Protein AF-A0A7Y5TB87-F1 (afdb_monomer)

Secondary structure (DSSP, 8-state):
-PPSEEEEEE-SSSTHHHHHTT-EEEEEE--GGGTTBSSTTS-B-SEEEEEEEEEE-HHHHHHHHTTPPP-TTTS-----EEEETTB-GGGTTT-BS-HHHHHHHHHHT--EEE----BTTB-SPPTT-SS----EEEEEEE-SSSPEEEEESSS-EEEEEETTEEPPSSS-EE-SSS-EES--EESEEEE-TT-EEEEEE--PPPTTS-HHHHHT--S-EEEEEEE-SGGGGSBTTB-SS-SSEEEEEEEPSSSPP------BSSHHHHHT---EESS---TTPPPPSEEEEEEEEEEEEE-TTS-EEEEEEEE-TTT-S-BSPPPEEEETT--EEEEEE-SSS-B--EEET----HHHH--TTTS-EESS-EEEEE-PPPP-TT-SS----EEEEEE--SSHHHHHHTT-EEEEEEEPPPPTTS---TTEEESSTTSPEEEGGG-EEEEEEEE-TTGGGS-TTTTTTS---STT-----EEEEEEEESSSPPP-SSB---S-EEE--TTTSSPEEEEEEE-SSS-EEEEEEETTS-B---EEEEEETTEE-B----TTS---BGGGGT--EEESEEEE-TT-EEEEEE--SSSEEEEEEEEEE-TTT--EEEEEEEEEEE-

Foldseek 3Di:
DDDAAKDKDADPPQPLLRLLVPRIDIDGDADPVQRQASDVPGAGAPEEAEWEKHFHAVVSVVCVVVVHRDDCVVPPGLTQAIDTVHFWACQLALQAPPNVSSVVNCVHRAAEDAAFDDAPLHQDDDPPPPTDDGFYKYKYFYSYLFWWWKAWAQAFKWWADKPNHGQALAQWAQDPVFATRHTATARIDIDHNGMITIITDHLHGQQWADPVRLVPFAAKFKIKMATLFQLQCAHRQFLGNTGGIYIYIHGGPDDGDDDDDNHDNDSLRLLPPFAEDEEDADPPDDDFPEEEEWEWDWDFFQDPVRDTFIAIETAGPVQGQAPLYDEAEEEAFTWYKYKYADVDAWWFKAWRLHHYTQCLRGARSSHHTYDGMYIRITGFWADDFLGQVTGQQAKTKMFTNSRRLLNLLSNHMHIYGYFHDADPVQHADPQWGASYHNHFIAGLQQAWEKEKHFHDRLSSVDDPCPRSSPDNSNSSDRDTPGIAIAIARPNDDRDPHRTGGAQAGEFEEPVRDGGYKYKYWYSDNAKKKKFKFAPVRHQDQFWFWADKSSGGSWNSNDSPDRTHGNVVSVNTNGGRMHMDHHGIMIITTGHDPDFHKMKIKMFTADRRPRHGPDIDIHIYGYD

Mean predicted aligned error: 5.09 Å

Nearest PDB structures (foldseek):
  1hkf-assembly1_A-2  TM=3.839E-01  e=1.285E-01  Homo sapiens
  7n6g-assembly1_3J  TM=2.660E-01  e=2.358E-02  Chlamydomonas reinhardtii
  5dza-assembly1_A  TM=3.826E-01  e=2.221E-01  Streptococcus agalactiae NEM316
  8k2n-assembly1_B  TM=3.355E-01  e=1.285E-01  Lacticaseibacillus yichunensis
  7e1y-assembly1_H  TM=3.418E-01  e=1.775E+00  Staphylothermus marinus F1

pLDDT: mean 92.1, std 8.04, range [45.28, 98.81]

Radius of gyration: 23.22 Å; Cα contacts (8 Å, |Δi|>4): 1719; chains: 1; bounding box: 65×62×65 Å

Solvent-accessible surface area (backbone atoms only — not comparable to full-atom values): 31611 Å² total; per-residue (Å²): 131,82,69,69,38,69,42,81,46,60,56,86,86,67,56,74,55,44,32,42,74,62,43,53,48,80,46,77,39,71,48,85,95,42,70,48,34,74,42,92,96,46,55,30,31,74,48,77,41,63,42,36,40,38,39,38,34,68,67,60,53,53,38,50,74,68,74,44,89,82,51,59,87,87,52,60,87,68,43,37,40,18,21,43,72,84,27,37,13,45,51,29,59,35,26,35,72,48,61,69,63,17,53,53,25,52,74,50,63,37,55,67,45,62,66,27,72,73,45,88,44,51,34,58,68,59,97,76,76,85,63,54,57,31,23,37,32,40,38,36,32,24,54,23,60,57,40,39,14,42,31,46,48,38,47,60,30,37,42,45,30,48,72,74,42,73,40,38,37,50,75,42,44,63,52,99,82,15,46,77,44,43,37,43,61,33,28,48,47,75,35,47,54,71,33,31,39,36,32,30,42,56,50,43,71,33,62,13,38,48,66,71,55,60,74,65,48,76,55,66,44,54,26,56,26,37,36,43,18,48,38,31,33,16,26,58,13,10,17,42,71,24,2,30,34,37,37,36,38,43,44,35,74,74,81,88,71,86,76,86,74,80,60,30,95,44,56,44,59,46,35,63,61,52,46,76,39,52,61,60,80,53,75,81,70,68,84,59,75,41,77,48,61,36,32,52,48,76,48,74,40,59,42,98,89,69,51,72,46,53,28,35,27,32,24,36,95,88,67,40,81,33,37,64,12,62,74,46,77,51,46,28,61,36,35,35,33,44,30,42,33,27,86,61,65,63,36,34,58,20,46,52,74,58,22,27,47,42,79,40,36,18,39,22,88,65,44,40,26,29,47,44,32,39,49,37,58,38,25,42,27,58,50,46,73,37,44,88,78,47,34,40,20,26,53,41,32,34,30,33,41,76,51,41,78,58,39,40,71,28,34,22,36,21,47,28,39,30,37,36,49,86,38,89,95,40,72,70,59,90,70,42,42,44,53,24,37,71,45,63,65,22,22,46,84,34,24,26,38,43,30,42,37,61,40,35,70,76,64,54,72,56,59,97,66,67,17,32,77,48,46,66,70,44,60,29,59,85,69,60,80,43,78,48,57,28,43,33,62,72,65,55,80,82,76,90,54,45,47,41,53,48,83,55,44,63,32,29,12,83,88,66,53,49,33,15,35,41,36,37,37,25,73,33,42,38,37,30,33,41,36,29,20,40,79,87,65,49,77,35,70,25,39,30,55,50,28,35,40,22,34,67,49,38,26,39,71,48,65,97,51,73,21,49,49,34,68,78,71,82,38,56,40,58,28,35,50,37,43,45,36,16,71,32,26,42,36,25,40,38,49,48,94,50,68,46,54,30,32,43,32,42,35,37,26,39,49,66,79,60,47,73,76,47,77,48,74,33,42,32,42,25,75

Sequence (623 aa):
APAQGTHLNQDPGGGGVERMLGLHGVLVVVAPGDRWRLGPGLVEFERQWVWLCQDVDPVWSSRARAGQVIDPERTPPVPRYFMLNDRSGFRSLALSRDEADSHARHEDTLPSGSAREIDVRDFSLPERGDSVGTGQLIRMVNVGATVHQMHFHGNHVWTVRRNGVDFPRSQGLVDAEGHVVLQQWEDVVELNPLDRKDIVLPMRRPPETLDDVWDARDEDWEYPMHCHAEPSQTAAGGLYPGGLVAGWTLAAPGPRRRAAHPTYPSQAAFAVSQPHEGSPETEFRTRSDKSFVRKFYSRRLRFPDGAEHEMWSFEDERSGRRFPAPLVRVTEGDVVHLRIEPSKRVHTIHLHGMEPDPRNDGVGHTSFEVSGSYTYQWKPDLGRPGDPNQGAGGSYFYHCHVNTVLHVQMGMAGPMIIDPAVHPDFPVPAGARRSFVDGPLYDVATEALLVAYAVDPRWHELSHAAGLSGEDVGLNRFDPRHFYVLGGGLDGPAPTRDVIAPTQLRVNTPATGHPTLLRMANFNYFPSRALFTDAAGNRVRMAELIAHDGRPFRDTSRRDAPSPPIRDTGHRLLTDHIAFGAAERYDALLHPPSAGTFVVTIEFEHWATRRVLARRSVPLIAR

Structure (mmCIF, N/CA/C/O backbone):
data_AF-A0A7Y5TB87-F1
#
_entry.id   AF-A0A7Y5TB87-F1
#
loop_
_atom_site.group_PDB
_atom_site.id
_atom_site.type_symbol
_atom_site.label_atom_id
_atom_site.label_alt_id
_atom_site.label_comp_id
_atom_site.label_asym_id
_atom_site.label_entity_id
_atom_site.label_seq_id
_atom_site.pdbx_PDB_ins_code
_atom_site.Cartn_x
_atom_site.Cartn_y
_atom_site.Cartn_z
_atom_site.occupancy
_atom_site.B_iso_or_equiv
_atom_site.auth_seq_id
_atom_site.auth_comp_id
_atom_site.auth_asym_id
_atom_site.auth_atom_id
_atom_site.pdbx_PDB_model_num
ATOM 1 N N . ALA A 1 1 ? 2.266 -37.254 -10.484 1.00 65.81 1 ALA A N 1
ATOM 2 C CA . ALA A 1 1 ? 2.622 -35.899 -10.951 1.00 65.81 1 ALA A CA 1
ATOM 3 C C . ALA A 1 1 ? 2.046 -34.887 -9.964 1.00 65.81 1 ALA A C 1
ATOM 5 O O . ALA A 1 1 ? 0.998 -35.201 -9.402 1.00 65.81 1 ALA A O 1
ATOM 6 N N . PRO A 1 2 ? 2.712 -33.748 -9.704 1.00 79.88 2 PRO A N 1
ATOM 7 C CA . PRO A 1 2 ? 2.136 -32.694 -8.872 1.00 79.88 2 PRO A CA 1
ATOM 8 C C . PRO A 1 2 ? 0.833 -32.164 -9.488 1.00 79.88 2 PRO A C 1
ATOM 10 O O . PRO A 1 2 ? 0.641 -32.249 -10.702 1.00 79.88 2 PRO A O 1
ATOM 13 N N . ALA A 1 3 ? -0.065 -31.643 -8.650 1.00 84.88 3 ALA A N 1
ATOM 14 C CA . ALA A 1 3 ? -1.286 -30.983 -9.111 1.00 84.88 3 ALA A CA 1
ATOM 15 C C . ALA A 1 3 ? -0.963 -29.703 -9.905 1.00 84.88 3 ALA A C 1
ATOM 17 O O . ALA A 1 3 ? 0.142 -29.166 -9.800 1.00 84.88 3 ALA A O 1
ATOM 18 N N . GLN A 1 4 ? -1.927 -29.201 -10.682 1.00 86.56 4 GLN A N 1
ATOM 19 C CA . GLN A 1 4 ? -1.807 -27.915 -11.378 1.00 86.56 4 GLN A CA 1
ATOM 20 C C . GLN A 1 4 ? -1.457 -26.787 -10.396 1.00 86.56 4 GLN A C 1
ATOM 22 O O . GLN A 1 4 ? -2.029 -26.711 -9.311 1.00 86.56 4 GLN A O 1
ATOM 27 N N . GLY A 1 5 ? -0.536 -25.903 -10.782 1.00 88.81 5 GLY A N 1
ATOM 28 C CA . GLY A 1 5 ? -0.150 -24.740 -9.983 1.00 88.81 5 GLY A CA 1
ATOM 29 C C . GLY A 1 5 ? 1.353 -24.484 -9.919 1.00 88.81 5 GLY A C 1
ATOM 30 O O . GLY A 1 5 ? 2.138 -25.060 -10.676 1.00 88.81 5 GLY A O 1
ATOM 31 N N . THR A 1 6 ? 1.722 -23.588 -9.002 1.00 92.62 6 THR A N 1
ATOM 32 C CA . THR A 1 6 ? 3.087 -23.102 -8.774 1.00 92.62 6 THR A CA 1
ATOM 33 C C . THR A 1 6 ? 3.747 -23.869 -7.622 1.00 92.62 6 THR A C 1
ATOM 35 O O . THR A 1 6 ? 3.319 -23.786 -6.463 1.00 92.62 6 THR A O 1
ATOM 38 N N . HIS A 1 7 ? 4.816 -24.602 -7.928 1.00 91.44 7 HIS A N 1
ATOM 39 C CA . HIS A 1 7 ? 5.580 -25.403 -6.971 1.00 91.44 7 HIS A CA 1
ATOM 40 C C . HIS A 1 7 ? 7.009 -24.887 -6.849 1.00 91.44 7 HIS A C 1
ATOM 42 O O . HIS A 1 7 ? 7.592 -24.412 -7.823 1.00 91.44 7 HIS A O 1
ATOM 48 N N . LEU A 1 8 ? 7.572 -25.021 -5.652 1.00 89.69 8 LEU A N 1
ATOM 49 C CA . LEU A 1 8 ? 8.970 -24.719 -5.379 1.00 89.69 8 LEU A CA 1
ATOM 50 C C . LEU A 1 8 ? 9.763 -26.025 -5.284 1.00 89.69 8 LEU A C 1
ATOM 52 O O . LEU A 1 8 ? 9.416 -26.903 -4.495 1.00 89.69 8 LEU A O 1
ATOM 56 N N . ASN A 1 9 ? 10.845 -26.122 -6.049 1.00 86.12 9 ASN A N 1
ATOM 57 C CA . ASN A 1 9 ? 11.856 -27.163 -5.917 1.00 86.12 9 ASN A CA 1
ATOM 58 C C . ASN A 1 9 ? 13.063 -26.561 -5.191 1.00 86.12 9 ASN A C 1
ATOM 60 O O . ASN A 1 9 ? 13.514 -25.481 -5.561 1.00 86.12 9 ASN A O 1
ATOM 64 N N . GLN A 1 10 ? 13.588 -27.239 -4.174 1.00 81.69 10 GLN A N 1
ATOM 65 C CA . GLN A 1 10 ? 14.770 -26.805 -3.420 1.00 81.69 10 GLN A CA 1
ATOM 66 C C . GLN A 1 10 ? 15.545 -28.023 -2.912 1.00 81.69 10 GLN A C 1
ATOM 68 O O . GLN A 1 10 ? 14.961 -29.101 -2.765 1.00 81.69 10 GLN A O 1
ATOM 73 N N . ASP A 1 11 ? 16.840 -27.856 -2.645 1.00 77.25 11 ASP A N 1
ATOM 74 C CA . ASP A 1 11 ? 17.655 -28.901 -2.017 1.00 77.25 11 ASP A CA 1
ATOM 75 C C . ASP A 1 11 ? 17.161 -29.177 -0.576 1.00 77.25 11 ASP A C 1
ATOM 77 O O . ASP A 1 11 ? 17.032 -28.238 0.214 1.00 77.25 11 ASP A O 1
ATOM 81 N N . PRO A 1 12 ? 16.842 -30.434 -0.206 1.00 66.19 12 PRO A N 1
ATOM 82 C CA . PRO A 1 12 ? 16.370 -30.768 1.138 1.00 66.19 12 PRO A CA 1
ATOM 83 C C . PRO A 1 12 ? 17.477 -30.793 2.216 1.00 66.19 12 PRO A C 1
ATOM 85 O O . PRO A 1 12 ? 17.152 -30.964 3.391 1.00 66.19 12 PRO A O 1
ATOM 88 N N . GLY A 1 13 ? 18.760 -30.688 1.845 1.00 56.88 13 GLY A N 1
ATOM 89 C CA . GLY A 1 13 ? 19.907 -31.103 2.662 1.00 56.88 13 GLY A CA 1
ATOM 90 C C . GLY A 1 13 ? 20.383 -30.186 3.801 1.00 56.88 13 GLY A C 1
ATOM 91 O O . GLY A 1 13 ? 20.966 -30.716 4.747 1.00 56.88 13 GLY A O 1
ATOM 92 N N . GLY A 1 14 ? 20.139 -28.867 3.780 1.00 55.34 14 GLY A N 1
ATOM 93 C CA . GLY A 1 14 ? 20.682 -27.949 4.810 1.00 55.34 14 GLY A CA 1
ATOM 94 C C . GLY A 1 14 ? 19.794 -26.761 5.203 1.00 55.34 14 GLY A C 1
ATOM 95 O O . GLY A 1 14 ? 20.251 -25.753 5.750 1.00 55.34 14 GLY A O 1
ATOM 96 N N . GLY A 1 15 ? 18.481 -26.910 5.017 1.00 64.38 15 GLY A N 1
ATOM 97 C CA . GLY A 1 15 ? 17.493 -25.929 5.458 1.00 64.38 15 GLY A CA 1
ATOM 98 C C . GLY A 1 15 ? 17.383 -24.725 4.519 1.00 64.38 15 GLY A C 1
ATOM 99 O O . GLY A 1 15 ? 17.472 -24.847 3.304 1.00 64.38 15 GLY A O 1
ATOM 100 N N . GLY A 1 16 ? 17.116 -23.537 5.071 1.00 76.94 16 GLY A N 1
ATOM 101 C CA . GLY A 1 16 ? 16.947 -22.318 4.267 1.00 76.94 16 GLY A CA 1
ATOM 102 C C . GLY A 1 16 ? 18.231 -21.808 3.595 1.00 76.94 16 GLY A C 1
ATOM 103 O O . GLY A 1 16 ? 18.148 -20.896 2.779 1.00 76.94 16 GLY A O 1
ATOM 104 N N . VAL A 1 17 ? 19.402 -22.367 3.924 1.00 86.44 17 VAL A N 1
ATOM 105 C CA . VAL A 1 17 ? 20.712 -21.885 3.457 1.00 86.44 17 VAL A CA 1
ATOM 106 C C . VAL A 1 17 ? 20.934 -22.196 1.981 1.00 86.44 17 VAL A C 1
ATOM 108 O O . VAL A 1 17 ? 21.213 -21.287 1.208 1.00 86.44 17 VAL A O 1
ATOM 111 N N . GLU A 1 18 ? 20.788 -23.450 1.559 1.00 88.00 18 GLU A N 1
ATOM 112 C CA . GLU A 1 18 ? 20.992 -23.877 0.169 1.00 88.00 18 GLU A CA 1
ATOM 113 C C . GLU A 1 18 ? 20.058 -23.126 -0.777 1.00 88.00 18 GLU A C 1
ATOM 115 O O . GLU A 1 18 ? 20.476 -22.688 -1.851 1.00 88.00 18 GLU A O 1
ATOM 120 N N . ARG A 1 19 ? 18.814 -22.905 -0.336 1.00 89.00 19 ARG A N 1
ATOM 121 C CA . ARG A 1 19 ? 17.834 -22.090 -1.055 1.00 89.00 19 ARG A CA 1
ATOM 122 C C . ARG A 1 19 ? 18.373 -20.678 -1.304 1.00 89.00 19 ARG A C 1
ATOM 124 O O . ARG A 1 19 ? 18.396 -20.249 -2.454 1.00 89.00 19 ARG A O 1
ATOM 131 N N . MET A 1 20 ? 18.863 -20.001 -0.266 1.00 87.56 20 MET A N 1
ATOM 132 C CA . MET A 1 20 ? 19.467 -18.660 -0.357 1.00 87.56 20 MET A CA 1
ATOM 133 C C . MET A 1 20 ? 20.740 -18.620 -1.215 1.00 87.56 20 MET A C 1
ATOM 135 O O . MET A 1 20 ? 21.070 -17.591 -1.795 1.00 87.56 20 MET A O 1
ATOM 139 N N . LEU A 1 21 ? 21.470 -19.735 -1.303 1.00 89.75 21 LEU A N 1
ATOM 140 C CA . LEU A 1 21 ? 22.670 -19.867 -2.137 1.00 89.75 21 LEU A CA 1
ATOM 141 C C . LEU A 1 21 ? 22.358 -20.199 -3.608 1.00 89.75 21 LEU A C 1
ATOM 143 O O . LEU A 1 21 ? 23.286 -20.348 -4.402 1.00 89.75 21 LEU A O 1
ATOM 147 N N . GLY A 1 22 ? 21.078 -20.304 -3.977 1.00 88.38 22 GLY A N 1
ATOM 148 C CA . GLY A 1 22 ? 20.631 -20.508 -5.358 1.00 88.38 22 GLY A CA 1
ATOM 149 C C . GLY A 1 22 ? 20.229 -21.941 -5.712 1.00 88.38 22 GLY A C 1
ATOM 150 O O . GLY A 1 22 ? 19.914 -22.207 -6.869 1.00 88.38 22 GLY A O 1
ATOM 151 N N . LEU A 1 23 ? 20.203 -22.879 -4.756 1.00 90.38 23 LEU A N 1
ATOM 152 C CA . LEU A 1 23 ? 19.751 -24.258 -4.995 1.00 90.38 23 LEU A CA 1
ATOM 153 C C . LEU A 1 23 ? 18.224 -24.365 -4.885 1.00 90.38 23 LEU A C 1
ATOM 155 O O . LEU A 1 23 ? 17.674 -25.049 -4.016 1.00 90.38 23 LEU A O 1
ATOM 159 N N . HIS A 1 24 ? 17.538 -23.653 -5.776 1.00 90.94 24 HIS A N 1
ATOM 160 C CA . HIS A 1 24 ? 16.085 -23.613 -5.870 1.00 90.94 24 HIS A CA 1
ATOM 161 C C . HIS A 1 24 ? 15.614 -23.490 -7.328 1.00 90.94 24 HIS A C 1
ATOM 163 O O . HIS A 1 24 ? 16.391 -23.217 -8.239 1.00 90.94 24 HIS A O 1
ATOM 169 N N . GLY A 1 25 ? 14.317 -23.668 -7.560 1.00 90.31 25 GLY A N 1
ATOM 170 C CA . GLY A 1 25 ? 13.688 -23.432 -8.854 1.00 90.31 25 GLY A CA 1
ATOM 171 C C . GLY A 1 25 ? 12.170 -23.518 -8.775 1.00 90.31 25 GLY A C 1
ATOM 172 O O . GLY A 1 25 ? 11.615 -24.071 -7.827 1.00 90.31 25 GLY A O 1
ATOM 173 N N . VAL A 1 26 ? 11.484 -22.990 -9.786 1.00 92.31 26 VAL A N 1
ATOM 174 C CA . VAL A 1 26 ? 10.018 -23.015 -9.861 1.00 92.31 26 VAL A CA 1
ATOM 175 C C . VAL A 1 26 ? 9.571 -24.073 -10.861 1.00 92.31 26 VAL A C 1
ATOM 177 O O . VAL A 1 26 ? 10.069 -24.134 -11.982 1.00 92.31 26 VAL A O 1
ATOM 180 N N . LEU A 1 27 ? 8.604 -24.897 -10.465 1.00 92.56 27 LEU A N 1
ATOM 181 C CA . LEU A 1 27 ? 7.888 -25.804 -11.355 1.00 92.56 27 LEU A CA 1
ATOM 182 C C . LEU A 1 27 ? 6.449 -25.319 -11.499 1.00 92.56 27 LEU A C 1
ATOM 184 O O . LEU A 1 27 ? 5.680 -25.330 -10.539 1.00 92.56 27 LEU A O 1
ATOM 188 N N . VAL A 1 28 ? 6.073 -24.942 -12.719 1.00 92.12 28 VAL A N 1
ATOM 189 C CA . VAL A 1 28 ? 4.686 -24.624 -13.062 1.00 92.12 28 VAL A CA 1
ATOM 190 C C . VAL A 1 28 ? 4.069 -25.834 -13.751 1.00 92.12 28 VAL A C 1
ATOM 192 O O . VAL A 1 28 ? 4.515 -26.253 -14.818 1.00 92.12 28 VAL A O 1
ATOM 195 N N . VAL A 1 29 ? 3.033 -26.400 -13.138 1.00 91.00 29 VAL A N 1
ATOM 196 C CA . VAL A 1 29 ? 2.239 -27.477 -13.734 1.00 91.00 29 VAL A CA 1
ATOM 197 C C . VAL A 1 29 ? 0.978 -26.862 -14.322 1.00 91.00 29 VAL A C 1
ATOM 199 O O . VAL A 1 29 ? 0.192 -26.263 -13.591 1.00 91.00 29 VAL A O 1
ATOM 202 N N . VAL A 1 30 ? 0.771 -27.027 -15.628 1.00 88.19 30 VAL A N 1
ATOM 203 C CA . VAL A 1 30 ? -0.423 -26.553 -16.344 1.00 88.19 30 VAL A CA 1
ATOM 204 C C . VAL A 1 30 ? -1.231 -27.728 -16.883 1.00 88.19 30 VAL A C 1
ATOM 206 O O . VAL A 1 30 ? -0.668 -28.750 -17.276 1.00 88.19 30 VAL A O 1
ATOM 209 N N . ALA A 1 31 ? -2.554 -27.581 -16.928 1.00 84.44 31 ALA A N 1
ATOM 210 C CA . ALA A 1 31 ? -3.413 -28.527 -17.624 1.00 84.44 31 ALA A CA 1
ATOM 211 C C . ALA A 1 31 ? -3.290 -28.300 -19.147 1.00 84.44 31 ALA A C 1
ATOM 213 O O . ALA A 1 31 ? -3.579 -27.196 -19.606 1.00 84.44 31 ALA A O 1
ATOM 214 N N . PRO A 1 32 ? -2.895 -29.298 -19.965 1.00 82.38 32 PRO A N 1
ATOM 215 C CA . PRO A 1 32 ? -2.679 -29.086 -21.402 1.00 82.38 32 PRO A CA 1
ATOM 216 C C . PRO A 1 32 ? -3.920 -28.590 -22.157 1.00 82.38 32 PRO A C 1
ATOM 218 O O . PRO A 1 32 ? -3.797 -27.768 -23.062 1.00 82.38 32 PRO A O 1
ATOM 221 N N . GLY A 1 33 ? -5.108 -29.067 -21.767 1.00 82.38 33 GLY A N 1
ATOM 222 C CA . GLY A 1 33 ? -6.387 -28.642 -22.345 1.00 82.38 33 GLY A CA 1
ATOM 223 C C . GLY A 1 33 ? -6.882 -27.280 -21.853 1.00 82.38 33 GLY A C 1
ATOM 224 O O . GLY A 1 33 ? -7.866 -26.785 -22.385 1.00 82.38 33 GLY A O 1
ATOM 225 N N . ASP A 1 34 ? -6.209 -26.685 -20.864 1.00 81.62 34 ASP A N 1
ATOM 226 C CA . ASP A 1 34 ? -6.634 -25.449 -20.207 1.00 81.62 34 ASP A CA 1
ATOM 227 C C . ASP A 1 34 ? -5.434 -24.555 -19.841 1.00 81.62 34 ASP A C 1
ATOM 229 O O . ASP A 1 34 ? -5.289 -24.035 -18.735 1.00 81.62 34 ASP A O 1
ATOM 233 N N . ARG A 1 35 ? -4.491 -24.435 -20.786 1.00 83.94 35 ARG A N 1
ATOM 234 C CA . ARG A 1 35 ? -3.167 -23.814 -20.578 1.00 83.94 35 ARG A CA 1
ATOM 235 C C . ARG A 1 35 ? -3.199 -22.322 -20.217 1.00 83.94 35 ARG A C 1
ATOM 237 O O . ARG A 1 35 ? -2.179 -21.792 -19.779 1.00 83.94 35 ARG A O 1
ATOM 244 N N . TRP A 1 36 ? -4.343 -21.673 -20.424 1.00 88.31 36 TRP A N 1
ATOM 245 C CA . TRP A 1 36 ? -4.585 -20.251 -20.165 1.00 88.31 36 TRP A CA 1
ATOM 246 C C . TRP A 1 36 ? -5.548 -20.024 -18.995 1.00 88.31 36 TRP A C 1
ATOM 248 O O . TRP A 1 36 ? -6.056 -18.922 -18.822 1.00 88.31 36 TRP A O 1
ATOM 258 N N . ARG A 1 37 ? -5.793 -21.055 -18.176 1.00 88.94 37 ARG A N 1
ATOM 259 C CA . ARG A 1 37 ? -6.533 -20.940 -16.916 1.00 88.94 37 ARG A CA 1
ATOM 260 C C . ARG A 1 37 ? -5.750 -21.518 -15.750 1.00 88.94 37 ARG A C 1
ATOM 262 O O . ARG A 1 37 ? -4.892 -22.393 -15.897 1.00 88.94 37 ARG A O 1
ATOM 269 N N . LEU A 1 38 ? -6.059 -21.033 -14.550 1.00 87.38 38 LEU A N 1
ATOM 270 C CA . LEU A 1 38 ? -5.510 -21.578 -13.302 1.00 87.38 38 LEU A CA 1
ATOM 271 C C . LEU A 1 38 ? -5.996 -22.999 -12.993 1.00 87.38 38 LEU A C 1
ATOM 273 O O . LEU A 1 38 ? -5.364 -23.709 -12.207 1.00 87.38 38 LEU A O 1
ATOM 277 N N . GLY A 1 39 ? -7.098 -23.390 -13.624 1.00 84.44 39 GLY A N 1
ATOM 278 C CA . GLY A 1 39 ? -7.730 -24.696 -13.580 1.00 84.44 39 GLY A CA 1
ATOM 279 C C . GLY A 1 39 ? -9.144 -24.616 -14.156 1.00 84.44 39 GLY A C 1
ATOM 280 O O . GLY A 1 39 ? -9.627 -23.510 -14.421 1.00 84.44 39 GLY A O 1
ATOM 281 N N . PRO A 1 40 ? -9.822 -25.761 -14.330 1.00 79.88 40 PRO A N 1
ATOM 282 C CA . PRO A 1 40 ? -11.171 -25.793 -14.882 1.00 79.88 40 PRO A CA 1
ATOM 283 C C . PRO A 1 40 ? -12.132 -24.896 -14.092 1.00 79.88 40 PRO A C 1
ATOM 285 O O . PRO A 1 40 ? -12.281 -25.058 -12.882 1.00 79.88 40 PRO A O 1
ATOM 288 N N . GLY A 1 41 ? -12.778 -23.945 -14.773 1.00 78.81 41 GLY A N 1
ATOM 289 C CA . GLY A 1 41 ? -13.716 -22.994 -14.155 1.00 78.81 41 GLY A CA 1
ATOM 290 C C . GLY A 1 41 ? -13.069 -21.920 -13.270 1.00 78.81 41 GLY A C 1
ATOM 291 O O . GLY A 1 41 ? -13.783 -21.150 -12.633 1.00 78.81 41 GLY A O 1
ATOM 292 N N . LEU A 1 42 ? -11.737 -21.857 -13.223 1.00 86.19 42 LEU A N 1
ATOM 293 C CA . LEU A 1 42 ? -10.993 -20.808 -12.534 1.00 86.19 42 LEU A CA 1
ATOM 294 C C . LEU A 1 42 ? -10.598 -19.692 -13.508 1.00 86.19 42 LEU A C 1
ATOM 296 O O . LEU A 1 42 ? -10.894 -19.731 -14.705 1.00 86.19 42 LEU A O 1
ATOM 300 N N . VAL A 1 43 ? -9.910 -18.695 -12.953 1.00 87.56 43 VAL A N 1
ATOM 301 C CA . VAL A 1 43 ? -9.402 -17.514 -13.651 1.00 87.56 43 VAL A CA 1
ATOM 302 C C . VAL A 1 43 ? -8.686 -17.888 -14.943 1.00 87.56 43 VAL A C 1
ATOM 304 O O . VAL A 1 43 ? -7.758 -18.701 -14.939 1.00 87.56 43 VAL A O 1
ATOM 307 N N . GLU A 1 44 ? -9.121 -17.248 -16.023 1.00 89.06 44 GLU A N 1
ATOM 308 C CA . GLU A 1 44 ? -8.458 -17.229 -17.320 1.00 89.06 44 GLU A CA 1
ATOM 309 C C . GLU A 1 44 ? -7.518 -16.015 -17.397 1.00 89.06 44 GLU A C 1
ATOM 311 O O . GLU A 1 44 ? -7.747 -14.997 -16.742 1.00 89.06 44 GLU A O 1
ATOM 316 N N . PHE A 1 45 ? -6.418 -16.142 -18.136 1.00 90.25 45 PHE A N 1
ATOM 317 C CA . PHE A 1 45 ? -5.370 -15.126 -18.255 1.00 90.25 45 PHE A CA 1
ATOM 318 C C . PHE A 1 45 ? -4.767 -15.106 -19.661 1.00 90.25 45 PHE A C 1
ATOM 320 O O . PHE A 1 45 ? -4.687 -16.129 -20.339 1.00 90.25 45 PHE A O 1
ATOM 327 N N . GLU A 1 46 ? -4.284 -13.937 -20.082 1.00 89.25 46 GLU A N 1
ATOM 328 C CA . GLU A 1 46 ? -3.751 -13.741 -21.437 1.00 89.25 46 GLU A CA 1
ATOM 329 C C . GLU A 1 46 ? -2.352 -14.349 -21.539 1.00 89.25 46 GLU A C 1
ATOM 331 O O . GLU A 1 46 ? -1.980 -15.006 -22.511 1.00 89.25 46 GLU A O 1
ATOM 336 N N . ARG A 1 47 ? -1.569 -14.123 -20.487 1.00 90.50 47 ARG A N 1
ATOM 337 C CA . ARG A 1 47 ? -0.208 -14.604 -20.323 1.00 90.50 47 ARG A CA 1
ATOM 338 C C . ARG A 1 47 ? 0.056 -14.812 -18.840 1.00 90.50 47 ARG A C 1
ATOM 340 O O . ARG A 1 47 ? -0.597 -14.209 -17.988 1.00 90.50 47 ARG A O 1
ATOM 347 N N . GLN A 1 48 ? 0.999 -15.702 -18.552 1.00 92.25 48 GLN A N 1
ATOM 348 C CA . GLN A 1 48 ? 1.486 -15.935 -17.202 1.00 92.25 48 GLN A CA 1
ATOM 349 C C . GLN A 1 48 ? 2.965 -15.580 -17.090 1.00 92.25 48 GLN A C 1
ATOM 351 O O . GLN A 1 48 ? 3.745 -15.875 -17.995 1.00 92.25 48 GLN A O 1
ATOM 356 N N . TRP A 1 49 ? 3.320 -14.990 -15.958 1.00 95.25 49 TRP A N 1
ATOM 357 C CA . TRP A 1 49 ? 4.658 -14.549 -15.590 1.00 95.25 49 TRP A CA 1
ATOM 358 C C . TRP A 1 49 ? 5.092 -15.294 -14.335 1.00 95.25 49 TRP A C 1
ATOM 360 O O . TRP A 1 49 ? 4.263 -15.597 -13.476 1.00 95.25 49 TRP A O 1
ATOM 370 N N . VAL A 1 50 ? 6.384 -15.588 -14.218 1.00 95.44 50 VAL A N 1
ATOM 371 C CA . VAL A 1 50 ? 6.964 -16.121 -12.983 1.00 95.44 50 VAL A CA 1
ATOM 372 C C . VAL A 1 50 ? 7.894 -15.061 -12.428 1.00 95.44 50 VAL A C 1
ATOM 374 O O . VAL A 1 50 ? 8.828 -14.633 -13.100 1.00 95.44 50 VAL A O 1
ATOM 377 N N . TRP A 1 51 ? 7.594 -14.629 -11.212 1.00 96.38 51 TRP A N 1
ATOM 378 C CA . TRP A 1 51 ? 8.329 -13.615 -10.477 1.00 96.38 51 TRP A CA 1
ATOM 379 C C . TRP A 1 51 ? 8.973 -14.278 -9.271 1.00 96.38 51 TRP A C 1
ATOM 381 O O . TRP A 1 51 ? 8.327 -14.547 -8.260 1.00 96.38 51 TRP A O 1
ATOM 391 N N . LEU A 1 52 ? 10.251 -14.601 -9.407 1.00 95.12 52 LEU A N 1
ATOM 392 C CA . LEU A 1 52 ? 11.024 -15.253 -8.365 1.00 95.12 52 LEU A CA 1
ATOM 393 C C . LEU A 1 52 ? 11.755 -14.191 -7.541 1.00 95.12 52 LEU A C 1
ATOM 395 O O . LEU A 1 52 ? 12.725 -13.604 -8.014 1.00 95.12 52 LEU A O 1
ATOM 399 N N . CYS A 1 53 ? 11.274 -13.939 -6.327 1.00 94.56 53 CYS A N 1
ATOM 400 C CA . CYS A 1 53 ? 11.869 -12.991 -5.392 1.00 94.56 53 CYS A CA 1
ATOM 401 C C . CYS A 1 53 ? 13.030 -13.669 -4.662 1.00 94.56 53 CYS A C 1
ATOM 403 O O . CYS A 1 53 ? 12.821 -14.619 -3.899 1.00 94.56 53 CYS A O 1
ATOM 405 N N . GLN A 1 54 ? 14.244 -13.189 -4.922 1.00 91.75 54 GLN A N 1
ATOM 406 C CA . GLN A 1 54 ? 15.481 -13.710 -4.349 1.00 91.75 54 GLN A CA 1
ATOM 407 C C . GLN A 1 54 ? 16.231 -12.612 -3.609 1.00 91.75 54 GLN A C 1
ATOM 409 O O . GLN A 1 54 ? 16.189 -11.442 -3.987 1.00 91.75 54 GLN A O 1
ATOM 414 N N . ASP A 1 55 ? 16.997 -13.000 -2.606 1.00 90.44 55 ASP A N 1
ATOM 415 C CA . ASP A 1 55 ? 17.896 -12.137 -1.865 1.00 90.44 55 ASP A CA 1
ATOM 416 C C . ASP A 1 55 ? 19.278 -12.801 -1.750 1.00 90.44 55 ASP A C 1
ATOM 418 O O . ASP A 1 55 ? 19.427 -14.015 -1.629 1.00 90.44 55 ASP A O 1
ATOM 422 N N . VAL A 1 56 ? 20.332 -11.993 -1.851 1.00 90.56 56 VAL A N 1
ATOM 423 C CA . VAL A 1 56 ? 21.720 -12.464 -1.836 1.00 90.56 56 VAL A CA 1
ATOM 424 C C . VAL A 1 56 ? 22.411 -11.932 -0.598 1.00 90.56 56 VAL A C 1
ATOM 426 O O . VAL A 1 56 ? 22.564 -10.718 -0.431 1.00 90.56 56 VAL A O 1
ATOM 429 N N . ASP A 1 57 ? 22.894 -12.853 0.233 1.00 91.75 57 ASP A N 1
ATOM 430 C CA . ASP A 1 57 ? 23.778 -12.576 1.361 1.00 91.75 57 ASP A CA 1
ATOM 431 C C . ASP A 1 57 ? 25.232 -12.963 0.999 1.00 91.75 57 ASP A C 1
ATOM 433 O O . ASP A 1 57 ? 25.587 -14.152 0.940 1.00 91.75 57 ASP A O 1
ATOM 437 N N . PRO A 1 58 ? 26.118 -11.975 0.759 1.00 90.50 58 PRO A N 1
ATOM 438 C CA . PRO A 1 58 ? 27.519 -12.245 0.442 1.00 90.50 58 PRO A CA 1
ATOM 439 C C . PRO A 1 58 ? 28.311 -12.882 1.593 1.00 90.50 58 PRO A C 1
ATOM 441 O O . PRO A 1 58 ? 29.300 -13.575 1.341 1.00 90.50 58 PRO A O 1
ATOM 444 N N . VAL A 1 59 ? 27.904 -12.672 2.851 1.00 90.81 59 VAL A N 1
ATOM 445 C CA . VAL A 1 59 ? 28.548 -13.279 4.025 1.00 90.81 59 VAL A CA 1
ATOM 446 C C . VAL A 1 59 ? 28.276 -14.774 4.034 1.00 90.81 59 VAL A C 1
ATOM 448 O O . VAL A 1 59 ? 29.221 -15.560 4.134 1.00 90.81 59 VAL A O 1
ATOM 451 N N . TRP A 1 60 ? 27.015 -15.176 3.873 1.00 91.94 60 TRP A N 1
ATOM 452 C CA . TRP A 1 60 ? 26.651 -16.589 3.741 1.00 91.94 60 TRP A CA 1
ATOM 453 C C . TRP A 1 60 ? 27.354 -17.221 2.541 1.00 91.94 60 TRP A C 1
ATOM 455 O O . TRP A 1 60 ? 28.028 -18.239 2.692 1.00 91.94 60 TRP A O 1
ATOM 465 N N . SER A 1 61 ? 27.331 -16.554 1.385 1.00 91.12 61 SER A N 1
ATOM 466 C CA . SER A 1 61 ? 28.022 -17.020 0.175 1.00 91.12 61 SER A CA 1
ATOM 467 C C . SER A 1 61 ? 29.519 -17.272 0.413 1.00 91.12 61 SER A C 1
ATOM 469 O O . SER A 1 61 ? 30.063 -18.303 0.014 1.00 91.12 61 SER A O 1
ATOM 471 N N . SER A 1 62 ? 30.207 -16.364 1.116 1.00 92.62 62 SER A N 1
ATOM 472 C CA . SER A 1 62 ? 31.633 -16.522 1.423 1.00 92.62 62 SER A CA 1
ATOM 473 C C . SER A 1 62 ? 31.911 -17.661 2.408 1.00 92.62 62 SER A C 1
ATOM 475 O O . SER A 1 62 ? 32.932 -18.337 2.270 1.00 92.62 62 SER A O 1
ATOM 477 N N . ARG A 1 63 ? 31.043 -17.870 3.406 1.00 93.06 63 ARG A N 1
ATOM 478 C CA . ARG A 1 63 ? 31.190 -18.960 4.385 1.00 93.06 63 ARG A CA 1
ATOM 479 C C . ARG A 1 63 ? 30.960 -20.323 3.745 1.00 93.06 63 ARG A C 1
ATOM 481 O O . ARG A 1 63 ? 31.791 -21.213 3.920 1.00 93.06 63 ARG A O 1
ATOM 488 N N . ALA A 1 64 ? 29.906 -20.446 2.940 1.00 91.19 64 ALA A N 1
ATOM 489 C CA . ALA A 1 64 ? 29.616 -21.657 2.181 1.00 91.19 64 ALA A CA 1
ATOM 490 C C . ALA A 1 64 ? 30.781 -22.020 1.249 1.00 91.19 64 ALA A C 1
ATOM 492 O O . ALA A 1 64 ? 31.262 -23.151 1.269 1.00 91.19 64 ALA A O 1
ATOM 493 N N . ARG A 1 65 ? 31.333 -21.038 0.516 1.00 92.12 65 ARG A N 1
ATOM 494 C CA . ARG A 1 65 ? 32.527 -21.233 -0.328 1.00 92.12 65 ARG A CA 1
ATOM 495 C C . ARG A 1 65 ? 33.743 -21.737 0.458 1.00 92.12 65 ARG A C 1
ATOM 497 O O . ARG A 1 65 ? 34.560 -22.468 -0.090 1.00 92.12 65 ARG A O 1
ATOM 504 N N . ALA A 1 66 ? 33.880 -21.345 1.722 1.00 94.94 66 ALA A N 1
ATOM 505 C CA . ALA A 1 66 ? 34.956 -21.797 2.602 1.00 94.94 66 ALA A CA 1
ATOM 506 C C . ALA A 1 66 ? 34.690 -23.175 3.248 1.00 94.94 66 ALA A C 1
ATOM 508 O O . ALA A 1 66 ? 35.459 -23.589 4.114 1.00 94.94 66 ALA A O 1
ATOM 509 N N . GLY A 1 67 ? 33.611 -23.871 2.868 1.00 90.75 67 GLY A N 1
ATOM 510 C CA . GLY A 1 67 ? 33.216 -25.158 3.448 1.00 90.75 67 GLY A CA 1
ATOM 511 C C . GLY A 1 67 ? 32.708 -25.053 4.888 1.00 90.75 67 GLY A C 1
ATOM 512 O O . GLY A 1 67 ? 32.705 -26.047 5.612 1.00 90.75 67 GLY A O 1
ATOM 513 N N . GLN A 1 68 ? 32.323 -23.854 5.336 1.00 91.12 68 GLN A N 1
ATOM 514 C CA . GLN A 1 68 ? 31.805 -23.644 6.685 1.00 91.12 68 GLN A CA 1
ATOM 515 C C . GLN A 1 68 ? 30.315 -23.968 6.743 1.00 91.12 68 GLN A C 1
ATOM 517 O O . GLN A 1 68 ? 29.549 -23.571 5.866 1.00 91.12 68 GLN A O 1
ATOM 522 N N . VAL A 1 69 ? 29.898 -24.621 7.827 1.00 88.00 69 VAL A N 1
ATOM 523 C CA . VAL A 1 69 ? 28.479 -24.808 8.140 1.00 88.00 69 VAL A CA 1
ATOM 524 C C . VAL A 1 69 ? 27.878 -23.460 8.531 1.00 88.00 69 VAL A C 1
ATOM 526 O O . VAL A 1 69 ? 28.401 -22.765 9.407 1.00 88.00 69 VAL A O 1
ATOM 529 N N . ILE A 1 70 ? 26.781 -23.092 7.876 1.00 88.94 70 ILE A N 1
ATOM 530 C CA . ILE A 1 70 ? 26.019 -21.887 8.191 1.00 88.94 70 ILE A CA 1
ATOM 531 C C . ILE A 1 70 ? 24.870 -22.295 9.099 1.00 88.94 70 ILE A C 1
ATOM 533 O O . ILE A 1 70 ? 24.046 -23.126 8.739 1.00 88.94 70 ILE A O 1
ATOM 537 N N . ASP A 1 71 ? 24.833 -21.690 10.278 1.00 85.88 71 ASP A N 1
ATOM 538 C CA . ASP A 1 71 ? 23.716 -21.774 11.208 1.00 85.88 71 ASP A CA 1
ATOM 539 C C . ASP A 1 71 ? 22.934 -20.450 11.107 1.00 85.88 71 ASP A C 1
ATOM 541 O O . ASP A 1 71 ? 23.445 -19.418 11.568 1.00 85.88 71 ASP A O 1
ATOM 545 N N . PRO A 1 72 ? 21.738 -20.444 10.484 1.00 81.44 72 PRO A N 1
ATOM 546 C CA . PRO A 1 72 ? 20.930 -19.238 10.312 1.00 81.44 72 PRO A CA 1
ATOM 547 C C . PRO A 1 72 ? 20.500 -18.564 11.616 1.00 81.44 72 PRO A C 1
ATOM 549 O O . PRO A 1 72 ? 20.217 -17.370 11.612 1.00 81.44 72 PRO A O 1
ATOM 552 N N . GLU A 1 73 ? 20.453 -19.286 12.737 1.00 79.94 73 GLU A N 1
ATOM 553 C CA . GLU A 1 73 ? 20.098 -18.696 14.029 1.00 79.94 73 GLU A CA 1
ATOM 554 C C . GLU A 1 73 ? 21.293 -17.956 14.636 1.00 79.94 73 GLU A C 1
ATOM 556 O O . GLU A 1 73 ? 21.156 -16.851 15.166 1.00 79.94 73 GLU A O 1
ATOM 561 N N . ARG A 1 74 ? 22.495 -18.537 14.522 1.00 83.75 74 ARG A N 1
ATOM 562 C CA . ARG A 1 74 ? 23.741 -17.911 15.002 1.00 83.75 74 ARG A CA 1
ATOM 563 C C . ARG A 1 74 ? 24.271 -16.836 14.068 1.00 83.75 74 ARG A C 1
ATOM 565 O O . ARG A 1 74 ? 25.057 -15.986 14.481 1.00 83.75 74 ARG A O 1
ATOM 572 N N . THR A 1 75 ? 23.933 -16.899 12.788 1.00 84.44 75 THR A N 1
ATOM 573 C CA . THR A 1 75 ? 24.288 -15.887 11.792 1.00 84.44 75 THR A CA 1
ATOM 574 C C . THR A 1 75 ? 23.072 -15.614 10.917 1.00 84.44 75 THR A C 1
ATOM 576 O O . THR A 1 75 ? 23.007 -16.135 9.805 1.00 84.44 75 THR A O 1
ATOM 579 N N . PRO A 1 76 ? 22.120 -14.799 11.405 1.00 83.88 76 PRO A N 1
ATOM 580 C CA . PRO A 1 76 ? 20.960 -14.389 10.625 1.00 83.88 76 PRO A CA 1
ATOM 581 C C . PRO A 1 76 ? 21.370 -13.756 9.293 1.00 83.88 76 PRO A C 1
ATOM 583 O O . PRO A 1 76 ? 22.422 -13.105 9.238 1.00 83.88 76 PRO A O 1
ATOM 586 N N . PRO A 1 77 ? 20.563 -13.931 8.235 1.00 85.12 77 PRO A N 1
ATOM 587 C CA . PRO A 1 77 ? 20.874 -13.353 6.941 1.00 85.12 77 PRO A CA 1
ATOM 588 C C . PRO A 1 77 ? 20.783 -11.826 7.011 1.00 85.12 77 PRO A C 1
ATOM 590 O O . PRO A 1 77 ? 19.869 -11.268 7.621 1.00 85.12 77 PRO A O 1
ATOM 593 N N . VAL A 1 78 ? 21.722 -11.153 6.351 1.00 87.00 78 VAL A N 1
ATOM 594 C CA . VAL A 1 78 ? 21.709 -9.705 6.104 1.00 87.00 78 VAL A CA 1
ATOM 595 C C . VAL A 1 78 ? 21.900 -9.499 4.602 1.00 87.00 78 VAL A C 1
ATOM 597 O O . VAL A 1 78 ? 23.010 -9.186 4.150 1.00 87.00 78 VAL A O 1
ATOM 600 N N . PRO A 1 79 ? 20.849 -9.731 3.796 1.00 90.12 79 PRO A N 1
ATOM 601 C CA . PRO A 1 79 ? 20.984 -9.665 2.359 1.00 90.12 79 PRO A CA 1
ATOM 602 C C . PRO A 1 79 ? 21.362 -8.255 1.902 1.00 90.12 79 PRO A C 1
ATOM 604 O O . PRO A 1 79 ? 21.000 -7.237 2.501 1.00 90.12 79 PRO A O 1
ATOM 607 N N . ARG A 1 80 ? 22.148 -8.208 0.830 1.00 90.38 80 ARG A N 1
ATOM 608 C CA . ARG A 1 80 ? 22.649 -6.967 0.228 1.00 90.38 80 ARG A CA 1
ATOM 609 C C . ARG A 1 80 ? 22.074 -6.712 -1.154 1.00 90.38 80 ARG A C 1
ATOM 611 O O . ARG A 1 80 ? 22.100 -5.571 -1.592 1.00 90.38 80 ARG A O 1
ATOM 618 N N . TYR A 1 81 ? 21.591 -7.734 -1.846 1.00 90.25 81 TYR A N 1
ATOM 619 C CA . TYR A 1 81 ? 21.009 -7.589 -3.177 1.00 90.25 81 TYR A CA 1
ATOM 620 C C . TYR A 1 81 ? 19.698 -8.344 -3.233 1.00 90.25 81 TYR A C 1
ATOM 622 O O . TYR A 1 81 ? 19.578 -9.394 -2.608 1.00 90.25 81 TYR A O 1
ATOM 630 N N . PHE A 1 82 ? 18.750 -7.807 -3.987 1.00 92.38 82 PHE A N 1
ATOM 631 C CA . PHE A 1 82 ? 17.400 -8.333 -4.088 1.00 92.38 82 PHE A CA 1
ATOM 632 C C . PHE A 1 82 ? 17.021 -8.392 -5.549 1.00 92.38 82 PHE A C 1
ATOM 634 O O . PHE A 1 82 ? 17.120 -7.394 -6.253 1.00 92.38 82 PHE A O 1
ATOM 641 N N . MET A 1 83 ? 16.646 -9.572 -6.010 1.00 91.75 83 MET A N 1
ATOM 642 C CA . MET A 1 83 ? 16.512 -9.858 -7.423 1.00 91.75 83 MET A CA 1
ATOM 643 C C . MET A 1 83 ? 15.121 -10.367 -7.731 1.00 91.75 83 MET A C 1
ATOM 645 O O . MET A 1 83 ? 14.541 -11.141 -6.969 1.00 91.75 83 MET A O 1
ATOM 649 N N . LEU A 1 84 ? 14.637 -9.966 -8.899 1.00 93.06 84 LEU A N 1
ATOM 650 C CA . LEU A 1 84 ? 13.511 -10.600 -9.547 1.00 93.06 84 LEU A CA 1
ATOM 651 C C . LEU A 1 84 ? 14.051 -11.496 -10.664 1.00 93.06 84 LEU A C 1
ATOM 653 O O . LEU A 1 84 ? 14.744 -11.024 -11.574 1.00 93.06 84 LEU A O 1
ATOM 657 N N . ASN A 1 85 ? 13.761 -12.793 -10.557 1.00 91.94 85 ASN A N 1
ATOM 658 C CA . ASN A 1 85 ? 14.295 -13.877 -11.384 1.00 91.94 85 ASN A CA 1
ATOM 659 C C . ASN A 1 85 ? 15.815 -14.059 -11.248 1.00 91.94 85 ASN A C 1
ATOM 661 O O . ASN A 1 85 ? 16.256 -15.059 -10.700 1.00 91.94 85 ASN A O 1
ATOM 665 N N . ASP A 1 86 ? 16.613 -13.101 -11.703 1.00 89.31 86 ASP A N 1
ATOM 666 C CA . ASP A 1 86 ? 18.087 -13.109 -11.631 1.00 89.31 86 ASP A CA 1
ATOM 667 C C . ASP A 1 86 ? 18.695 -11.712 -11.880 1.00 89.31 86 ASP A C 1
ATOM 669 O O . ASP A 1 86 ? 19.897 -11.569 -12.112 1.00 89.31 86 ASP A O 1
ATOM 673 N N . ARG A 1 87 ? 17.872 -10.654 -11.862 1.00 92.25 87 ARG A N 1
ATOM 674 C CA . ARG A 1 87 ? 18.307 -9.263 -12.069 1.00 92.25 87 ARG A CA 1
ATOM 675 C C . ARG A 1 87 ? 17.762 -8.351 -10.978 1.00 92.25 87 ARG A C 1
ATOM 677 O O . ARG A 1 87 ? 16.756 -8.651 -10.349 1.00 92.25 87 ARG A O 1
ATOM 684 N N . SER A 1 88 ? 18.447 -7.231 -10.780 1.00 90.31 88 SER A N 1
ATOM 685 C CA . SER A 1 88 ? 18.197 -6.228 -9.738 1.00 90.31 88 SER A CA 1
ATOM 686 C C . SER A 1 88 ? 18.174 -4.843 -10.381 1.00 90.31 88 SER A C 1
ATOM 688 O O . SER A 1 88 ? 18.918 -4.607 -11.344 1.00 90.31 88 SER A O 1
ATOM 690 N N . GLY A 1 89 ? 17.382 -3.923 -9.832 1.00 91.31 89 GLY A N 1
ATOM 691 C CA . GLY A 1 89 ? 17.399 -2.510 -10.214 1.00 91.31 89 GLY A CA 1
ATOM 692 C C . GLY A 1 89 ? 17.181 -2.248 -11.710 1.00 91.31 89 GLY A C 1
ATOM 693 O O . GLY A 1 89 ? 16.313 -2.831 -12.351 1.00 91.31 89 GLY A O 1
ATOM 694 N N . PHE A 1 90 ? 18.015 -1.402 -12.312 1.00 92.44 90 PHE A N 1
ATOM 695 C CA . PHE A 1 90 ? 17.894 -1.016 -13.725 1.00 92.44 90 PHE A CA 1
ATOM 696 C C . PHE A 1 90 ? 17.916 -2.210 -14.696 1.00 92.44 90 PHE A C 1
ATOM 698 O O . PHE A 1 90 ? 17.343 -2.139 -15.781 1.00 92.44 90 PHE A O 1
ATOM 705 N N . ARG A 1 91 ? 18.562 -3.323 -14.312 1.00 93.94 91 ARG A N 1
ATOM 706 C CA . ARG A 1 91 ? 18.564 -4.546 -15.123 1.00 93.94 91 ARG A CA 1
ATOM 707 C C . ARG A 1 91 ? 17.253 -5.306 -15.028 1.00 93.94 91 ARG A C 1
ATOM 709 O O . ARG A 1 91 ? 16.861 -5.889 -16.026 1.00 93.94 91 ARG A O 1
ATOM 716 N N . SER A 1 92 ? 16.571 -5.333 -13.881 1.00 93.94 92 SER A N 1
ATOM 717 C CA . SER A 1 92 ? 15.243 -5.964 -13.815 1.00 93.94 92 SER A CA 1
ATOM 718 C C . SER A 1 92 ? 14.189 -5.142 -14.560 1.00 93.94 92 SER A C 1
ATOM 720 O O . SER A 1 92 ? 13.221 -5.713 -15.044 1.00 93.94 92 SER A O 1
ATOM 722 N N . LEU A 1 93 ? 14.436 -3.842 -14.738 1.00 93.62 93 LEU A N 1
ATOM 723 C CA . LEU A 1 93 ? 13.619 -2.911 -15.523 1.00 93.62 93 LEU A CA 1
ATOM 724 C C . LEU A 1 93 ? 13.914 -2.900 -17.034 1.00 93.62 93 LEU A C 1
ATOM 726 O O . LEU A 1 93 ? 13.333 -2.091 -17.744 1.00 93.62 93 LEU A O 1
ATOM 730 N N . ALA A 1 94 ? 14.805 -3.763 -17.539 1.00 94.00 94 ALA A N 1
ATOM 731 C CA . ALA A 1 94 ? 15.217 -3.766 -18.951 1.00 94.00 94 ALA A CA 1
ATOM 732 C C . ALA A 1 94 ? 15.832 -2.434 -19.444 1.00 94.00 94 ALA A C 1
ATOM 734 O O . ALA A 1 94 ? 15.744 -2.091 -20.620 1.00 94.00 94 ALA A O 1
ATOM 735 N N . LEU A 1 95 ? 16.502 -1.687 -18.560 1.00 93.69 95 LEU A N 1
ATOM 736 C CA . LEU A 1 95 ? 17.123 -0.394 -18.879 1.00 93.69 95 LEU A CA 1
ATOM 737 C C . LEU A 1 95 ? 18.643 -0.506 -19.074 1.00 93.69 95 LEU A C 1
ATOM 739 O O . LEU A 1 95 ? 19.387 0.454 -18.865 1.00 93.69 95 LEU A O 1
ATOM 743 N N . SER A 1 96 ? 19.144 -1.688 -19.433 1.00 94.06 96 SER A N 1
ATOM 744 C CA . SER A 1 96 ? 20.574 -1.936 -19.625 1.00 94.06 96 SER A CA 1
ATOM 745 C C . SER A 1 96 ? 21.033 -1.538 -21.025 1.00 94.06 96 SER A C 1
ATOM 747 O O . SER A 1 96 ? 20.294 -1.654 -21.996 1.00 94.06 96 SER A O 1
ATOM 749 N N . ARG A 1 97 ? 22.298 -1.121 -21.163 1.00 95.25 97 ARG A N 1
ATOM 750 C CA . ARG A 1 97 ? 22.932 -0.955 -22.488 1.00 95.25 97 ARG A CA 1
ATOM 751 C C . ARG A 1 97 ? 23.150 -2.278 -23.228 1.00 95.25 97 ARG A C 1
ATOM 753 O O . ARG A 1 97 ? 23.481 -2.263 -24.408 1.00 95.25 97 ARG A O 1
ATOM 760 N N . ASP A 1 98 ? 23.015 -3.404 -22.533 1.00 95.00 98 ASP A N 1
ATOM 761 C CA . ASP A 1 98 ? 22.951 -4.718 -23.160 1.00 95.00 98 ASP A CA 1
ATOM 762 C C . ASP A 1 98 ? 21.523 -4.951 -23.681 1.00 95.00 98 ASP A C 1
ATOM 764 O O . ASP A 1 98 ? 20.577 -5.147 -22.912 1.00 95.00 98 ASP A O 1
ATOM 768 N N . GLU A 1 99 ? 21.358 -4.868 -25.001 1.00 92.50 99 GLU A N 1
ATOM 769 C CA . GLU A 1 99 ? 20.057 -5.016 -25.657 1.00 92.50 99 GLU A CA 1
ATOM 770 C C . GLU A 1 99 ? 19.507 -6.441 -25.552 1.00 92.50 99 GLU A C 1
ATOM 772 O O . GLU A 1 99 ? 18.294 -6.612 -25.445 1.00 92.50 99 GLU A O 1
ATOM 777 N N . ALA A 1 100 ? 20.372 -7.462 -25.560 1.00 93.88 100 ALA A N 1
ATOM 778 C CA . ALA A 1 100 ? 19.942 -8.853 -25.437 1.00 93.88 100 ALA A CA 1
ATOM 779 C C . ALA A 1 100 ? 19.435 -9.134 -24.017 1.00 93.88 100 ALA A C 1
ATOM 781 O O . ALA A 1 100 ? 18.396 -9.771 -23.842 1.00 93.88 100 ALA A O 1
ATOM 782 N N . ASP A 1 101 ? 20.136 -8.596 -23.016 1.00 92.81 101 ASP A N 1
ATOM 783 C CA . ASP A 1 101 ? 19.724 -8.623 -21.612 1.00 92.81 101 ASP A CA 1
ATOM 784 C C . ASP A 1 101 ? 18.355 -7.963 -21.404 1.00 92.81 101 ASP A C 1
ATOM 786 O O . ASP A 1 101 ? 17.452 -8.551 -20.806 1.00 92.81 101 ASP A O 1
ATOM 790 N N . SER A 1 102 ? 18.189 -6.756 -21.948 1.00 93.00 102 SER A N 1
ATOM 791 C CA . SER A 1 102 ? 16.952 -5.980 -21.830 1.00 93.00 102 SER A CA 1
ATOM 792 C C . SER A 1 102 ? 15.795 -6.635 -22.590 1.00 93.00 102 SER A C 1
ATOM 794 O O . SER A 1 102 ? 14.676 -6.704 -22.085 1.00 93.00 102 SER A O 1
ATOM 796 N N . HIS A 1 103 ? 16.054 -7.193 -23.775 1.00 92.44 103 HIS A N 1
ATOM 797 C CA . HIS A 1 103 ? 15.042 -7.922 -24.536 1.00 92.44 103 HIS A CA 1
ATOM 798 C C . HIS A 1 103 ? 14.526 -9.148 -23.777 1.00 92.44 103 HIS A C 1
ATOM 800 O O . HIS A 1 103 ? 13.315 -9.292 -23.629 1.00 92.44 103 HIS A O 1
ATOM 806 N N . ALA A 1 104 ? 15.424 -9.969 -23.219 1.00 93.12 104 ALA A N 1
ATOM 807 C CA . ALA A 1 104 ? 15.035 -11.115 -22.397 1.00 93.12 104 ALA A CA 1
ATOM 808 C C . ALA A 1 104 ? 14.155 -10.692 -21.206 1.00 93.12 104 ALA A C 1
ATOM 810 O O . ALA A 1 104 ? 13.195 -11.380 -20.863 1.00 93.12 104 ALA A O 1
ATOM 811 N N . ARG A 1 105 ? 14.426 -9.519 -20.618 1.00 92.56 105 ARG A N 1
ATOM 812 C CA . ARG A 1 105 ? 13.629 -8.972 -19.513 1.00 92.56 105 ARG A CA 1
ATOM 813 C C . ARG A 1 105 ? 12.221 -8.544 -19.870 1.00 92.56 105 ARG A C 1
ATOM 815 O O . ARG A 1 105 ? 11.296 -8.806 -19.097 1.00 92.56 105 ARG A O 1
ATOM 822 N N . HIS A 1 106 ? 12.041 -7.948 -21.042 1.00 91.62 106 HIS A N 1
ATOM 823 C CA . HIS A 1 106 ? 10.703 -7.687 -21.562 1.00 91.62 106 HIS A CA 1
ATOM 824 C C . HIS A 1 106 ? 9.904 -8.980 -21.780 1.00 91.62 106 HIS A C 1
ATOM 826 O O . HIS A 1 106 ? 8.683 -8.975 -21.641 1.00 91.62 106 HIS A O 1
ATOM 832 N N . GLU A 1 107 ? 10.565 -10.096 -22.099 1.00 90.94 107 GLU A N 1
ATOM 833 C CA . GLU A 1 107 ? 9.882 -11.367 -22.342 1.00 90.94 107 GLU A CA 1
ATOM 834 C C . GLU A 1 107 ? 9.493 -12.118 -21.063 1.00 90.94 107 GLU A C 1
ATOM 836 O O . GLU A 1 107 ? 8.459 -12.793 -21.057 1.00 90.94 107 GLU A O 1
ATOM 841 N N . ASP A 1 108 ? 10.280 -12.025 -19.989 1.00 90.81 108 ASP A N 1
ATOM 842 C CA . ASP A 1 108 ? 10.107 -12.883 -18.808 1.00 90.81 108 ASP A CA 1
ATOM 843 C C . ASP A 1 108 ? 9.624 -12.179 -17.529 1.00 90.81 108 ASP A C 1
ATOM 845 O O . ASP A 1 108 ? 9.086 -12.859 -16.651 1.00 90.81 108 ASP A O 1
ATOM 849 N N . THR A 1 109 ? 9.770 -10.852 -17.414 1.00 92.31 109 THR A N 1
ATOM 850 C CA . THR A 1 109 ? 9.574 -10.150 -16.132 1.00 92.31 109 THR A CA 1
ATOM 851 C C . THR A 1 109 ? 8.655 -8.930 -16.208 1.00 92.31 109 THR A C 1
ATOM 853 O O . THR A 1 109 ? 8.049 -8.609 -15.191 1.00 92.31 109 THR A O 1
ATOM 856 N N . LEU A 1 110 ? 8.512 -8.277 -17.367 1.00 94.50 110 LEU A N 1
ATOM 857 C CA . LEU A 1 110 ? 7.793 -7.001 -17.534 1.00 94.50 110 LEU A CA 1
ATOM 858 C C . LEU A 1 110 ? 6.447 -7.181 -18.268 1.00 94.50 110 LEU A C 1
ATOM 860 O O . LEU A 1 110 ? 6.424 -7.237 -19.504 1.00 94.50 110 LEU A O 1
ATOM 864 N N . PRO A 1 111 ? 5.307 -7.247 -17.548 1.00 95.31 111 PRO A N 1
ATOM 865 C CA . PRO A 1 111 ? 3.992 -7.290 -18.170 1.00 95.31 111 PRO A CA 1
ATOM 866 C C . PRO A 1 111 ? 3.726 -6.056 -19.032 1.00 95.31 111 PRO A C 1
ATOM 868 O O . PRO A 1 111 ? 4.013 -4.929 -18.642 1.00 95.31 111 PRO A O 1
ATOM 871 N N . SER A 1 112 ? 3.133 -6.258 -20.205 1.00 92.25 112 SER A N 1
ATOM 872 C CA . SER A 1 112 ? 2.721 -5.166 -21.086 1.00 92.25 112 SER A CA 1
ATOM 873 C C . SER A 1 112 ? 1.486 -5.546 -21.894 1.00 92.25 112 SER A C 1
ATOM 875 O O . SER A 1 112 ? 1.245 -6.723 -22.172 1.00 92.25 112 SER A O 1
ATOM 877 N N . GLY A 1 113 ? 0.675 -4.556 -22.257 1.00 90.00 113 GLY A N 1
ATOM 878 C CA . GLY A 1 113 ? -0.604 -4.811 -22.911 1.00 90.00 113 GLY A CA 1
ATOM 879 C C . GLY A 1 113 ? -1.481 -3.574 -23.023 1.00 90.00 113 GLY A C 1
ATOM 880 O O . GLY A 1 113 ? -1.207 -2.539 -22.424 1.00 90.00 113 GLY A O 1
ATOM 881 N N . SER A 1 114 ? -2.535 -3.682 -23.824 1.00 89.12 114 SER A N 1
ATOM 882 C CA . SER A 1 114 ? -3.528 -2.619 -23.979 1.00 89.12 114 SER A CA 1
ATOM 883 C C . SER A 1 114 ? -4.491 -2.590 -22.795 1.00 89.12 114 SER A C 1
ATOM 885 O O . SER A 1 114 ? -4.714 -3.611 -22.141 1.00 89.12 114 SER A O 1
ATOM 887 N N . ALA A 1 115 ? -5.077 -1.417 -22.559 1.00 90.44 115 ALA A N 1
ATOM 888 C CA . ALA A 1 115 ? -6.110 -1.246 -21.551 1.00 90.44 115 ALA A CA 1
ATOM 889 C C . ALA A 1 115 ? -7.331 -2.123 -21.834 1.00 90.44 115 ALA A C 1
ATOM 891 O O . ALA A 1 115 ? -7.717 -2.310 -22.992 1.00 90.44 115 ALA A O 1
ATOM 892 N N . ARG A 1 116 ? -7.937 -2.636 -20.766 1.00 85.75 116 ARG A N 1
ATOM 893 C CA . ARG A 1 116 ? -9.097 -3.525 -20.826 1.00 85.75 116 ARG A CA 1
ATOM 894 C C . ARG A 1 116 ? -10.091 -3.257 -19.712 1.00 85.75 116 ARG A C 1
ATOM 896 O O . ARG A 1 116 ? -9.721 -2.831 -18.621 1.00 85.75 116 ARG A O 1
ATOM 903 N N . GLU A 1 117 ? -11.341 -3.580 -20.002 1.00 82.88 117 GLU A N 1
ATOM 904 C CA . GLU A 1 117 ? -12.404 -3.648 -19.008 1.00 82.88 117 GLU A CA 1
ATOM 905 C C . GLU A 1 117 ? -12.415 -5.060 -18.420 1.00 82.88 117 GLU A C 1
ATOM 907 O O . GLU A 1 117 ? -12.549 -6.040 -19.153 1.00 82.88 117 GLU A O 1
ATOM 912 N N . ILE A 1 118 ? -12.253 -5.168 -17.102 1.00 83.75 118 ILE A N 1
ATOM 913 C CA . ILE A 1 118 ? -12.243 -6.443 -16.379 1.00 83.75 118 ILE A CA 1
ATOM 914 C C . ILE A 1 118 ? -13.352 -6.452 -15.342 1.00 83.75 118 ILE A C 1
ATOM 916 O O . ILE A 1 118 ? -13.574 -5.463 -14.647 1.00 83.75 118 ILE A O 1
ATOM 920 N N . ASP A 1 119 ? -13.971 -7.619 -15.190 1.00 88.06 119 ASP A N 1
ATOM 921 C CA . ASP A 1 119 ? -14.825 -7.933 -14.058 1.00 88.06 119 ASP A CA 1
ATOM 922 C C . ASP A 1 119 ? -14.187 -9.033 -13.203 1.00 88.06 119 ASP A C 1
ATOM 924 O O . ASP A 1 119 ? -14.062 -10.178 -13.630 1.00 88.06 119 ASP A O 1
ATOM 928 N N . VAL A 1 120 ? -13.809 -8.732 -11.962 1.00 90.31 120 VAL A N 1
ATOM 929 C CA . VAL A 1 120 ? -13.194 -9.732 -11.070 1.00 90.31 120 VAL A CA 1
ATOM 930 C C . VAL A 1 120 ? -14.132 -10.891 -10.721 1.00 90.31 120 VAL A C 1
ATOM 932 O O . VAL A 1 120 ? -13.671 -11.966 -10.317 1.00 90.31 120 VAL A O 1
ATOM 935 N N . ARG A 1 121 ? -15.451 -10.730 -10.913 1.00 90.12 121 ARG A N 1
ATOM 936 C CA . ARG A 1 121 ? -16.436 -11.818 -10.783 1.00 90.12 121 ARG A CA 1
ATOM 937 C C . ARG A 1 121 ? -16.264 -12.883 -11.864 1.00 90.12 121 ARG A C 1
ATOM 939 O O . ARG A 1 121 ? -16.609 -14.035 -11.617 1.00 90.12 121 ARG A O 1
ATOM 946 N N . ASP A 1 122 ? -15.691 -12.524 -13.007 1.00 84.44 122 ASP A N 1
ATOM 947 C CA . ASP A 1 122 ? -15.358 -13.448 -14.081 1.00 84.44 122 ASP A CA 1
ATOM 948 C C . ASP A 1 122 ? -14.222 -12.908 -14.958 1.00 84.44 122 ASP A C 1
ATOM 950 O O . ASP A 1 122 ? -14.415 -12.038 -15.801 1.00 84.44 122 ASP A O 1
ATOM 954 N N . PHE A 1 123 ? -13.038 -13.498 -14.809 1.00 79.50 123 PHE A N 1
ATOM 955 C CA . PHE A 1 123 ? -11.878 -13.167 -15.636 1.00 79.50 123 PHE A CA 1
ATOM 956 C C . PHE A 1 123 ? -11.920 -13.790 -17.041 1.00 79.50 123 PHE A C 1
ATOM 958 O O . PHE A 1 123 ? -10.903 -13.749 -17.726 1.00 79.50 123 PHE A O 1
ATOM 965 N N . SER A 1 124 ? -13.023 -14.414 -17.468 1.00 72.94 124 SER A N 1
ATOM 966 C CA . SER A 1 124 ? -13.100 -15.085 -18.768 1.00 72.94 124 SER A CA 1
ATOM 967 C C . SER A 1 124 ? -13.273 -14.138 -19.957 1.00 72.94 124 SER A C 1
ATOM 969 O O . SER A 1 124 ? -13.797 -13.029 -19.839 1.00 72.94 124 SER A O 1
ATOM 971 N N . LEU A 1 125 ? -12.838 -14.593 -21.135 1.00 64.69 125 LEU A N 1
ATOM 972 C CA . LEU A 1 125 ? -13.137 -13.908 -22.393 1.00 64.69 125 LEU A CA 1
ATOM 973 C C . LEU A 1 125 ? -14.658 -13.908 -22.654 1.00 64.69 125 LEU A C 1
ATOM 975 O O . LEU A 1 125 ? -15.273 -14.978 -22.640 1.00 64.69 125 LEU A O 1
ATOM 979 N N . PRO A 1 126 ? -15.286 -12.755 -22.962 1.00 59.06 126 PRO A N 1
ATOM 980 C CA . PRO A 1 126 ? -16.685 -12.736 -23.368 1.00 59.06 126 PRO A CA 1
ATOM 981 C C . PRO A 1 126 ? -16.876 -13.500 -24.686 1.00 59.06 126 PRO A C 1
ATOM 983 O O . PRO A 1 126 ? -16.126 -13.298 -25.641 1.00 59.06 126 PRO A O 1
ATOM 986 N N . GLU A 1 127 ? -17.944 -14.299 -24.797 1.00 57.22 127 GLU A N 1
ATOM 987 C CA . GLU A 1 127 ? -18.271 -15.077 -26.010 1.00 57.22 127 GLU A CA 1
ATOM 988 C C . GLU A 1 127 ? -18.449 -14.222 -27.285 1.00 57.22 127 GLU A C 1
ATOM 990 O O . GLU A 1 127 ? -18.444 -14.759 -28.391 1.00 57.22 127 GLU A O 1
ATOM 995 N N . ARG A 1 128 ? -18.626 -12.897 -27.152 1.00 52.22 128 ARG A N 1
ATOM 996 C CA . ARG A 1 128 ? -18.960 -11.979 -28.256 1.00 52.22 128 ARG A CA 1
ATOM 997 C C . ARG A 1 128 ? -17.810 -11.134 -28.809 1.00 52.22 128 ARG A C 1
ATOM 999 O O . ARG A 1 128 ? -18.045 -10.427 -29.771 1.00 52.22 128 ARG A O 1
ATOM 1006 N N . GLY A 1 129 ? -16.584 -11.224 -28.290 1.00 50.28 129 GLY A N 1
ATOM 1007 C CA . GLY A 1 129 ? -15.411 -10.598 -28.936 1.00 50.28 129 GLY A CA 1
ATOM 1008 C C . GLY A 1 129 ? -15.377 -9.058 -28.988 1.00 50.28 129 GLY A C 1
ATOM 1009 O O . GLY A 1 129 ? -14.469 -8.508 -29.605 1.00 50.28 129 GLY A O 1
ATOM 1010 N N . ASP A 1 130 ? -16.314 -8.370 -28.324 1.00 45.31 130 ASP A N 1
ATOM 1011 C CA . ASP A 1 130 ? -16.493 -6.910 -28.413 1.00 45.31 130 ASP A CA 1
ATOM 1012 C C . ASP A 1 130 ? -15.816 -6.119 -27.265 1.00 45.31 130 ASP A C 1
ATOM 1014 O O . ASP A 1 130 ? -15.833 -4.889 -27.264 1.00 45.31 130 ASP A O 1
ATOM 1018 N N . SER A 1 131 ? -15.185 -6.797 -26.295 1.00 45.28 131 SER A N 1
ATOM 1019 C CA . SER A 1 131 ? -14.265 -6.192 -25.318 1.00 45.28 131 SER A CA 1
ATOM 1020 C C . SER A 1 131 ? -13.114 -7.148 -24.958 1.00 45.28 131 SER A C 1
ATOM 1022 O O . SER A 1 131 ? -13.291 -8.362 -24.855 1.00 45.28 131 SER A O 1
ATOM 1024 N N . VAL A 1 132 ? -11.909 -6.581 -24.823 1.00 48.34 132 VAL A N 1
ATOM 1025 C CA . VAL A 1 132 ? -10.631 -7.249 -24.495 1.00 48.34 132 VAL A CA 1
ATOM 1026 C C . VAL A 1 132 ? -10.703 -7.668 -23.019 1.00 48.34 132 VAL A C 1
ATOM 1028 O O . VAL A 1 132 ? -10.980 -6.822 -22.186 1.00 48.34 132 VAL A O 1
ATOM 1031 N N . GLY A 1 133 ? -10.617 -8.940 -22.637 1.00 63.66 133 GLY A N 1
ATOM 1032 C CA . GLY A 1 133 ? -9.356 -9.652 -22.452 1.00 63.66 133 GLY A CA 1
ATOM 1033 C C . GLY A 1 133 ? -9.180 -10.015 -20.974 1.00 63.66 133 GLY A C 1
ATOM 1034 O O . GLY A 1 133 ? -9.322 -9.180 -20.092 1.00 63.66 133 GLY A O 1
ATOM 1035 N N . THR A 1 134 ? -8.837 -11.261 -20.698 1.00 78.19 134 THR A N 1
ATOM 1036 C CA . THR A 1 134 ? -8.397 -11.746 -19.383 1.00 78.19 134 THR A CA 1
ATOM 1037 C C . THR A 1 134 ? -7.194 -10.948 -18.860 1.00 78.19 134 THR A C 1
ATOM 1039 O O . THR A 1 134 ? -6.419 -10.454 -19.675 1.00 78.19 134 THR A O 1
ATOM 1042 N N . GLY A 1 135 ? -6.964 -10.853 -17.549 1.00 89.38 135 GLY A N 1
ATOM 1043 C CA . GLY A 1 135 ? -5.773 -10.168 -17.014 1.00 89.38 135 GLY A CA 1
ATOM 1044 C C . GLY A 1 135 ? -4.448 -10.908 -17.275 1.00 89.38 135 GLY A C 1
ATOM 1045 O O . GLY A 1 135 ? -4.400 -11.949 -17.936 1.00 89.38 135 GLY A O 1
ATOM 1046 N N . GLN A 1 136 ? -3.353 -10.375 -16.736 1.00 93.50 136 GLN A N 1
ATOM 1047 C CA . GLN A 1 136 ? -2.032 -11.013 -16.737 1.00 93.50 136 GLN A CA 1
ATOM 1048 C C . GLN A 1 136 ? -1.842 -11.775 -15.424 1.00 93.50 136 GLN A C 1
ATOM 1050 O O . GLN A 1 136 ? -1.911 -11.177 -14.352 1.00 93.50 136 GLN A O 1
ATOM 1055 N N . LEU A 1 137 ? -1.586 -13.082 -15.481 1.00 95.31 137 LEU A N 1
ATOM 1056 C CA . LEU A 1 137 ? -1.320 -13.868 -14.277 1.00 95.31 137 LEU A CA 1
ATOM 1057 C C . LEU A 1 137 ? 0.144 -13.704 -13.861 1.00 95.31 137 LEU A C 1
ATOM 1059 O O . LEU A 1 137 ? 1.039 -14.056 -14.623 1.00 95.31 137 LEU A O 1
ATOM 1063 N N . ILE A 1 138 ? 0.408 -13.253 -12.642 1.00 97.12 138 ILE A N 1
ATOM 1064 C CA . ILE A 1 138 ? 1.762 -13.189 -12.085 1.00 97.12 138 ILE A CA 1
ATOM 1065 C C . ILE A 1 138 ? 1.866 -14.219 -10.960 1.00 97.12 138 ILE A C 1
ATOM 1067 O O . ILE A 1 138 ? 1.120 -14.179 -9.984 1.00 97.12 138 ILE A O 1
ATOM 1071 N N . ARG A 1 139 ? 2.788 -15.170 -11.115 1.00 96.81 139 ARG A N 1
ATOM 1072 C CA . ARG A 1 139 ? 3.101 -16.216 -10.136 1.00 96.81 139 ARG A CA 1
ATOM 1073 C C . ARG A 1 139 ? 4.317 -15.778 -9.335 1.00 96.81 139 ARG A C 1
ATOM 1075 O O . ARG A 1 139 ? 5.450 -15.952 -9.788 1.00 96.81 139 ARG A O 1
ATOM 1082 N N . MET A 1 140 ? 4.088 -15.190 -8.170 1.00 97.31 140 MET A N 1
ATOM 1083 C CA . MET A 1 140 ? 5.161 -14.738 -7.291 1.00 97.31 140 MET A CA 1
ATOM 1084 C C . MET A 1 140 ? 5.624 -15.877 -6.392 1.00 97.31 140 MET A C 1
ATOM 1086 O O . MET A 1 140 ? 4.806 -16.581 -5.800 1.00 97.31 140 MET A O 1
ATOM 1090 N N . VAL A 1 141 ? 6.936 -16.057 -6.282 1.00 96.50 141 VAL A N 1
ATOM 1091 C CA . VAL A 1 141 ? 7.558 -17.094 -5.456 1.00 96.50 141 VAL A CA 1
ATOM 1092 C C . VAL A 1 141 ? 8.678 -16.470 -4.641 1.00 96.50 141 VAL A C 1
ATOM 1094 O O . VAL A 1 141 ? 9.629 -15.942 -5.210 1.00 96.50 141 VAL A O 1
ATOM 1097 N N . ASN A 1 142 ? 8.593 -16.559 -3.316 1.00 94.94 142 ASN A N 1
ATOM 1098 C CA . ASN A 1 142 ? 9.656 -16.094 -2.432 1.00 94.94 142 ASN A CA 1
ATOM 1099 C C . ASN A 1 142 ? 10.585 -17.244 -2.064 1.00 94.94 142 ASN A C 1
ATOM 1101 O O . ASN A 1 142 ? 10.240 -18.122 -1.270 1.00 94.94 142 ASN A O 1
ATOM 1105 N N . VAL A 1 143 ? 11.783 -17.221 -2.632 1.00 92.94 143 VAL A N 1
ATOM 1106 C CA . VAL A 1 143 ? 12.866 -18.148 -2.277 1.00 92.94 143 VAL A CA 1
ATOM 1107 C C . VAL A 1 143 ? 13.877 -17.520 -1.336 1.00 92.94 143 VAL A C 1
ATOM 1109 O O . VAL A 1 143 ? 14.818 -18.189 -0.913 1.00 92.94 143 VAL A O 1
ATOM 1112 N N . GLY A 1 144 ? 13.670 -16.265 -0.971 1.00 90.56 144 GLY A N 1
ATOM 1113 C CA . GLY A 1 144 ? 14.545 -15.557 -0.075 1.00 90.56 144 GLY A CA 1
ATOM 1114 C C . GLY A 1 144 ? 14.297 -15.808 1.406 1.00 90.56 144 GLY A C 1
ATOM 1115 O O . GLY A 1 144 ? 13.556 -16.715 1.815 1.00 90.56 144 GLY A O 1
ATOM 1116 N N . ALA A 1 145 ? 14.961 -15.005 2.231 1.00 87.31 145 ALA A N 1
ATOM 1117 C CA . ALA A 1 145 ? 14.775 -14.947 3.676 1.00 87.31 145 ALA A CA 1
ATOM 1118 C C . ALA A 1 145 ? 13.910 -13.753 4.099 1.00 87.31 145 ALA A C 1
ATOM 1120 O O . ALA A 1 145 ? 13.377 -13.749 5.211 1.00 87.31 145 ALA A O 1
ATOM 1121 N N . THR A 1 146 ? 13.768 -12.740 3.241 1.00 88.56 146 THR A N 1
ATOM 1122 C CA . THR A 1 146 ? 12.954 -11.554 3.519 1.00 88.56 146 THR A CA 1
ATOM 1123 C C . THR A 1 146 ? 11.465 -11.788 3.288 1.00 88.56 146 THR A C 1
ATOM 1125 O O . THR A 1 146 ? 11.074 -12.336 2.266 1.00 88.56 146 THR A O 1
ATOM 1128 N N . VAL A 1 147 ? 10.612 -11.342 4.217 1.00 90.38 147 VAL A N 1
ATOM 1129 C CA . VAL A 1 147 ? 9.175 -11.164 3.941 1.00 90.38 147 VAL A CA 1
ATOM 1130 C C . VAL A 1 147 ? 9.017 -9.941 3.048 1.00 90.38 147 VAL A C 1
ATOM 1132 O O . VAL A 1 147 ? 9.421 -8.849 3.444 1.00 90.38 147 VAL A O 1
ATOM 1135 N N . HIS A 1 148 ? 8.442 -10.122 1.864 1.00 93.12 148 HIS A N 1
ATOM 1136 C CA . HIS A 1 148 ? 8.244 -9.047 0.897 1.00 93.12 148 HIS A CA 1
ATOM 1137 C C . HIS A 1 148 ? 6.830 -8.464 0.974 1.00 93.12 148 HIS A C 1
ATOM 1139 O O . HIS A 1 148 ? 5.879 -9.157 1.329 1.00 93.12 148 HIS A O 1
ATOM 1145 N N . GLN A 1 149 ? 6.712 -7.188 0.616 1.00 93.50 149 GLN A N 1
ATOM 1146 C CA . GLN A 1 149 ? 5.466 -6.439 0.473 1.00 93.50 149 GLN A CA 1
ATOM 1147 C C . GLN A 1 149 ? 5.467 -5.788 -0.907 1.00 93.50 149 GLN A C 1
ATOM 1149 O O . GLN A 1 149 ? 5.965 -4.679 -1.069 1.00 93.50 149 GLN A O 1
ATOM 1154 N N . MET A 1 150 ? 5.022 -6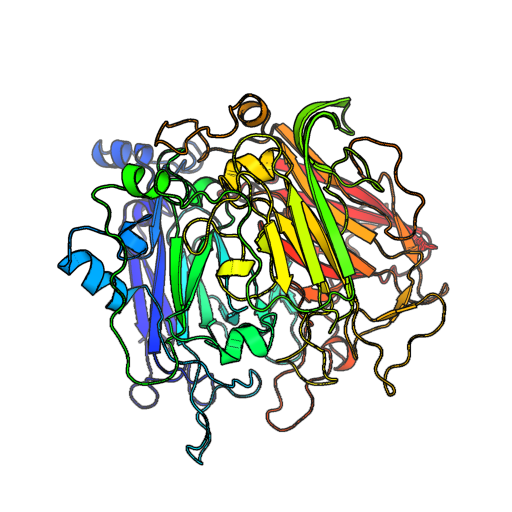.527 -1.918 1.00 94.69 150 MET A N 1
ATOM 1155 C CA . MET A 1 150 ? 5.130 -6.123 -3.320 1.00 94.69 150 MET A CA 1
ATOM 1156 C C . MET A 1 150 ? 4.041 -5.103 -3.642 1.00 94.69 150 MET A C 1
ATOM 1158 O O . MET A 1 150 ? 2.870 -5.467 -3.686 1.00 94.69 150 MET A O 1
ATOM 1162 N N . HIS A 1 151 ? 4.422 -3.846 -3.835 1.00 95.31 151 HIS A N 1
ATOM 1163 C CA . HIS A 1 151 ? 3.510 -2.754 -4.151 1.00 95.31 151 HIS A CA 1
ATOM 1164 C C . HIS A 1 151 ? 3.448 -2.524 -5.659 1.00 95.31 151 HIS A C 1
ATOM 1166 O O . HIS A 1 151 ? 4.487 -2.474 -6.327 1.00 95.31 151 HIS A O 1
ATOM 1172 N N . PHE A 1 152 ? 2.231 -2.397 -6.178 1.00 95.94 152 PHE A N 1
ATOM 1173 C CA . PHE A 1 152 ? 1.947 -2.175 -7.589 1.00 95.94 152 PHE A CA 1
ATOM 1174 C C . PHE A 1 152 ? 1.392 -0.771 -7.781 1.00 95.94 152 PHE A C 1
ATOM 1176 O O . PHE A 1 152 ? 0.447 -0.394 -7.106 1.00 95.94 152 PHE A O 1
ATOM 1183 N N . HIS A 1 153 ? 1.956 -0.033 -8.733 1.00 97.25 153 HIS A N 1
ATOM 1184 C CA . HIS A 1 153 ? 1.396 1.237 -9.175 1.00 97.25 153 HIS A CA 1
ATOM 1185 C C . HIS A 1 153 ? 0.500 1.035 -10.400 1.00 97.25 153 HIS A C 1
ATOM 1187 O O . HIS A 1 153 ? 0.617 0.047 -11.134 1.00 97.25 153 HIS A O 1
ATOM 1193 N N . GLY A 1 154 ? -0.366 2.004 -10.658 1.00 96.00 154 GLY A N 1
ATOM 1194 C CA . GLY A 1 154 ? -1.269 2.089 -11.798 1.00 96.00 154 GLY A CA 1
ATOM 1195 C C . GLY A 1 154 ? -2.510 1.209 -11.684 1.00 96.00 154 GLY A C 1
ATOM 1196 O O . GLY A 1 154 ? -3.539 1.567 -12.250 1.00 96.00 154 GLY A O 1
ATOM 1197 N N . ASN A 1 155 ? -2.451 0.070 -10.987 1.00 95.69 155 ASN A N 1
ATOM 1198 C CA . ASN A 1 155 ? -3.575 -0.822 -10.702 1.00 95.69 155 ASN A CA 1
ATOM 1199 C C . ASN A 1 155 ? -3.315 -1.615 -9.404 1.00 95.69 155 ASN A C 1
ATOM 1201 O O . ASN A 1 155 ? -2.316 -2.334 -9.327 1.00 95.69 155 ASN A O 1
ATOM 1205 N N . HIS A 1 156 ? -4.318 -1.695 -8.520 1.00 96.75 156 HIS A N 1
ATOM 1206 C CA . HIS A 1 156 ? -4.448 -2.829 -7.597 1.00 96.75 156 HIS A CA 1
ATOM 1207 C C . HIS A 1 156 ? -4.439 -4.159 -8.363 1.00 96.75 156 HIS A C 1
ATOM 1209 O O . HIS A 1 156 ? -4.943 -4.269 -9.488 1.00 96.75 156 HIS A O 1
ATOM 1215 N N . VAL A 1 157 ? -3.938 -5.207 -7.718 1.00 97.25 157 VAL A N 1
ATOM 1216 C CA . VAL A 1 157 ? -3.914 -6.572 -8.259 1.00 97.25 157 VAL A CA 1
ATOM 1217 C C . VAL A 1 157 ? -4.931 -7.456 -7.550 1.00 97.25 157 VAL A C 1
ATOM 1219 O O . VAL A 1 157 ? -5.308 -7.205 -6.410 1.00 97.25 157 VAL A O 1
ATOM 1222 N N . TRP A 1 158 ? -5.406 -8.500 -8.226 1.00 96.69 158 TRP A N 1
ATOM 1223 C CA . TRP A 1 158 ? -6.393 -9.418 -7.661 1.00 96.69 158 TRP A CA 1
ATOM 1224 C C . TRP A 1 158 ? -5.741 -10.730 -7.231 1.00 96.69 158 TRP A C 1
ATOM 1226 O O . TRP A 1 158 ? -5.283 -11.510 -8.071 1.00 96.69 158 TRP A O 1
ATOM 1236 N N . THR A 1 159 ? -5.712 -11.001 -5.928 1.00 95.94 159 THR A N 1
ATOM 1237 C CA . THR A 1 159 ? -5.117 -12.229 -5.388 1.00 95.94 159 THR A CA 1
ATOM 1238 C C . THR A 1 159 ? -6.065 -13.414 -5.541 1.00 95.94 159 THR A C 1
ATOM 1240 O O . THR A 1 159 ? -7.230 -13.353 -5.152 1.00 95.94 159 THR A O 1
ATOM 1243 N N . VAL A 1 160 ? -5.556 -14.527 -6.081 1.00 95.56 160 VAL A N 1
ATOM 1244 C CA . VAL A 1 160 ? -6.384 -15.699 -6.429 1.00 95.56 160 VAL A CA 1
ATOM 1245 C C . VAL A 1 160 ? -5.996 -16.977 -5.695 1.00 95.56 160 VAL A C 1
ATOM 1247 O O . VAL A 1 160 ? -6.863 -17.808 -5.421 1.00 95.56 160 VAL A O 1
ATOM 1250 N N . ARG A 1 161 ? -4.714 -17.158 -5.362 1.00 94.19 161 ARG A N 1
ATOM 1251 C CA . ARG A 1 161 ? -4.203 -18.400 -4.764 1.00 94.19 161 ARG A CA 1
ATOM 1252 C C . ARG A 1 161 ? -2.954 -18.132 -3.932 1.00 94.19 161 ARG A C 1
ATOM 1254 O O . ARG A 1 161 ? -2.093 -17.360 -4.347 1.00 94.19 161 ARG A O 1
ATOM 1261 N N . ARG A 1 162 ? -2.807 -18.844 -2.810 1.00 95.00 162 ARG A N 1
ATOM 1262 C CA . ARG A 1 162 ? -1.577 -18.883 -1.999 1.00 95.00 162 ARG A CA 1
ATOM 1263 C C . ARG A 1 162 ? -1.197 -20.328 -1.702 1.00 95.00 162 ARG A C 1
ATOM 1265 O O . ARG A 1 162 ? -2.033 -21.133 -1.311 1.00 95.00 162 ARG A O 1
ATOM 1272 N N . ASN A 1 163 ? 0.071 -20.673 -1.884 1.00 93.81 163 ASN A N 1
ATOM 1273 C CA . ASN A 1 163 ? 0.659 -21.969 -1.543 1.00 93.81 163 ASN A CA 1
ATOM 1274 C C . ASN A 1 163 ? -0.060 -23.192 -2.136 1.00 93.81 163 ASN A C 1
ATOM 1276 O O . ASN A 1 163 ? -0.007 -24.284 -1.572 1.00 93.81 163 ASN A O 1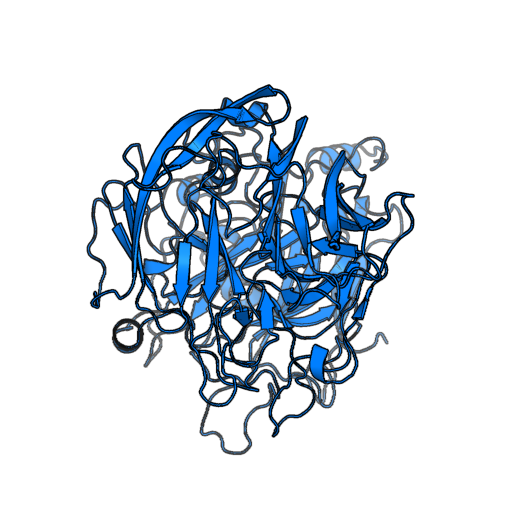
ATOM 1280 N N . GLY A 1 164 ? -0.671 -23.025 -3.314 1.00 89.62 164 GLY A N 1
ATOM 1281 C CA . GLY A 1 164 ? -1.441 -24.071 -3.996 1.00 89.62 164 GLY A CA 1
ATOM 1282 C C . GLY A 1 164 ? -2.904 -24.171 -3.556 1.00 89.62 164 GLY A C 1
ATOM 1283 O O . GLY A 1 164 ? -3.617 -25.029 -4.065 1.00 89.62 164 GLY A O 1
ATOM 1284 N N . VAL A 1 165 ? -3.355 -23.303 -2.647 1.00 92.00 165 VAL A N 1
ATOM 1285 C CA . VAL A 1 165 ? -4.738 -23.229 -2.168 1.00 92.00 165 VAL A CA 1
ATOM 1286 C C . VAL A 1 165 ? -5.433 -22.032 -2.804 1.00 92.00 165 VAL A C 1
ATOM 1288 O O . VAL A 1 165 ? -4.985 -20.892 -2.654 1.00 92.00 165 VAL A O 1
ATOM 1291 N N . ASP A 1 166 ? -6.518 -22.299 -3.528 1.00 93.12 166 ASP A N 1
ATOM 1292 C CA . ASP A 1 166 ? -7.379 -21.255 -4.081 1.00 93.12 166 ASP A CA 1
ATOM 1293 C C . ASP A 1 166 ? -8.042 -20.465 -2.964 1.00 93.12 166 ASP A C 1
ATOM 1295 O O . ASP A 1 166 ? -8.624 -21.033 -2.037 1.00 93.12 166 ASP A O 1
ATOM 1299 N N . PHE A 1 167 ? -7.968 -19.143 -3.064 1.00 95.38 167 PHE A N 1
ATOM 1300 C CA . PHE A 1 167 ? -8.696 -18.284 -2.150 1.00 95.38 167 PHE A CA 1
ATOM 1301 C C . PHE A 1 167 ? -10.183 -18.319 -2.504 1.00 95.38 167 PHE A C 1
ATOM 1303 O O . PHE A 1 167 ? -10.539 -18.313 -3.691 1.00 95.38 167 PHE A O 1
ATOM 1310 N N . PRO A 1 168 ? -11.072 -18.374 -1.500 1.00 95.38 168 PRO A N 1
ATOM 1311 C CA . PRO A 1 168 ? -12.498 -18.403 -1.751 1.00 95.38 168 PRO A CA 1
ATOM 1312 C C . PRO A 1 168 ? -12.981 -17.031 -2.240 1.00 95.38 168 PRO A C 1
ATOM 1314 O O . PRO A 1 168 ? -12.404 -15.994 -1.917 1.00 95.38 168 PRO A O 1
ATOM 1317 N N . ARG A 1 169 ? -14.070 -17.027 -3.013 1.00 94.75 169 ARG A N 1
ATOM 1318 C CA . ARG A 1 169 ? -14.756 -15.805 -3.483 1.00 94.75 169 ARG A CA 1
ATOM 1319 C C . ARG A 1 169 ? -15.898 -15.354 -2.569 1.00 94.75 169 ARG A C 1
ATOM 1321 O O . ARG A 1 169 ? -16.422 -14.260 -2.729 1.00 94.75 169 ARG A O 1
ATOM 1328 N N . SER A 1 170 ? -16.282 -16.210 -1.631 1.00 94.38 170 SER A N 1
ATOM 1329 C CA . SER A 1 170 ? -17.354 -16.027 -0.651 1.00 94.38 170 SER A CA 1
ATOM 1330 C C . SER A 1 170 ? -16.905 -16.633 0.673 1.00 94.38 170 SER A C 1
ATOM 1332 O O . SER A 1 170 ? -16.130 -17.584 0.657 1.00 94.38 170 SER A O 1
ATOM 1334 N N . GLN A 1 171 ? -17.440 -16.172 1.805 1.00 91.00 171 GLN A N 1
ATOM 1335 C CA . GLN A 1 171 ? -17.153 -16.77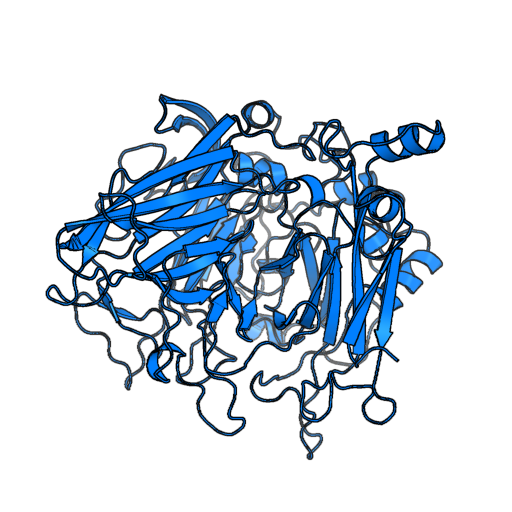4 3.119 1.00 91.00 171 GLN A CA 1
ATOM 1336 C C . GLN A 1 171 ? -15.645 -16.862 3.439 1.00 91.00 171 GLN A C 1
ATOM 1338 O O . GLN A 1 171 ? -15.149 -17.910 3.852 1.00 91.00 171 GLN A O 1
ATOM 1343 N N . GLY A 1 172 ? -14.908 -15.768 3.226 1.00 93.25 172 GLY A N 1
ATOM 1344 C CA . GLY A 1 172 ? -13.493 -15.701 3.594 1.00 93.25 172 GLY A CA 1
ATOM 1345 C C . GLY A 1 172 ? -13.259 -15.916 5.092 1.00 93.25 172 GLY A C 1
ATOM 1346 O O . GLY A 1 172 ? -14.193 -15.928 5.901 1.00 93.25 172 GLY A O 1
ATOM 1347 N N . LEU A 1 173 ? -11.993 -16.053 5.475 1.00 95.12 173 LEU A N 1
ATOM 1348 C CA . LEU A 1 173 ? -11.590 -16.193 6.875 1.00 95.12 173 LEU A CA 1
ATOM 1349 C C . LEU A 1 173 ? -10.308 -15.418 7.170 1.00 95.12 173 LEU A C 1
ATOM 1351 O O . LEU A 1 173 ? -9.608 -14.993 6.257 1.00 95.12 173 LEU A O 1
ATOM 1355 N N . VAL A 1 174 ? -10.009 -15.257 8.455 1.00 96.81 174 VAL A N 1
ATOM 1356 C CA . VAL A 1 174 ? -8.677 -14.873 8.933 1.00 96.81 174 VAL A CA 1
ATOM 1357 C C . VAL A 1 174 ? -8.017 -16.144 9.457 1.00 96.81 174 VAL A C 1
ATOM 1359 O O . VAL A 1 174 ? -8.631 -16.844 10.268 1.00 96.81 174 VAL A O 1
ATOM 1362 N N . ASP A 1 175 ? -6.834 -16.484 8.945 1.00 95.75 175 ASP A N 1
ATOM 1363 C CA . ASP A 1 175 ? -6.119 -17.703 9.337 1.00 95.75 175 ASP A CA 1
ATOM 1364 C C . ASP A 1 175 ? -5.487 -17.589 10.741 1.00 95.75 175 ASP A C 1
ATOM 1366 O O . ASP A 1 175 ? -5.700 -16.614 11.464 1.00 95.75 175 ASP A O 1
ATOM 1370 N N . ALA A 1 176 ? -4.774 -18.629 11.185 1.00 95.12 176 ALA A N 1
ATOM 1371 C CA . ALA A 1 176 ? -4.206 -18.680 12.537 1.00 95.12 176 ALA A CA 1
ATOM 1372 C C . ALA A 1 176 ? -3.033 -17.698 12.733 1.00 95.12 176 ALA A C 1
ATOM 1374 O O . ALA A 1 176 ? -2.697 -17.310 13.862 1.00 95.12 176 ALA A O 1
ATOM 1375 N N . GLU A 1 177 ? -2.403 -17.306 11.632 1.00 93.12 177 GLU A N 1
ATOM 1376 C CA . GLU A 1 177 ? -1.300 -16.363 11.564 1.00 93.12 177 GLU A CA 1
ATOM 1377 C C . GLU A 1 177 ? -1.817 -14.916 11.517 1.00 93.12 177 GLU A C 1
ATOM 1379 O O . GLU A 1 177 ? -1.163 -14.013 12.044 1.00 93.12 177 GLU A O 1
ATOM 1384 N N . GLY A 1 178 ? -3.035 -14.710 11.016 1.00 95.56 178 GLY A N 1
ATOM 1385 C CA . GLY A 1 178 ? -3.731 -13.428 10.977 1.00 95.56 178 GLY A CA 1
ATOM 1386 C C . GLY A 1 178 ? -3.934 -12.868 9.579 1.00 95.56 178 GLY A C 1
ATOM 1387 O O . GLY A 1 178 ? -4.325 -11.707 9.465 1.00 95.56 178 GLY A O 1
ATOM 1388 N N . HIS A 1 179 ? -3.659 -13.643 8.534 1.00 95.06 179 HIS A N 1
ATOM 1389 C CA . HIS A 1 179 ? -3.833 -13.215 7.153 1.00 95.06 179 HIS A CA 1
ATOM 1390 C C . HIS A 1 179 ? -5.272 -13.441 6.695 1.00 95.06 179 HIS A C 1
ATOM 1392 O O . HIS A 1 179 ? -5.919 -14.428 7.056 1.00 95.06 179 HIS A O 1
ATOM 1398 N N . VAL A 1 180 ? -5.776 -12.529 5.865 1.00 95.69 180 VAL A N 1
ATOM 1399 C CA . VAL A 1 180 ? -7.082 -12.692 5.225 1.00 95.69 180 VAL A CA 1
ATOM 1400 C C . VAL A 1 180 ? -6.971 -13.696 4.078 1.00 95.69 180 VAL A C 1
ATOM 1402 O O . VAL A 1 180 ? -6.117 -13.581 3.203 1.00 95.69 180 VAL A O 1
ATOM 1405 N N . VAL A 1 181 ? -7.862 -14.684 4.085 1.00 96.44 181 VAL A N 1
ATOM 1406 C CA . VAL A 1 181 ? -8.004 -15.711 3.051 1.00 96.44 181 VAL A CA 1
ATOM 1407 C C . VAL A 1 181 ? -9.326 -15.471 2.328 1.00 96.44 181 VAL A C 1
ATOM 1409 O O . VAL A 1 181 ? -10.374 -16.012 2.690 1.00 96.44 181 VAL A O 1
ATOM 1412 N N . LEU A 1 182 ? -9.269 -14.600 1.324 1.00 96.88 182 LEU A N 1
ATOM 1413 C CA . LEU A 1 182 ? -10.369 -14.228 0.438 1.00 96.88 182 LEU A CA 1
ATOM 1414 C C . LEU A 1 182 ? -9.772 -13.648 -0.851 1.00 96.88 182 LEU A C 1
ATOM 1416 O O . LEU A 1 182 ? -8.759 -12.956 -0.798 1.00 96.88 182 LEU A O 1
ATOM 1420 N N . GLN A 1 183 ? -10.382 -13.916 -2.006 1.00 96.38 183 GLN A N 1
ATOM 1421 C CA . GLN A 1 183 ? -10.013 -13.192 -3.224 1.00 96.38 183 GLN A CA 1
ATOM 1422 C C . GLN A 1 183 ? -10.413 -11.723 -3.099 1.00 96.38 183 GLN A C 1
ATOM 1424 O O . GLN A 1 183 ? -11.579 -11.416 -2.842 1.00 96.38 183 GLN A O 1
ATOM 1429 N N . GLN A 1 184 ? -9.447 -10.830 -3.281 1.00 95.38 184 GLN A N 1
ATOM 1430 C CA . GLN A 1 184 ? -9.612 -9.400 -3.052 1.00 95.38 184 GLN A CA 1
ATOM 1431 C C . GLN A 1 184 ? -8.608 -8.590 -3.869 1.00 95.38 184 GLN A C 1
ATOM 1433 O O . GLN A 1 184 ? -7.603 -9.124 -4.351 1.00 95.38 184 GLN A O 1
ATOM 1438 N N . TRP A 1 185 ? -8.898 -7.297 -3.994 1.00 96.44 185 TRP A N 1
ATOM 1439 C CA . TRP A 1 185 ? -7.935 -6.314 -4.464 1.00 96.44 185 TRP A CA 1
ATOM 1440 C C . TRP A 1 185 ? -6.864 -6.103 -3.402 1.00 96.44 185 TRP A C 1
ATOM 1442 O O . TRP A 1 185 ? -7.190 -5.932 -2.230 1.00 96.44 185 TRP A O 1
ATOM 1452 N N . GLU A 1 186 ? -5.612 -6.084 -3.831 1.00 96.44 186 GLU A N 1
ATOM 1453 C CA . GLU A 1 186 ? -4.455 -5.783 -3.000 1.00 96.44 186 GLU A CA 1
ATOM 1454 C C . GLU A 1 186 ? -3.632 -4.699 -3.697 1.00 96.44 186 GLU A C 1
ATOM 1456 O O . GLU A 1 186 ? -3.399 -4.757 -4.906 1.00 96.44 186 GLU A O 1
ATOM 1461 N N . ASP A 1 187 ? -3.222 -3.698 -2.931 1.00 96.00 187 ASP A N 1
ATOM 1462 C CA . ASP A 1 187 ? -2.250 -2.687 -3.356 1.00 96.00 187 ASP A CA 1
ATOM 1463 C C . ASP A 1 187 ? -0.833 -3.168 -3.031 1.00 96.00 187 ASP A C 1
ATOM 1465 O O . ASP A 1 187 ? 0.126 -2.963 -3.779 1.00 96.00 187 ASP A O 1
ATOM 1469 N N . VAL A 1 188 ? -0.724 -3.871 -1.901 1.00 95.31 188 VAL A N 1
ATOM 1470 C CA . VAL A 1 188 ? 0.492 -4.496 -1.415 1.00 95.31 188 VAL A CA 1
ATOM 1471 C C . VAL A 1 188 ? 0.264 -5.992 -1.262 1.00 95.31 188 VAL A C 1
ATOM 1473 O O . VAL A 1 188 ? -0.580 -6.448 -0.496 1.00 95.31 188 VAL A O 1
ATOM 1476 N N . VAL A 1 189 ? 1.080 -6.779 -1.956 1.00 95.81 189 VAL A N 1
ATOM 1477 C CA . VAL A 1 189 ? 1.029 -8.235 -1.878 1.00 95.81 189 VAL A CA 1
ATOM 1478 C C . VAL A 1 189 ? 2.104 -8.753 -0.929 1.00 95.81 189 VAL A C 1
ATOM 1480 O O . VAL A 1 189 ? 3.296 -8.748 -1.252 1.00 95.81 189 VAL A O 1
ATOM 1483 N N . GLU A 1 190 ? 1.687 -9.232 0.244 1.00 94.00 190 GLU A N 1
ATOM 1484 C CA . GLU A 1 190 ? 2.592 -9.905 1.180 1.00 94.00 190 GLU A CA 1
ATOM 1485 C C . GLU A 1 190 ? 3.056 -11.267 0.637 1.00 94.00 190 GLU A C 1
ATOM 1487 O O . GLU A 1 190 ? 2.261 -12.068 0.127 1.00 94.00 190 GLU A O 1
ATOM 1492 N N . LEU A 1 191 ? 4.353 -11.543 0.791 1.00 93.56 191 LEU A N 1
ATOM 1493 C CA . LEU A 1 191 ? 4.982 -12.797 0.406 1.00 93.56 191 LEU A CA 1
ATOM 1494 C C . LEU A 1 191 ? 6.018 -13.219 1.462 1.00 93.56 191 LEU A C 1
ATOM 1496 O O . LEU A 1 191 ? 7.162 -12.752 1.455 1.00 93.56 191 LEU A O 1
ATOM 1500 N N . ASN A 1 192 ? 5.638 -14.117 2.377 1.00 92.25 192 ASN A N 1
ATOM 1501 C CA . ASN A 1 192 ? 6.564 -14.691 3.360 1.00 92.25 192 ASN A CA 1
ATOM 1502 C C . ASN A 1 192 ? 7.590 -15.617 2.681 1.00 92.25 192 ASN A C 1
ATOM 1504 O O . ASN A 1 192 ? 7.342 -16.093 1.571 1.00 92.25 192 ASN A O 1
ATOM 1508 N N . PRO A 1 193 ? 8.737 -15.917 3.320 1.00 89.75 193 PRO A N 1
ATOM 1509 C CA . PRO A 1 193 ? 9.651 -16.940 2.823 1.00 89.75 193 PRO A CA 1
ATOM 1510 C C . PRO A 1 193 ? 8.908 -18.239 2.494 1.00 89.75 193 PRO A C 1
ATOM 1512 O O . PRO A 1 193 ? 8.126 -18.721 3.312 1.00 89.75 193 PRO A O 1
ATOM 1515 N N . LEU A 1 194 ? 9.185 -18.814 1.319 1.00 91.62 194 LEU A N 1
ATOM 1516 C CA . LEU A 1 194 ? 8.533 -20.004 0.747 1.00 91.62 194 LEU A CA 1
ATOM 1517 C C . LEU A 1 194 ? 7.094 -19.816 0.248 1.00 91.62 194 LEU A C 1
ATOM 1519 O O . LEU A 1 194 ? 6.520 -20.773 -0.291 1.00 91.62 194 LEU A O 1
ATOM 1523 N N . ASP A 1 195 ? 6.513 -18.621 0.370 1.00 94.25 195 ASP A N 1
ATOM 1524 C CA . ASP A 1 195 ? 5.201 -18.372 -0.210 1.00 94.25 195 ASP A CA 1
ATOM 1525 C C . ASP A 1 195 ? 5.246 -18.441 -1.738 1.00 94.25 195 ASP A C 1
ATOM 1527 O O . ASP A 1 195 ? 6.181 -17.978 -2.398 1.00 94.25 195 ASP A O 1
ATOM 1531 N N . ARG A 1 196 ? 4.170 -18.998 -2.295 1.00 95.56 196 ARG A N 1
ATOM 1532 C CA . ARG A 1 196 ? 3.809 -18.880 -3.707 1.00 95.56 196 ARG A CA 1
ATOM 1533 C C . ARG A 1 196 ? 2.452 -18.206 -3.778 1.00 95.56 196 ARG A C 1
ATOM 1535 O O . ARG A 1 196 ? 1.480 -18.798 -3.310 1.00 95.56 196 ARG A O 1
ATOM 1542 N N . LYS A 1 197 ? 2.373 -17.002 -4.331 1.00 96.38 197 LYS A N 1
ATOM 1543 C CA . LYS A 1 197 ? 1.118 -16.257 -4.458 1.00 96.38 197 LYS A CA 1
ATOM 1544 C C . LYS A 1 197 ? 0.868 -15.969 -5.932 1.00 96.38 197 LYS A C 1
ATOM 1546 O O . LYS A 1 197 ? 1.714 -15.387 -6.605 1.00 96.38 197 LYS A O 1
ATOM 1551 N N . ASP A 1 198 ? -0.269 -16.436 -6.432 1.00 96.38 198 ASP A N 1
ATOM 1552 C CA . ASP A 1 198 ? -0.705 -16.146 -7.793 1.00 96.38 198 ASP A CA 1
ATOM 1553 C C . ASP A 1 198 ? -1.670 -14.949 -7.725 1.00 96.38 198 ASP A C 1
ATOM 1555 O O . ASP A 1 198 ? -2.618 -14.953 -6.928 1.00 96.38 198 ASP A O 1
ATOM 1559 N N . ILE A 1 199 ? -1.422 -13.938 -8.557 1.00 96.88 199 ILE A N 1
ATOM 1560 C CA . ILE A 1 199 ? -2.223 -12.710 -8.662 1.00 96.88 199 ILE A CA 1
ATOM 1561 C C . ILE A 1 199 ? -2.584 -12.424 -10.119 1.00 96.88 199 ILE A C 1
ATOM 1563 O O . ILE A 1 199 ? -1.896 -12.873 -11.037 1.00 96.88 199 ILE A O 1
ATOM 1567 N N . VAL A 1 200 ? -3.628 -11.634 -10.338 1.00 96.56 200 VAL A N 1
ATOM 1568 C CA . VAL A 1 200 ? -3.983 -11.103 -11.655 1.00 96.56 200 VAL A CA 1
ATOM 1569 C C . VAL A 1 200 ? -3.731 -9.601 -11.673 1.00 96.56 200 VAL A C 1
ATOM 1571 O O . VAL A 1 200 ? -4.370 -8.861 -10.927 1.00 96.56 200 VAL A O 1
ATOM 1574 N N . LEU A 1 201 ? -2.839 -9.150 -12.556 1.00 96.50 201 LEU A N 1
ATOM 1575 C CA . LEU A 1 201 ? -2.735 -7.743 -12.933 1.00 96.50 201 LEU A CA 1
ATOM 1576 C C . LEU A 1 201 ? -3.802 -7.458 -14.005 1.00 96.50 201 LEU A C 1
ATOM 1578 O O . LEU A 1 201 ? -3.745 -8.058 -15.087 1.00 96.50 201 LEU A O 1
ATOM 1582 N N . PRO A 1 202 ? -4.781 -6.575 -13.743 1.00 93.06 202 PRO A N 1
ATOM 1583 C CA . PRO A 1 202 ? -5.881 -6.364 -14.671 1.00 93.06 202 PRO A CA 1
ATOM 1584 C C . PRO A 1 202 ? -5.453 -5.632 -15.953 1.00 93.06 202 PRO A C 1
ATOM 1586 O O . PRO A 1 202 ? -5.942 -5.948 -17.033 1.00 93.06 202 PRO A O 1
ATOM 1589 N N . MET A 1 203 ? -4.502 -4.699 -15.885 1.00 92.31 203 MET A N 1
ATOM 1590 C CA . MET A 1 203 ? -4.209 -3.770 -16.989 1.00 92.31 203 MET A CA 1
ATOM 1591 C C . MET A 1 203 ? -5.432 -2.928 -17.383 1.00 92.31 203 MET A C 1
ATOM 1593 O O . MET A 1 203 ? -5.705 -2.702 -18.563 1.00 92.31 203 MET A O 1
ATOM 1597 N N . ARG A 1 204 ? -6.210 -2.498 -16.389 1.00 92.06 204 ARG A N 1
ATOM 1598 C CA . ARG A 1 204 ? -7.332 -1.578 -16.602 1.00 92.06 204 ARG A CA 1
ATOM 1599 C C . ARG A 1 204 ? -6.813 -0.154 -16.753 1.00 92.06 204 ARG A C 1
ATOM 1601 O O . ARG A 1 204 ? -5.701 0.152 -16.315 1.00 92.06 204 ARG A O 1
ATOM 1608 N N . ARG A 1 205 ? -7.653 0.730 -17.297 1.00 94.44 205 ARG A N 1
ATOM 1609 C CA . ARG A 1 205 ? -7.464 2.175 -17.119 1.00 94.44 205 ARG A CA 1
ATOM 1610 C C . ARG A 1 205 ? -7.227 2.455 -15.619 1.00 94.44 205 ARG A C 1
ATOM 1612 O O . ARG A 1 205 ? -8.061 2.010 -14.819 1.00 94.44 205 ARG A O 1
ATOM 1619 N N . PRO A 1 206 ? -6.143 3.159 -15.244 1.00 96.25 206 PRO A N 1
ATOM 1620 C CA . PRO A 1 206 ? -5.880 3.535 -13.860 1.00 96.25 206 PRO A CA 1
ATOM 1621 C C . PRO A 1 206 ? -7.083 4.312 -13.291 1.00 96.25 206 PRO A C 1
ATOM 1623 O O . PRO A 1 206 ? -7.459 5.341 -13.869 1.00 96.25 206 PRO A O 1
ATOM 1626 N N . PRO A 1 207 ? -7.760 3.784 -12.250 1.00 95.44 207 PRO A N 1
ATOM 1627 C CA . PRO A 1 207 ? -9.068 4.279 -11.821 1.00 95.44 207 PRO A CA 1
ATOM 1628 C C . PRO A 1 207 ? -9.126 5.769 -11.472 1.00 95.44 207 PRO A C 1
ATOM 1630 O O . PRO A 1 207 ? -10.161 6.395 -11.689 1.00 95.44 207 PRO A O 1
ATOM 1633 N N . GLU A 1 208 ? -8.038 6.343 -10.956 1.00 97.31 208 GLU A N 1
ATOM 1634 C CA . GLU A 1 208 ? -8.021 7.717 -10.449 1.00 97.31 208 GLU A CA 1
ATOM 1635 C C . GLU A 1 208 ? -7.550 8.766 -11.475 1.00 97.31 208 GLU A C 1
ATOM 1637 O O . GLU A 1 208 ? -7.450 9.960 -11.167 1.00 97.31 208 GLU A O 1
ATOM 1642 N N . THR A 1 209 ? -7.305 8.337 -12.715 1.00 97.38 209 THR A N 1
ATOM 1643 C CA . THR A 1 209 ? -6.975 9.204 -13.856 1.00 97.38 209 THR A CA 1
ATOM 1644 C C . THR A 1 209 ? -8.200 9.998 -14.318 1.00 97.38 209 THR A C 1
ATOM 1646 O O . THR A 1 209 ? -9.272 9.425 -14.503 1.00 97.38 209 THR A O 1
ATOM 1649 N N . LEU A 1 210 ? -8.061 11.298 -14.598 1.00 97.69 210 LEU A N 1
ATOM 1650 C CA . LEU A 1 210 ? -9.150 12.102 -15.179 1.00 97.69 210 LEU A CA 1
ATOM 1651 C C . LEU A 1 210 ? -9.412 11.745 -16.651 1.00 97.69 210 LEU A C 1
ATOM 1653 O O . LEU A 1 210 ? -8.487 11.398 -17.377 1.00 97.69 210 LEU A O 1
ATOM 1657 N N . ASP A 1 211 ? -10.662 11.890 -17.100 1.00 96.25 211 ASP A N 1
ATOM 1658 C CA . ASP A 1 211 ? -11.070 11.541 -18.472 1.00 96.25 211 ASP A CA 1
ATOM 1659 C C . ASP A 1 211 ? -10.262 12.312 -19.531 1.00 96.25 211 ASP A C 1
ATOM 1661 O O . ASP A 1 211 ? -9.673 11.687 -20.403 1.00 96.25 211 ASP A O 1
ATOM 1665 N N . ASP A 1 212 ? -10.107 13.634 -19.388 1.00 96.38 212 ASP A N 1
ATOM 1666 C CA . ASP A 1 212 ? -9.332 14.449 -20.342 1.00 96.38 212 ASP A CA 1
ATOM 1667 C C . ASP A 1 212 ? -7.855 14.019 -20.442 1.00 96.38 212 ASP A C 1
ATOM 1669 O O . ASP A 1 212 ? -7.265 14.082 -21.518 1.00 96.38 212 ASP A O 1
ATOM 1673 N N . VAL A 1 213 ? -7.252 13.566 -19.333 1.00 96.75 213 VAL A N 1
ATOM 1674 C CA . VAL A 1 213 ? -5.866 13.056 -19.312 1.00 96.75 213 VAL A CA 1
ATOM 1675 C C . VAL A 1 213 ? -5.791 11.705 -20.020 1.00 96.75 213 VAL A C 1
ATOM 1677 O O . VAL A 1 213 ? -4.885 11.459 -20.813 1.00 96.75 213 VAL A O 1
ATOM 1680 N N . TRP A 1 214 ? -6.756 10.827 -19.743 1.00 96.38 214 TRP A N 1
ATOM 1681 C CA . TRP A 1 214 ? -6.853 9.512 -20.367 1.00 96.38 214 TRP A CA 1
ATOM 1682 C C . TRP A 1 214 ? -7.056 9.606 -21.882 1.00 96.38 214 TRP A C 1
ATOM 1684 O O . TRP A 1 214 ? -6.363 8.929 -22.642 1.00 96.38 214 TRP A O 1
ATOM 1694 N N . ASP A 1 215 ? -7.977 10.464 -22.316 1.00 95.44 215 ASP A N 1
ATOM 1695 C CA . ASP A 1 215 ? -8.349 10.637 -23.719 1.00 95.44 215 ASP A CA 1
ATOM 1696 C C . ASP A 1 215 ? -7.234 11.302 -24.539 1.00 95.44 215 ASP A C 1
ATOM 1698 O O . ASP A 1 215 ? -7.125 11.068 -25.744 1.00 95.44 215 ASP A O 1
ATOM 1702 N N . ALA A 1 216 ? -6.384 12.106 -23.894 1.00 94.19 216 ALA A N 1
ATOM 1703 C CA . ALA A 1 216 ? -5.247 12.759 -24.533 1.00 94.19 216 ALA A CA 1
ATOM 1704 C C . ALA A 1 216 ? -3.988 11.881 -24.639 1.00 94.19 216 ALA A C 1
ATOM 1706 O O . ALA A 1 216 ? -3.013 12.297 -25.263 1.00 94.19 216 ALA A O 1
ATOM 1707 N N . ARG A 1 217 ? -3.990 10.679 -24.050 1.00 92.69 217 ARG A N 1
ATOM 1708 C CA . ARG A 1 217 ? -2.831 9.781 -24.033 1.00 92.69 217 ARG A CA 1
ATOM 1709 C C . ARG A 1 217 ? -2.437 9.313 -25.434 1.00 92.69 217 ARG A C 1
ATOM 1711 O O . ARG A 1 217 ? -3.198 8.612 -26.102 1.00 92.69 217 ARG A O 1
ATOM 1718 N N . ASP A 1 218 ? -1.198 9.589 -25.824 1.00 90.62 218 ASP A N 1
ATOM 1719 C CA . ASP A 1 218 ? -0.600 9.161 -27.095 1.00 90.62 218 ASP A CA 1
ATOM 1720 C C . ASP A 1 218 ? 0.690 8.334 -26.933 1.00 90.62 218 ASP A C 1
ATOM 1722 O O . ASP A 1 218 ? 1.269 7.882 -27.927 1.00 90.62 218 ASP A O 1
ATOM 1726 N N . GLU A 1 219 ? 1.090 8.068 -25.688 1.00 90.56 219 GLU A N 1
ATOM 1727 C CA . GLU A 1 219 ? 2.253 7.262 -25.327 1.00 90.56 219 GLU A CA 1
ATOM 1728 C C . GLU A 1 219 ? 1.924 6.103 -24.373 1.00 90.56 219 GLU A C 1
ATOM 1730 O O . GLU A 1 219 ? 0.841 6.000 -23.775 1.00 90.56 219 GLU A O 1
ATOM 1735 N N . ASP A 1 220 ? 2.869 5.168 -24.303 1.00 93.25 220 ASP A N 1
ATOM 1736 C CA . ASP A 1 220 ? 2.826 4.066 -23.356 1.00 93.25 220 ASP A CA 1
ATOM 1737 C C . ASP A 1 220 ? 2.974 4.634 -21.941 1.00 93.25 220 ASP A C 1
ATOM 1739 O O . ASP A 1 220 ? 3.830 5.477 -21.685 1.00 93.25 220 ASP A O 1
ATOM 1743 N N . TRP A 1 221 ? 2.140 4.170 -21.014 1.00 94.88 221 TRP A N 1
ATOM 1744 C CA . TRP A 1 221 ? 2.266 4.532 -19.605 1.00 94.88 221 TRP A CA 1
ATOM 1745 C C . TRP A 1 221 ? 3.022 3.447 -18.859 1.00 94.88 221 TRP A C 1
ATOM 1747 O O . TRP A 1 221 ? 2.678 2.266 -18.951 1.00 94.88 221 TRP A O 1
ATOM 1757 N N . GLU A 1 222 ? 4.045 3.857 -18.119 1.00 93.88 222 GLU A N 1
ATOM 1758 C CA . GLU A 1 222 ? 4.884 2.970 -17.324 1.00 93.88 222 GLU A CA 1
ATOM 1759 C C . GLU A 1 222 ? 4.557 3.110 -15.847 1.00 93.88 222 GLU A C 1
ATOM 1761 O O . GLU A 1 222 ? 4.528 4.214 -15.303 1.00 93.88 222 GLU A O 1
ATOM 1766 N N . TYR A 1 223 ? 4.367 1.968 -15.198 1.00 96.25 223 TYR A N 1
ATOM 1767 C CA . TYR A 1 223 ? 4.093 1.899 -13.776 1.00 96.25 223 TYR A CA 1
ATOM 1768 C C . TYR A 1 223 ? 5.103 0.984 -13.094 1.00 96.25 223 TYR A C 1
ATOM 1770 O O . TYR A 1 223 ? 5.305 -0.155 -13.536 1.00 96.25 223 TYR A O 1
ATOM 1778 N N . PRO A 1 224 ? 5.759 1.449 -12.023 1.00 94.44 224 PRO A N 1
ATOM 1779 C CA . PRO A 1 224 ? 6.687 0.619 -11.287 1.00 94.44 224 PRO A CA 1
ATOM 1780 C C . PRO A 1 224 ? 5.944 -0.414 -10.434 1.00 94.44 224 PRO A C 1
ATOM 1782 O O . PRO A 1 224 ? 4.793 -0.255 -10.030 1.00 94.44 224 PRO A O 1
ATOM 1785 N N . MET A 1 225 ? 6.656 -1.485 -10.125 1.00 94.62 225 MET A N 1
ATOM 1786 C CA . MET A 1 225 ? 6.347 -2.389 -9.032 1.00 94.62 225 MET A CA 1
ATOM 1787 C C . MET A 1 225 ? 7.595 -2.472 -8.168 1.00 94.62 225 MET A C 1
ATOM 1789 O O . MET A 1 225 ? 8.689 -2.719 -8.682 1.00 94.62 225 MET A O 1
ATOM 1793 N N . HIS A 1 226 ? 7.464 -2.273 -6.863 1.00 93.75 226 HIS A N 1
ATOM 1794 C CA . HIS A 1 226 ? 8.600 -2.411 -5.962 1.00 93.75 226 HIS A CA 1
ATOM 1795 C C . HIS A 1 226 ? 8.190 -2.925 -4.591 1.00 93.75 226 HIS A C 1
ATOM 1797 O O . HIS A 1 226 ? 7.048 -2.809 -4.157 1.00 93.75 226 HIS A O 1
ATOM 1803 N N . CYS A 1 227 ? 9.147 -3.504 -3.878 1.00 92.19 227 CYS A N 1
ATOM 1804 C CA . CYS A 1 227 ? 8.889 -3.982 -2.531 1.00 92.19 227 CYS A CA 1
ATOM 1805 C C . CYS A 1 227 ? 8.862 -2.824 -1.517 1.00 92.19 227 CYS A C 1
ATOM 1807 O O . CYS A 1 227 ? 9.631 -1.872 -1.630 1.00 92.19 227 CYS A O 1
ATOM 1809 N N . HIS A 1 228 ? 8.021 -2.924 -0.490 1.00 91.06 228 HIS A N 1
ATOM 1810 C CA . HIS A 1 228 ? 7.991 -2.033 0.673 1.00 91.06 228 HIS A CA 1
ATOM 1811 C C . HIS A 1 228 ? 8.712 -2.610 1.902 1.00 91.06 228 HIS A C 1
ATOM 1813 O O . HIS A 1 228 ? 8.782 -1.950 2.935 1.00 91.06 228 HIS A O 1
ATOM 1819 N N . ALA A 1 229 ? 9.322 -3.794 1.791 1.00 86.62 229 ALA A N 1
ATOM 1820 C CA . ALA A 1 229 ? 10.172 -4.349 2.844 1.00 86.62 229 ALA A CA 1
ATOM 1821 C C . ALA A 1 229 ? 11.552 -3.675 2.865 1.00 86.62 229 ALA A C 1
ATOM 1823 O O . ALA A 1 229 ? 12.189 -3.501 1.821 1.00 86.62 229 ALA A O 1
ATOM 1824 N N . GLU A 1 230 ? 12.036 -3.388 4.070 1.00 68.38 230 GLU A N 1
ATOM 1825 C CA . GLU A 1 230 ? 13.257 -2.639 4.387 1.00 68.38 230 GLU A CA 1
ATOM 1826 C C . GLU A 1 230 ? 14.447 -2.919 3.459 1.00 68.38 230 GLU A C 1
ATOM 1828 O O . GLU A 1 230 ? 14.839 -2.018 2.710 1.00 68.38 230 GLU A O 1
ATOM 1833 N N . PRO A 1 231 ? 15.064 -4.123 3.487 1.00 66.00 231 PRO A N 1
ATOM 1834 C CA . PRO A 1 231 ? 16.347 -4.277 2.830 1.00 66.00 231 PRO A CA 1
ATOM 1835 C C . PRO A 1 231 ? 16.181 -4.320 1.311 1.00 66.00 231 PRO A C 1
ATOM 1837 O O . PRO A 1 231 ? 17.105 -4.007 0.568 1.00 66.00 231 PRO A O 1
ATOM 1840 N N . SER A 1 232 ? 14.973 -4.642 0.854 1.00 82.81 232 SER A N 1
ATOM 1841 C CA . SER A 1 232 ? 14.693 -4.970 -0.532 1.00 82.81 232 SER A CA 1
ATOM 1842 C C . SER A 1 232 ? 14.485 -3.783 -1.454 1.00 82.81 232 SER A C 1
ATOM 1844 O O . SER A 1 232 ? 14.370 -3.988 -2.652 1.00 82.81 232 SER A O 1
ATOM 1846 N N . GLN A 1 233 ? 14.463 -2.552 -0.950 1.00 86.62 233 GLN A N 1
ATOM 1847 C CA . GLN A 1 233 ? 14.343 -1.366 -1.805 1.00 86.62 233 GLN A CA 1
ATOM 1848 C C . GLN A 1 233 ? 15.693 -0.880 -2.344 1.00 86.62 233 GLN A C 1
ATOM 1850 O O . GLN A 1 233 ? 15.785 -0.310 -3.434 1.00 86.62 233 GLN A O 1
ATOM 1855 N N . THR A 1 234 ? 16.754 -1.097 -1.571 1.00 88.25 234 THR A N 1
ATOM 1856 C CA . THR A 1 234 ? 18.110 -0.638 -1.879 1.00 88.25 234 THR A CA 1
ATOM 1857 C C . THR A 1 234 ? 18.980 -1.810 -2.319 1.00 88.25 234 THR A C 1
ATOM 1859 O O . THR A 1 234 ? 18.723 -2.964 -1.983 1.00 88.25 234 THR A O 1
ATOM 1862 N N . ALA A 1 235 ? 20.032 -1.521 -3.080 1.00 88.69 235 ALA A N 1
ATOM 1863 C CA . ALA A 1 235 ? 21.100 -2.474 -3.343 1.00 88.69 235 ALA A CA 1
ATOM 1864 C C . ALA A 1 235 ? 22.356 -2.055 -2.577 1.00 88.69 235 ALA A C 1
ATOM 1866 O O . ALA A 1 235 ? 22.763 -0.897 -2.586 1.00 88.69 235 ALA A O 1
ATOM 1867 N N . ALA A 1 236 ? 23.004 -3.017 -1.929 1.00 87.44 236 ALA A N 1
ATOM 1868 C CA . ALA A 1 236 ? 24.249 -2.839 -1.193 1.00 87.44 236 ALA A CA 1
ATOM 1869 C C . ALA A 1 236 ? 24.205 -1.735 -0.114 1.00 87.44 236 ALA A C 1
ATOM 1871 O O . ALA A 1 236 ? 25.246 -1.157 0.177 1.00 87.44 236 ALA A O 1
ATOM 1872 N N . GLY A 1 237 ? 23.031 -1.451 0.464 1.00 87.12 237 GLY A N 1
ATOM 1873 C CA . GLY A 1 237 ? 22.851 -0.410 1.485 1.00 87.12 237 GLY A CA 1
ATOM 1874 C C . GLY A 1 237 ? 22.650 1.011 0.952 1.00 87.12 237 GLY A C 1
ATOM 1875 O O . GLY A 1 237 ? 22.564 1.941 1.755 1.00 87.12 237 GLY A O 1
ATOM 1876 N N . GLY A 1 238 ? 22.540 1.168 -0.371 1.00 87.25 238 GLY A N 1
ATOM 1877 C CA . GLY A 1 238 ? 22.240 2.412 -1.084 1.00 87.25 238 GLY A CA 1
ATOM 1878 C C . GLY A 1 238 ? 21.614 2.125 -2.458 1.00 87.25 238 GLY A C 1
ATOM 1879 O O . GLY A 1 238 ? 20.861 1.170 -2.622 1.00 87.25 238 GLY A O 1
ATOM 1880 N N . LEU A 1 239 ? 21.909 2.931 -3.476 1.00 88.00 239 LEU A N 1
ATOM 1881 C CA . LEU A 1 239 ? 21.475 2.708 -4.861 1.00 88.00 239 LEU A CA 1
ATOM 1882 C C . LEU A 1 239 ? 19.956 2.538 -5.040 1.00 88.00 239 LEU A C 1
ATOM 1884 O O . LEU A 1 239 ? 19.543 1.728 -5.862 1.00 88.00 239 LEU A O 1
ATOM 1888 N N . TYR A 1 240 ? 19.114 3.249 -4.288 1.00 88.31 240 TYR A N 1
ATOM 1889 C CA . TYR A 1 240 ? 17.668 3.242 -4.543 1.00 88.31 240 TYR A CA 1
ATOM 1890 C C . TYR A 1 240 ? 17.364 3.747 -5.971 1.00 88.31 240 TYR A C 1
ATOM 1892 O O . TYR A 1 240 ? 17.990 4.727 -6.377 1.00 88.31 240 TYR A O 1
ATOM 1900 N N . PRO A 1 241 ? 16.431 3.134 -6.729 1.00 86.44 241 PRO A N 1
ATOM 1901 C CA . PRO A 1 241 ? 15.671 1.907 -6.469 1.00 86.44 241 PRO A CA 1
ATOM 1902 C C . PRO A 1 241 ? 16.377 0.692 -7.094 1.00 86.44 241 PRO A C 1
ATOM 1904 O O . PRO A 1 241 ? 16.096 0.266 -8.212 1.00 86.44 241 PRO A O 1
ATOM 1907 N N . GLY A 1 242 ? 17.372 0.158 -6.391 1.00 87.69 242 GLY A N 1
ATOM 1908 C CA . GLY A 1 242 ? 18.271 -0.875 -6.909 1.00 87.69 242 GLY A CA 1
ATOM 1909 C C . GLY A 1 242 ? 17.968 -2.278 -6.433 1.00 87.69 242 GLY A C 1
ATOM 1910 O O . GLY A 1 242 ? 18.605 -3.203 -6.927 1.00 87.69 242 GLY A O 1
ATOM 1911 N N . GLY A 1 243 ? 17.047 -2.438 -5.484 1.00 90.25 243 GLY A N 1
ATOM 1912 C CA . GLY A 1 243 ? 16.654 -3.740 -4.961 1.00 90.25 243 GLY A CA 1
ATOM 1913 C C . GLY A 1 243 ? 15.609 -4.453 -5.829 1.00 90.25 243 GLY A C 1
ATOM 1914 O O . GLY A 1 243 ? 15.726 -4.503 -7.055 1.00 90.25 243 GLY A O 1
ATOM 1915 N N . LEU A 1 244 ? 14.593 -5.017 -5.172 1.00 92.62 244 LEU A N 1
ATOM 1916 C CA . LEU A 1 244 ? 13.491 -5.767 -5.763 1.00 92.62 244 LEU A CA 1
ATOM 1917 C C . LEU A 1 244 ? 12.498 -4.812 -6.430 1.00 92.62 244 LEU A C 1
ATOM 1919 O O . LEU A 1 244 ? 11.595 -4.272 -5.787 1.00 92.62 244 LEU A O 1
ATOM 1923 N N . VAL A 1 245 ? 12.699 -4.609 -7.728 1.00 93.44 245 VAL A N 1
ATOM 1924 C CA . VAL A 1 245 ? 11.904 -3.710 -8.563 1.00 93.44 245 VAL A CA 1
ATOM 1925 C C . VAL A 1 245 ? 11.594 -4.361 -9.909 1.00 93.44 245 VAL A C 1
ATOM 1927 O O . VAL A 1 245 ? 12.396 -5.127 -10.448 1.00 93.44 245 VAL A O 1
ATOM 1930 N N . ALA A 1 246 ? 10.432 -4.038 -10.453 1.00 93.56 246 ALA A N 1
ATOM 1931 C CA . ALA A 1 246 ? 10.008 -4.310 -11.818 1.00 93.56 246 ALA A CA 1
ATOM 1932 C C . ALA A 1 246 ? 9.086 -3.171 -12.269 1.00 93.56 246 ALA A C 1
ATOM 1934 O O . ALA A 1 246 ? 8.971 -2.143 -11.603 1.00 93.56 246 ALA A O 1
ATOM 1935 N N . GLY A 1 247 ? 8.410 -3.361 -13.390 1.00 93.12 247 GLY A N 1
ATOM 1936 C CA . GLY A 1 247 ? 7.342 -2.478 -13.819 1.00 93.12 247 GLY A CA 1
ATOM 1937 C C . GLY A 1 247 ? 6.415 -3.192 -14.782 1.00 93.12 247 GLY A C 1
ATOM 1938 O O . GLY A 1 247 ? 6.621 -4.364 -15.117 1.00 93.12 247 GLY A O 1
ATOM 1939 N N . TRP A 1 248 ? 5.399 -2.473 -15.222 1.00 95.69 248 TRP A N 1
ATOM 1940 C CA . TRP A 1 248 ? 4.510 -2.909 -16.279 1.00 95.69 248 TRP A CA 1
ATOM 1941 C C . TRP A 1 248 ? 4.106 -1.727 -17.158 1.00 95.69 248 TRP A C 1
ATOM 1943 O O . TRP A 1 248 ? 4.163 -0.568 -16.744 1.00 95.69 248 TRP A O 1
ATOM 1953 N N . THR A 1 249 ? 3.714 -2.038 -18.390 1.00 94.56 249 THR A N 1
ATOM 1954 C CA . THR A 1 249 ? 3.426 -1.029 -19.412 1.00 94.56 249 THR A CA 1
ATOM 1955 C C . THR A 1 249 ? 1.984 -1.132 -19.887 1.00 94.56 249 THR A C 1
ATOM 1957 O O . THR A 1 249 ? 1.546 -2.172 -20.392 1.00 94.56 249 THR A O 1
ATOM 1960 N N . LEU A 1 250 ? 1.255 -0.025 -19.789 1.00 94.12 250 LEU A N 1
ATOM 1961 C CA . LEU A 1 250 ? -0.055 0.147 -20.397 1.00 94.12 250 LEU A CA 1
ATOM 1962 C C . LEU A 1 250 ? 0.114 0.784 -21.781 1.00 94.12 250 LEU A C 1
ATOM 1964 O O . LEU A 1 250 ? 0.380 1.977 -21.910 1.00 94.12 250 LEU A O 1
ATOM 1968 N N . ALA A 1 251 ? -0.060 -0.009 -22.833 1.00 91.88 251 ALA A N 1
ATOM 1969 C CA . ALA A 1 251 ? 0.217 0.401 -24.207 1.00 91.88 251 ALA A CA 1
ATOM 1970 C C . ALA A 1 251 ? -0.702 1.537 -24.681 1.00 91.88 251 ALA A C 1
ATOM 1972 O O . ALA A 1 251 ? -1.905 1.502 -24.396 1.00 91.88 251 ALA A O 1
ATOM 1973 N N . ALA A 1 252 ? -0.152 2.509 -25.411 1.00 90.31 252 ALA A N 1
ATOM 1974 C CA . ALA A 1 252 ? -0.855 3.632 -26.031 1.00 90.31 252 ALA A CA 1
ATOM 1975 C C . ALA A 1 252 ? -2.005 3.173 -26.948 1.00 90.31 252 ALA A C 1
ATOM 1977 O O . ALA A 1 252 ? -1.950 2.071 -27.512 1.00 90.31 252 ALA A O 1
ATOM 1978 N N . PRO A 1 253 ? -3.042 4.005 -27.160 1.00 86.50 253 PRO A N 1
ATOM 1979 C CA . PRO A 1 253 ? -4.018 3.764 -28.216 1.00 86.50 253 PRO A CA 1
ATOM 1980 C C . PRO A 1 253 ? -3.358 3.749 -29.608 1.00 86.50 253 PRO A C 1
ATOM 1982 O O . PRO A 1 253 ? -2.463 4.537 -29.907 1.00 86.50 253 PRO A O 1
ATOM 1985 N N . GLY A 1 254 ? -3.848 2.888 -30.506 1.00 81.44 254 GLY A N 1
ATOM 1986 C CA . GLY A 1 254 ? -3.397 2.838 -31.902 1.00 81.44 254 GLY A CA 1
ATOM 1987 C C . GLY A 1 254 ? -2.222 1.880 -32.170 1.00 81.44 254 GLY A C 1
ATOM 1988 O O . GLY A 1 254 ? -1.975 0.955 -31.395 1.00 81.44 254 GLY A O 1
ATOM 1989 N N . PRO A 1 255 ? -1.539 2.005 -33.328 1.00 76.25 255 PRO A N 1
ATOM 1990 C CA . PRO A 1 255 ? -0.445 1.109 -33.684 1.00 76.25 255 PRO A CA 1
ATOM 1991 C C . PRO A 1 255 ? 0.730 1.291 -32.723 1.00 76.25 255 PRO A C 1
ATOM 1993 O O . PRO A 1 255 ? 1.187 2.412 -32.506 1.00 76.25 255 PRO A O 1
ATOM 1996 N N . ARG A 1 256 ? 1.251 0.173 -32.201 1.00 67.75 256 ARG A N 1
ATOM 1997 C CA . ARG A 1 256 ? 2.387 0.176 -31.273 1.00 67.75 256 ARG A CA 1
ATOM 1998 C C . ARG A 1 256 ? 3.571 0.920 -31.883 1.00 67.75 256 ARG A C 1
ATOM 2000 O O . ARG A 1 256 ? 4.135 0.487 -32.890 1.00 67.75 256 ARG A O 1
ATOM 2007 N N . ARG A 1 257 ? 3.962 2.019 -31.246 1.00 64.75 257 ARG A N 1
ATOM 2008 C CA . ARG A 1 257 ? 5.231 2.696 -31.501 1.00 64.75 257 ARG A CA 1
ATOM 2009 C C . ARG A 1 257 ? 6.199 2.230 -30.435 1.00 64.75 257 ARG A C 1
ATOM 2011 O O . ARG A 1 257 ? 5.907 2.341 -29.255 1.00 64.75 257 ARG A O 1
ATOM 2018 N N . ARG A 1 258 ? 7.345 1.687 -30.843 1.00 59.94 258 ARG A N 1
ATOM 2019 C CA . ARG A 1 258 ? 8.400 1.355 -29.887 1.00 59.94 258 ARG A CA 1
ATOM 2020 C C . ARG A 1 258 ? 8.951 2.669 -29.334 1.00 59.94 258 ARG A C 1
ATOM 2022 O O . ARG A 1 258 ? 9.647 3.375 -30.064 1.00 59.94 258 ARG A O 1
ATOM 2029 N N . ALA A 1 259 ? 8.617 3.000 -28.091 1.00 63.69 259 ALA A N 1
ATOM 2030 C CA . ALA A 1 259 ? 9.272 4.086 -27.382 1.00 63.69 259 ALA A CA 1
ATOM 2031 C C . ALA A 1 259 ? 10.749 3.720 -27.155 1.00 63.69 259 ALA A C 1
ATOM 2033 O O . ALA A 1 259 ? 11.103 2.557 -26.935 1.00 63.69 259 ALA A O 1
ATOM 2034 N N . ALA A 1 260 ? 11.635 4.704 -27.298 1.00 67.75 260 ALA A N 1
ATOM 2035 C CA . ALA A 1 260 ? 13.039 4.539 -26.958 1.00 67.75 260 ALA A CA 1
ATOM 2036 C C . ALA A 1 260 ? 13.209 4.906 -25.483 1.00 67.75 260 ALA A C 1
ATOM 2038 O O . ALA A 1 260 ? 13.149 6.083 -25.137 1.00 67.75 260 ALA A O 1
ATOM 2039 N N . HIS A 1 261 ? 13.418 3.908 -24.626 1.00 76.69 261 HIS A N 1
ATOM 2040 C CA . HIS A 1 261 ? 13.693 4.149 -23.212 1.00 76.69 261 HIS A CA 1
ATOM 2041 C C . HIS A 1 261 ? 15.178 4.479 -23.007 1.00 76.69 261 HIS A C 1
ATOM 2043 O O . HIS A 1 261 ? 16.039 3.915 -23.699 1.00 76.69 261 HIS A O 1
ATOM 2049 N N . PRO A 1 262 ? 15.511 5.378 -22.065 1.00 87.69 262 PRO A N 1
ATOM 2050 C CA . PRO A 1 262 ? 16.891 5.597 -21.661 1.00 87.69 262 PRO A CA 1
ATOM 2051 C C . PRO A 1 262 ? 17.539 4.288 -21.197 1.00 87.69 262 PRO A C 1
ATOM 2053 O O . PRO A 1 262 ? 16.945 3.518 -20.447 1.00 87.69 262 PRO A O 1
ATOM 2056 N N . THR A 1 263 ? 18.783 4.048 -21.614 1.00 93.00 263 THR A N 1
ATOM 2057 C CA . THR A 1 263 ? 19.578 2.914 -21.127 1.00 93.00 263 THR A CA 1
ATOM 2058 C C . THR A 1 263 ? 20.772 3.388 -20.317 1.00 93.00 263 THR A C 1
ATOM 2060 O O . THR A 1 263 ? 21.421 4.399 -20.614 1.00 93.00 263 THR A O 1
ATOM 2063 N N . TYR A 1 264 ? 21.114 2.612 -19.297 1.00 94.50 264 TYR A N 1
ATOM 2064 C CA . TYR A 1 264 ? 22.110 2.974 -18.304 1.00 94.50 264 TYR A CA 1
ATOM 2065 C C . TYR A 1 264 ? 23.289 1.997 -18.319 1.00 94.50 264 TYR A C 1
ATOM 2067 O O . TYR A 1 264 ? 23.120 0.796 -18.532 1.00 94.50 264 TYR A O 1
ATOM 2075 N N . PRO A 1 265 ? 24.523 2.488 -18.107 1.00 94.50 265 PRO A N 1
ATOM 2076 C CA . PRO A 1 265 ? 25.698 1.626 -18.011 1.00 94.50 265 PRO A CA 1
ATOM 2077 C C . PRO A 1 265 ? 25.815 0.917 -16.653 1.00 94.50 265 PRO A C 1
ATOM 2079 O O . PRO A 1 265 ? 26.577 -0.040 -16.532 1.00 94.50 265 PRO A O 1
ATOM 2082 N N . SER A 1 266 ? 25.125 1.400 -15.616 1.00 92.50 266 SER A N 1
ATOM 2083 C CA . SER A 1 266 ? 25.212 0.871 -14.254 1.00 92.50 266 SER A CA 1
ATOM 2084 C C . SER A 1 266 ? 24.013 1.291 -13.402 1.00 92.50 266 SER A C 1
ATOM 2086 O O . SER A 1 266 ? 23.339 2.274 -13.710 1.00 92.50 266 SER A O 1
ATOM 2088 N N . GLN A 1 267 ? 23.812 0.596 -12.277 1.00 91.62 267 GLN A N 1
ATOM 2089 C CA . GLN A 1 267 ? 22.787 0.950 -11.290 1.00 91.62 267 GLN A CA 1
ATOM 2090 C C . GLN A 1 267 ? 23.003 2.355 -10.715 1.00 91.62 267 GLN A C 1
ATOM 2092 O O . GLN A 1 267 ? 22.040 3.079 -10.513 1.00 91.62 267 GLN A O 1
ATOM 2097 N N . ALA A 1 268 ? 24.254 2.759 -10.474 1.00 90.88 268 ALA A N 1
ATOM 2098 C CA . ALA A 1 268 ? 24.553 4.098 -9.969 1.00 90.88 268 ALA A CA 1
ATOM 2099 C C . ALA A 1 268 ? 24.157 5.184 -10.978 1.00 90.88 268 ALA A C 1
ATOM 2101 O O . ALA A 1 268 ? 23.592 6.196 -10.588 1.00 90.88 268 ALA A O 1
ATOM 2102 N N . ALA A 1 269 ? 24.406 4.957 -12.275 1.00 92.25 269 ALA A N 1
ATOM 2103 C CA . ALA A 1 269 ? 24.008 5.893 -13.324 1.00 92.25 269 ALA A CA 1
ATOM 2104 C C . ALA A 1 269 ? 22.482 6.013 -13.450 1.00 92.25 269 ALA A C 1
ATOM 2106 O O . ALA A 1 269 ? 21.991 7.104 -13.708 1.00 92.25 269 ALA A O 1
ATOM 2107 N N . PHE A 1 270 ? 21.752 4.913 -13.256 1.00 92.06 270 PHE A N 1
ATOM 2108 C CA . PHE A 1 270 ? 20.290 4.920 -13.199 1.00 92.06 270 PHE A CA 1
ATOM 2109 C C . PHE A 1 270 ? 19.772 5.674 -11.966 1.00 92.06 270 PHE A C 1
ATOM 2111 O O . PHE A 1 270 ? 19.008 6.620 -12.117 1.00 92.06 270 PHE A O 1
ATOM 2118 N N . ALA A 1 271 ? 20.265 5.332 -10.770 1.00 89.31 271 ALA A N 1
ATOM 2119 C CA . ALA A 1 271 ? 19.818 5.914 -9.502 1.00 89.31 271 ALA A CA 1
ATOM 2120 C C . ALA A 1 271 ? 19.980 7.445 -9.434 1.00 89.31 271 ALA A C 1
ATOM 2122 O O . ALA A 1 271 ? 19.132 8.133 -8.877 1.00 89.31 271 ALA A O 1
ATOM 2123 N N . VAL A 1 272 ? 21.046 7.997 -10.027 1.00 87.88 272 VAL A N 1
ATOM 2124 C CA . VAL A 1 272 ? 21.271 9.457 -10.068 1.00 87.88 272 VAL A CA 1
ATOM 2125 C C . VAL A 1 272 ? 20.588 10.155 -11.249 1.00 87.88 272 VAL A C 1
ATOM 2127 O O . VAL A 1 272 ? 20.672 11.375 -11.363 1.00 87.88 272 VAL A O 1
ATOM 2130 N N . SER A 1 273 ? 19.948 9.407 -12.152 1.00 88.06 273 SER A N 1
ATOM 2131 C CA . SER A 1 273 ? 19.329 9.930 -13.375 1.00 88.06 273 SER A CA 1
ATOM 2132 C C . SER A 1 273 ? 17.821 10.138 -13.216 1.00 88.06 273 SER A C 1
ATOM 2134 O O . SER A 1 273 ? 17.037 9.750 -14.084 1.00 88.06 273 SER A O 1
ATOM 2136 N N . GLN A 1 274 ? 17.415 10.772 -12.120 1.00 85.25 274 GLN A N 1
ATOM 2137 C CA . GLN A 1 274 ? 16.045 11.235 -11.925 1.00 85.25 274 GLN A CA 1
ATOM 2138 C C . GLN A 1 274 ? 15.803 12.547 -12.683 1.00 85.25 274 GLN A C 1
ATOM 2140 O O . GLN A 1 274 ? 16.588 13.487 -12.521 1.00 85.25 274 GLN A O 1
ATOM 2145 N N . PRO A 1 275 ? 14.742 12.662 -13.503 1.00 89.00 275 PRO A N 1
ATOM 2146 C CA . PRO A 1 275 ? 14.325 13.949 -14.041 1.00 89.00 275 PRO A CA 1
ATOM 2147 C C . PRO A 1 275 ? 13.987 14.899 -12.889 1.00 89.00 275 PRO A C 1
ATOM 2149 O O . PRO A 1 275 ? 13.156 14.582 -12.044 1.00 89.00 275 PRO A O 1
ATOM 2152 N N . HIS A 1 276 ? 14.637 16.061 -12.833 1.00 93.00 276 HIS A N 1
ATOM 2153 C CA . HIS A 1 276 ? 14.302 17.108 -11.870 1.00 93.00 276 HIS A CA 1
ATOM 2154 C C . HIS A 1 276 ? 13.610 18.251 -12.595 1.00 93.00 276 HIS A C 1
ATOM 2156 O O . HIS A 1 276 ? 14.182 18.859 -13.502 1.00 93.00 276 HIS A O 1
ATOM 2162 N N . GLU A 1 277 ? 12.424 18.609 -12.129 1.00 94.44 277 GLU A N 1
ATOM 2163 C CA . GLU A 1 277 ? 11.660 19.714 -12.681 1.00 94.44 277 GLU A CA 1
ATOM 2164 C C . GLU A 1 277 ? 11.495 20.843 -11.665 1.00 94.44 277 GLU A C 1
ATOM 2166 O O . GLU A 1 277 ? 11.516 20.656 -10.446 1.00 94.44 277 GLU A O 1
ATOM 2171 N N . GLY A 1 278 ? 11.402 22.070 -12.177 1.00 95.31 278 GLY A N 1
ATOM 2172 C CA . GLY A 1 278 ? 11.227 23.278 -11.378 1.00 95.31 278 GLY A CA 1
ATOM 2173 C C . GLY A 1 278 ? 9.820 23.346 -10.800 1.00 95.31 278 GLY A C 1
ATOM 2174 O O . GLY A 1 278 ? 9.507 22.750 -9.771 1.00 95.31 278 GLY A O 1
ATOM 2175 N N . SER A 1 279 ? 8.968 24.120 -11.466 1.00 96.75 279 SER A N 1
ATOM 2176 C CA . SER A 1 279 ? 7.534 24.142 -11.182 1.00 96.75 279 SER A CA 1
ATOM 2177 C C . SER A 1 279 ? 6.743 23.821 -12.443 1.00 96.75 279 SER A C 1
ATOM 2179 O O . SER A 1 279 ? 6.220 24.749 -13.062 1.00 96.75 279 SER A O 1
ATOM 2181 N N . PRO A 1 280 ? 6.735 22.554 -12.885 1.00 96.69 280 PRO A N 1
ATOM 2182 C CA . PRO A 1 280 ? 6.025 22.197 -14.099 1.00 96.69 280 PRO A CA 1
ATOM 2183 C C . PRO A 1 280 ? 4.524 22.408 -13.953 1.00 96.69 280 PRO A C 1
ATOM 2185 O O . PRO A 1 280 ? 3.968 22.390 -12.851 1.00 96.69 280 PRO A O 1
ATOM 2188 N N . GLU A 1 281 ? 3.866 22.624 -15.086 1.00 95.94 281 GLU A N 1
ATOM 2189 C CA . GLU A 1 281 ? 2.415 22.728 -15.119 1.00 95.94 281 GLU A CA 1
ATOM 2190 C C . GLU A 1 281 ? 1.776 21.344 -14.961 1.00 95.94 281 GLU A C 1
ATOM 2192 O O . GLU A 1 281 ? 2.276 20.333 -15.468 1.00 95.94 281 GLU A O 1
ATOM 2197 N N . THR A 1 282 ? 0.655 21.312 -14.241 1.00 96.50 282 THR A N 1
ATOM 2198 C CA . THR A 1 282 ? -0.271 20.178 -14.252 1.00 96.50 282 THR A CA 1
ATOM 2199 C C . THR A 1 282 ? -0.983 20.177 -15.599 1.00 96.50 282 THR A C 1
ATOM 2201 O O . THR A 1 282 ? -1.725 21.113 -15.904 1.00 96.50 282 THR A O 1
ATOM 2204 N N . GLU A 1 283 ? -0.759 19.149 -16.407 1.00 95.12 283 GLU A N 1
ATOM 2205 C CA . GLU A 1 283 ? -1.418 19.011 -17.706 1.00 95.12 283 GLU A CA 1
ATOM 2206 C C . GLU A 1 283 ? -2.910 18.697 -17.532 1.00 95.12 283 GLU A C 1
ATOM 2208 O O . GLU A 1 283 ? -3.321 18.129 -16.519 1.00 95.12 283 GLU A O 1
ATOM 2213 N N . PHE A 1 284 ? -3.735 19.133 -18.494 1.00 96.06 284 PHE A N 1
ATOM 2214 C CA . PHE A 1 284 ? -5.201 18.979 -18.461 1.00 96.06 284 PHE A CA 1
ATOM 2215 C C . PHE A 1 284 ? -5.814 19.391 -17.111 1.00 96.06 284 PHE A C 1
ATOM 2217 O O . PHE A 1 28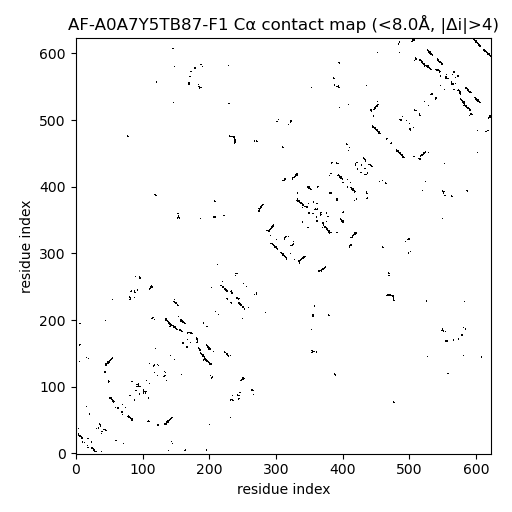4 ? -6.682 18.726 -16.532 1.00 96.06 284 PHE A O 1
ATOM 2224 N N . ARG A 1 285 ? -5.310 20.499 -16.554 1.00 96.44 285 ARG A N 1
ATOM 2225 C CA . ARG A 1 285 ? -5.706 20.946 -15.222 1.00 96.44 285 ARG A CA 1
ATOM 2226 C C . ARG A 1 285 ? -7.193 21.278 -15.184 1.00 96.44 285 ARG A C 1
ATOM 2228 O O . ARG A 1 285 ? -7.654 22.239 -15.797 1.00 96.44 285 ARG A O 1
ATOM 2235 N N . THR A 1 286 ? -7.917 20.524 -14.373 1.00 96.88 286 THR A N 1
ATOM 2236 C CA . THR A 1 286 ? -9.339 20.714 -14.106 1.00 96.88 286 THR A CA 1
ATOM 2237 C C . THR A 1 286 ? -9.512 21.515 -12.818 1.00 96.88 286 THR A C 1
ATOM 2239 O O . THR A 1 286 ? -8.641 21.535 -11.944 1.00 96.88 286 THR A O 1
ATOM 2242 N N . ARG A 1 287 ? -10.637 22.221 -12.680 1.00 97.62 287 ARG A N 1
ATOM 2243 C CA . ARG A 1 287 ? -10.986 22.897 -11.426 1.00 97.62 287 ARG A CA 1
ATOM 2244 C C . ARG A 1 287 ? -11.126 21.856 -10.312 1.00 97.62 287 ARG A C 1
ATOM 2246 O O . ARG A 1 287 ? -11.911 20.928 -10.452 1.00 97.62 287 ARG A O 1
ATOM 2253 N N . SER A 1 288 ? -10.413 22.045 -9.206 1.00 98.12 288 SER A N 1
ATOM 2254 C CA . SER A 1 288 ? -10.522 21.154 -8.054 1.00 98.12 288 SER A CA 1
ATOM 2255 C C . SER A 1 288 ? -11.754 21.429 -7.197 1.00 98.12 288 SER A C 1
ATOM 2257 O O . SER A 1 288 ? -12.187 22.574 -7.029 1.00 98.12 288 SER A O 1
ATOM 2259 N N . ASP A 1 289 ? -12.266 20.359 -6.600 1.00 98.62 289 ASP A N 1
ATOM 2260 C CA . ASP A 1 289 ? -13.253 20.373 -5.523 1.00 98.62 289 ASP A CA 1
ATOM 2261 C C . ASP A 1 289 ? -12.568 20.448 -4.154 1.00 98.62 289 ASP A C 1
ATOM 2263 O O . ASP A 1 289 ? -13.072 21.085 -3.221 1.00 98.62 289 ASP A O 1
ATOM 2267 N N . LYS A 1 290 ? -11.378 19.839 -4.039 1.00 98.19 290 LYS A N 1
ATOM 2268 C CA . LYS A 1 290 ? -10.531 19.852 -2.839 1.00 98.19 290 LYS A CA 1
ATOM 2269 C C . LYS A 1 290 ? -9.103 20.226 -3.195 1.00 98.19 290 LYS A C 1
ATOM 2271 O O . LYS A 1 290 ? -8.546 19.741 -4.172 1.00 98.19 290 LYS A O 1
ATOM 2276 N N . SER A 1 291 ? -8.496 21.078 -2.377 1.00 98.12 291 SER A N 1
ATOM 2277 C CA . SER A 1 291 ? -7.110 21.506 -2.548 1.00 98.12 291 SER A CA 1
ATOM 2278 C C . SER A 1 291 ? -6.354 21.437 -1.232 1.00 98.12 291 SER A C 1
ATOM 2280 O O . SER A 1 291 ? -6.851 21.878 -0.195 1.00 98.12 291 SER A O 1
ATOM 2282 N N . PHE A 1 292 ? -5.132 20.928 -1.296 1.00 98.25 292 PHE A N 1
ATOM 2283 C CA . PHE A 1 292 ? -4.221 20.804 -0.168 1.00 98.25 292 PHE A CA 1
ATOM 2284 C C . PHE A 1 292 ? -2.831 21.290 -0.572 1.00 98.25 292 PHE A C 1
ATOM 2286 O O . PHE A 1 292 ? -2.434 21.181 -1.731 1.00 98.25 292 PHE A O 1
ATOM 2293 N N . VAL A 1 293 ? -2.070 21.790 0.400 1.00 97.75 293 VAL A N 1
ATOM 2294 C CA . VAL A 1 293 ? -0.656 22.143 0.227 1.00 97.75 293 VAL A CA 1
ATOM 2295 C C . VAL A 1 293 ? 0.173 21.327 1.210 1.00 97.75 293 VAL A C 1
ATOM 2297 O O . VAL A 1 293 ? -0.248 21.107 2.347 1.00 97.75 293 VAL A O 1
ATOM 2300 N N . ARG A 1 294 ? 1.336 20.856 0.772 1.00 97.62 294 ARG A N 1
ATOM 2301 C CA . ARG A 1 294 ? 2.304 20.106 1.571 1.00 97.62 294 ARG A CA 1
ATOM 2302 C C . ARG A 1 294 ? 3.664 20.758 1.423 1.00 97.62 294 ARG A C 1
ATOM 2304 O O . ARG A 1 294 ? 4.314 20.640 0.386 1.00 97.62 294 ARG A O 1
ATOM 2311 N N . LYS A 1 295 ? 4.069 21.467 2.472 1.00 97.25 295 LYS A N 1
ATOM 2312 C CA . LYS A 1 295 ? 5.373 22.125 2.554 1.00 97.25 295 LYS A CA 1
ATOM 2313 C C . LYS A 1 295 ? 6.319 21.217 3.318 1.00 97.25 295 LYS A C 1
ATOM 2315 O O . LYS A 1 295 ? 5.944 20.688 4.359 1.00 97.25 295 LYS A O 1
ATOM 2320 N N . PHE A 1 296 ? 7.524 21.008 2.817 1.00 96.88 296 PHE A N 1
ATOM 2321 C CA . PHE A 1 296 ? 8.543 20.294 3.583 1.00 96.88 296 PHE A CA 1
ATOM 2322 C C . PHE A 1 296 ? 8.910 21.062 4.859 1.00 96.88 296 PHE A C 1
ATOM 2324 O O . PHE A 1 296 ? 9.029 22.288 4.848 1.00 96.88 296 PHE A O 1
ATOM 2331 N N . TYR A 1 297 ? 9.206 20.333 5.932 1.00 95.69 297 TYR A N 1
ATOM 2332 C CA . TYR A 1 297 ? 9.946 20.869 7.068 1.00 95.69 297 TYR A CA 1
ATOM 2333 C C . TYR A 1 297 ? 10.942 19.843 7.620 1.00 95.69 297 TYR A C 1
ATOM 2335 O O . TYR A 1 297 ? 10.777 18.637 7.456 1.00 95.69 297 TYR A O 1
ATOM 2343 N N . SER A 1 298 ? 11.952 20.348 8.333 1.00 95.31 298 SER A N 1
ATOM 2344 C CA . SER A 1 298 ? 12.938 19.573 9.098 1.00 95.31 298 SER A CA 1
ATOM 2345 C C . SER A 1 298 ? 12.920 20.072 10.540 1.00 95.31 298 SER A C 1
ATOM 2347 O O . SER A 1 298 ? 13.003 21.287 10.757 1.00 95.31 298 SER A O 1
ATOM 2349 N N . ARG A 1 299 ? 12.742 19.184 11.520 1.00 94.62 299 ARG A N 1
ATOM 2350 C CA . ARG A 1 299 ? 12.723 19.549 12.946 1.00 94.62 299 ARG A CA 1
ATOM 2351 C C . ARG A 1 299 ? 12.962 18.323 13.827 1.00 94.62 299 ARG A C 1
ATOM 2353 O O . ARG A 1 299 ? 12.397 17.264 13.567 1.00 94.62 299 ARG A O 1
ATOM 2360 N N . ARG A 1 300 ? 13.669 18.501 14.949 1.00 96.19 300 ARG A N 1
ATOM 2361 C CA . ARG A 1 300 ? 13.660 17.523 16.048 1.00 96.19 300 ARG A CA 1
ATOM 2362 C C . ARG A 1 300 ? 12.286 17.472 16.710 1.00 96.19 300 ARG A C 1
ATOM 2364 O O . ARG A 1 300 ? 11.842 18.477 17.268 1.00 96.19 300 ARG A O 1
ATOM 2371 N N . LEU A 1 301 ? 11.631 16.316 16.669 1.00 95.81 301 LEU A N 1
ATOM 2372 C CA . LEU A 1 301 ? 10.360 16.086 17.357 1.00 95.81 301 LEU A CA 1
ATOM 2373 C C . LEU A 1 301 ? 10.580 15.196 18.579 1.00 95.81 301 LEU A C 1
ATOM 2375 O O . LEU A 1 301 ? 11.379 14.259 18.537 1.00 95.81 301 LEU A O 1
ATOM 2379 N N . ARG A 1 302 ? 9.850 15.480 19.661 1.00 95.31 302 ARG A N 1
ATOM 2380 C CA . ARG A 1 302 ? 9.845 14.655 20.873 1.00 95.31 302 ARG A CA 1
ATOM 2381 C C . ARG A 1 302 ? 8.760 13.587 20.785 1.00 95.31 302 ARG A C 1
ATOM 2383 O O . ARG A 1 302 ? 7.576 13.907 20.681 1.00 95.31 302 ARG A O 1
ATOM 2390 N N . PHE A 1 303 ? 9.174 12.330 20.863 1.00 95.69 303 PHE A N 1
ATOM 2391 C CA . PHE A 1 303 ? 8.308 11.159 20.793 1.00 95.69 303 PHE A CA 1
ATOM 2392 C C . PHE A 1 303 ? 7.741 10.776 22.174 1.00 95.69 303 PHE A C 1
ATOM 2394 O O . PHE A 1 303 ? 8.227 11.259 23.202 1.00 95.69 303 PHE A O 1
ATOM 2401 N N . PRO A 1 304 ? 6.698 9.919 22.233 1.00 93.94 304 PRO A N 1
ATOM 2402 C CA . PRO A 1 304 ? 6.024 9.562 23.487 1.00 93.94 304 PRO A CA 1
ATOM 2403 C C . PRO A 1 304 ? 6.906 8.912 24.561 1.00 93.94 304 PRO A C 1
ATOM 2405 O O . PRO A 1 304 ? 6.580 9.001 25.741 1.00 93.94 304 PRO A O 1
ATOM 2408 N N . ASP A 1 305 ? 8.008 8.269 24.177 1.00 95.00 305 ASP A N 1
ATOM 2409 C CA . ASP A 1 305 ? 8.992 7.685 25.098 1.00 95.00 305 ASP A CA 1
ATOM 2410 C C . ASP A 1 305 ? 10.019 8.709 25.616 1.00 95.00 305 ASP A C 1
ATOM 2412 O O . ASP A 1 305 ? 10.918 8.364 26.379 1.00 95.00 305 ASP A O 1
ATOM 2416 N N . GLY A 1 306 ? 9.885 9.976 25.216 1.00 94.56 306 GLY A N 1
ATOM 2417 C CA . GLY A 1 306 ? 10.770 11.070 25.592 1.00 94.56 306 GLY A CA 1
ATOM 2418 C C . GLY A 1 306 ? 11.999 11.220 24.696 1.00 94.56 306 GLY A C 1
ATOM 2419 O O . GLY A 1 306 ? 12.695 12.229 24.844 1.00 94.56 306 GLY A O 1
ATOM 2420 N N . ALA A 1 307 ? 12.244 10.285 23.770 1.00 96.00 307 ALA A N 1
ATOM 2421 C CA . ALA A 1 307 ? 13.315 10.396 22.791 1.00 96.00 307 ALA A CA 1
ATOM 2422 C C . ALA A 1 307 ? 13.046 11.551 21.816 1.00 96.00 307 ALA A C 1
ATOM 2424 O O . ALA A 1 307 ? 11.900 11.924 21.552 1.00 96.00 307 ALA A O 1
ATOM 2425 N N . GLU A 1 308 ? 14.117 12.135 21.287 1.00 96.31 308 GLU A N 1
ATOM 2426 C CA . GLU A 1 308 ? 14.032 13.161 20.254 1.00 96.31 308 GLU A CA 1
ATOM 2427 C C . GLU A 1 308 ? 14.772 12.705 19.009 1.00 96.31 308 GLU A C 1
ATOM 2429 O O . GLU A 1 308 ? 15.956 12.363 19.078 1.00 96.31 308 GLU A O 1
ATOM 2434 N N . HIS A 1 309 ? 14.092 12.784 17.872 1.00 96.38 309 HIS A N 1
ATOM 2435 C CA . HIS A 1 309 ? 14.634 12.403 16.575 1.00 96.38 309 HIS A CA 1
ATOM 2436 C C . HIS A 1 309 ? 14.486 13.564 15.600 1.00 96.38 309 HIS A C 1
ATOM 2438 O O . HIS A 1 309 ? 13.477 14.274 15.632 1.00 96.38 309 HIS A O 1
ATOM 2444 N N . GLU A 1 310 ? 15.492 13.774 14.749 1.00 96.56 310 GLU A N 1
ATOM 2445 C CA . GLU A 1 310 ? 15.343 14.656 13.592 1.00 96.56 310 GLU A CA 1
ATOM 2446 C C . GLU A 1 310 ? 14.314 14.039 12.647 1.00 96.56 310 GLU A C 1
ATOM 2448 O O . GLU A 1 310 ? 14.419 12.862 12.307 1.00 96.56 310 GLU A O 1
ATOM 2453 N N . MET A 1 311 ? 13.317 14.822 12.247 1.00 96.44 311 MET A N 1
ATO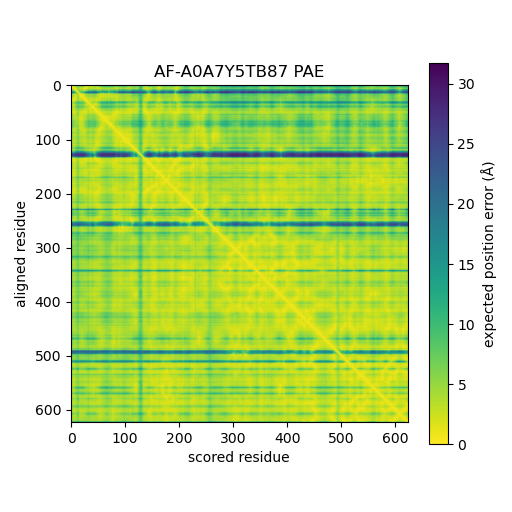M 2454 C CA . MET A 1 311 ? 12.251 14.384 11.355 1.00 96.44 311 MET A CA 1
ATOM 2455 C C . MET A 1 311 ? 12.166 15.311 10.150 1.00 96.44 311 MET A C 1
ATOM 2457 O O . MET A 1 311 ? 12.280 16.533 10.287 1.00 96.44 311 MET A O 1
ATOM 2461 N N . TRP A 1 312 ? 11.908 14.724 8.988 1.00 95.88 312 TRP A N 1
ATOM 2462 C CA . TRP A 1 312 ? 11.518 15.401 7.760 1.00 95.88 312 TRP A CA 1
ATOM 2463 C C . TRP A 1 312 ? 10.083 15.016 7.462 1.00 95.88 312 TRP A C 1
ATOM 2465 O O . TRP A 1 312 ? 9.769 13.836 7.357 1.00 95.88 312 TRP A O 1
ATOM 2475 N N . SER A 1 313 ? 9.191 15.987 7.346 1.00 95.31 313 SER A N 1
ATOM 2476 C CA . SER A 1 313 ? 7.796 15.682 7.045 1.00 95.31 313 SER A CA 1
ATOM 2477 C C . SER A 1 313 ? 7.147 16.810 6.260 1.00 95.31 313 SER A C 1
ATOM 2479 O O . SER A 1 313 ? 7.803 17.774 5.860 1.00 95.31 313 SER A O 1
ATOM 2481 N N . PHE A 1 314 ? 5.852 16.662 6.015 1.00 96.25 314 PHE A N 1
ATOM 2482 C CA . PHE A 1 314 ? 5.041 17.673 5.366 1.00 96.25 314 PHE A CA 1
ATOM 2483 C C . PHE A 1 314 ? 4.239 18.446 6.410 1.00 96.25 314 PHE A C 1
ATOM 2485 O O . PHE A 1 314 ? 3.651 17.850 7.306 1.00 96.25 314 PHE A O 1
ATOM 2492 N N . GLU A 1 315 ? 4.173 19.764 6.274 1.00 95.25 315 GLU A N 1
ATOM 2493 C CA . GLU A 1 315 ? 3.278 20.639 7.026 1.00 95.25 315 GLU A CA 1
ATOM 2494 C C . GLU A 1 315 ? 2.212 21.252 6.110 1.00 95.25 315 GLU A C 1
ATOM 2496 O O . GLU A 1 315 ? 2.372 21.345 4.888 1.00 95.25 315 GLU A O 1
ATOM 2501 N N . ASP A 1 316 ? 1.119 21.692 6.726 1.00 93.75 316 ASP A N 1
ATOM 2502 C CA . ASP A 1 316 ? 0.171 22.634 6.143 1.00 93.75 316 ASP A CA 1
ATOM 2503 C C . ASP A 1 316 ? -0.198 23.700 7.180 1.00 93.75 316 ASP A C 1
ATOM 2505 O O . ASP A 1 316 ? 0.109 23.568 8.367 1.00 93.75 316 ASP A O 1
ATOM 2509 N N . GLU A 1 317 ? -0.841 24.779 6.737 1.00 89.31 317 GLU A N 1
ATOM 2510 C CA . GLU A 1 317 ? -1.141 25.931 7.599 1.00 89.31 317 GLU A CA 1
ATOM 2511 C C . GLU A 1 317 ? -2.079 25.582 8.761 1.00 89.31 317 GLU A C 1
ATOM 2513 O O . GLU A 1 317 ? -2.040 26.227 9.807 1.00 89.31 317 GLU A O 1
ATOM 2518 N N . ARG A 1 318 ? -2.910 24.545 8.600 1.00 89.06 318 ARG A N 1
ATOM 2519 C CA . ARG A 1 318 ? -3.902 24.132 9.599 1.00 89.06 318 ARG A CA 1
ATOM 2520 C C . ARG A 1 318 ? -3.304 23.223 10.669 1.00 89.06 318 ARG A C 1
ATOM 2522 O O . ARG A 1 318 ? -3.706 23.277 11.827 1.00 89.06 318 ARG A O 1
ATOM 2529 N N . SER A 1 319 ? -2.405 22.342 10.263 1.00 88.88 319 SER A N 1
ATOM 2530 C CA . SER A 1 319 ? -1.872 21.252 11.072 1.00 88.88 319 SER A CA 1
ATOM 2531 C C . SER A 1 319 ? -0.518 21.583 11.686 1.00 88.88 319 SER A C 1
ATOM 2533 O O . SER A 1 319 ? -0.170 21.013 12.718 1.00 88.88 319 SER A O 1
ATOM 2535 N N . GLY A 1 320 ? 0.242 22.480 11.054 1.00 90.19 320 GLY A N 1
ATOM 2536 C CA . GLY A 1 320 ? 1.612 22.800 11.432 1.00 90.19 320 GLY A CA 1
ATOM 2537 C C . GLY A 1 320 ? 2.572 21.613 11.299 1.00 90.19 320 GLY A C 1
ATOM 2538 O O . GLY A 1 320 ? 2.309 20.635 10.595 1.00 90.19 320 GLY A O 1
ATOM 2539 N N . ARG A 1 321 ? 3.704 21.719 12.002 1.00 93.12 321 ARG A N 1
ATOM 2540 C CA . ARG A 1 321 ? 4.807 20.743 11.998 1.00 93.12 321 ARG A CA 1
ATOM 2541 C C . ARG A 1 321 ? 4.537 19.626 12.987 1.00 93.12 321 ARG A C 1
ATOM 2543 O O . ARG A 1 321 ? 4.814 19.786 14.176 1.00 93.12 321 ARG A O 1
ATOM 2550 N N . ARG A 1 322 ? 4.013 18.510 12.495 1.00 92.50 322 ARG A N 1
ATOM 2551 C CA . ARG A 1 322 ? 3.663 17.345 13.308 1.00 92.50 322 ARG A CA 1
ATOM 2552 C C . ARG A 1 322 ? 3.857 16.040 12.547 1.00 92.50 322 ARG A C 1
ATOM 2554 O O . ARG A 1 322 ? 3.888 16.039 11.321 1.00 92.50 322 ARG A O 1
ATOM 2561 N N . PHE A 1 323 ? 3.909 14.937 13.286 1.00 94.94 323 PHE A N 1
ATOM 2562 C CA . PHE A 1 323 ? 3.980 13.589 12.734 1.00 94.94 323 PHE A CA 1
ATOM 2563 C C . PHE A 1 323 ? 2.895 12.670 13.338 1.00 94.94 323 PHE A C 1
ATOM 2565 O O . PHE A 1 323 ? 2.728 12.688 14.562 1.00 94.94 323 PHE A O 1
ATOM 2572 N N . PRO A 1 324 ? 2.162 11.849 12.554 1.00 95.75 324 PRO A N 1
ATOM 2573 C CA . PRO A 1 324 ? 2.159 11.746 11.086 1.00 95.75 324 PRO A CA 1
ATOM 2574 C C . PRO A 1 324 ? 1.861 13.064 10.365 1.00 95.75 324 PRO A C 1
ATOM 2576 O O . PRO A 1 324 ? 1.307 13.989 10.969 1.00 95.75 324 PRO A O 1
ATOM 2579 N N . ALA A 1 325 ? 2.231 13.148 9.084 1.00 96.00 325 ALA A N 1
ATOM 2580 C CA . ALA A 1 325 ? 1.959 14.334 8.279 1.00 96.00 325 ALA A CA 1
ATOM 2581 C C . ALA A 1 325 ? 0.435 14.609 8.176 1.00 96.00 325 ALA A C 1
ATOM 2583 O O . ALA A 1 325 ? -0.378 13.732 8.475 1.00 96.00 325 ALA A O 1
ATOM 2584 N N . PRO A 1 326 ? 0.003 15.824 7.793 1.00 95.44 326 PRO A N 1
ATOM 2585 C CA . PRO A 1 326 ? -1.406 16.212 7.796 1.00 95.44 326 PRO A CA 1
ATOM 2586 C C . PRO A 1 326 ? -2.341 15.296 6.990 1.00 95.44 326 PRO A C 1
ATOM 2588 O O . PRO A 1 326 ? -2.127 15.055 5.806 1.00 95.44 326 PRO A O 1
ATOM 2591 N N . LEU A 1 327 ? -3.449 14.871 7.605 1.00 95.81 327 LEU A N 1
ATOM 2592 C CA . LEU A 1 327 ? -4.486 14.070 6.947 1.00 95.81 327 LEU A CA 1
ATOM 2593 C C . LEU A 1 327 ? -4.989 14.729 5.650 1.00 95.81 327 LEU A C 1
ATOM 2595 O O . LEU A 1 327 ? -5.398 15.893 5.653 1.00 95.81 327 LEU A O 1
ATOM 2599 N N . VAL A 1 328 ? -5.015 13.957 4.563 1.00 97.69 328 VAL A N 1
ATOM 2600 C CA . VAL A 1 328 ? -5.808 14.256 3.361 1.00 97.69 328 VAL A CA 1
ATOM 2601 C C . VAL A 1 328 ? -7.135 13.510 3.489 1.00 97.69 328 VAL A C 1
ATOM 2603 O O . VAL A 1 328 ? -7.142 12.290 3.592 1.00 97.69 328 VAL A O 1
ATOM 2606 N N . ARG A 1 329 ? -8.268 14.216 3.517 1.00 97.69 329 ARG A N 1
ATOM 2607 C CA . ARG A 1 329 ? -9.593 13.577 3.531 1.00 97.69 329 ARG A CA 1
ATOM 2608 C C . ARG A 1 329 ? -10.493 14.200 2.481 1.00 97.69 329 ARG A C 1
ATOM 2610 O O . ARG A 1 329 ? -10.717 15.412 2.517 1.00 97.69 329 ARG A O 1
ATOM 2617 N N . VAL A 1 330 ? -10.968 13.379 1.555 1.00 98.44 330 VAL A N 1
ATOM 2618 C CA . VAL A 1 330 ? -11.770 13.786 0.392 1.00 98.44 330 VAL A CA 1
ATOM 2619 C C . VAL A 1 330 ? -12.914 12.800 0.177 1.00 98.44 330 VAL A C 1
ATOM 2621 O O . VAL A 1 330 ? -12.983 11.785 0.868 1.00 98.44 330 VAL A O 1
ATOM 2624 N N . THR A 1 331 ? -13.808 13.101 -0.758 1.00 98.56 331 THR A N 1
ATOM 2625 C CA . THR A 1 331 ? -14.928 12.227 -1.125 1.00 98.56 331 THR A CA 1
ATOM 2626 C C . THR A 1 331 ? -14.654 11.571 -2.475 1.00 98.56 331 THR A C 1
ATOM 2628 O O . THR A 1 331 ? -13.994 12.166 -3.328 1.00 98.56 331 THR A O 1
ATOM 2631 N N . GLU A 1 332 ? -15.172 10.363 -2.694 1.00 98.44 332 GLU A N 1
ATOM 2632 C CA . GLU A 1 332 ? -15.246 9.763 -4.030 1.00 98.44 332 GLU A CA 1
ATOM 2633 C C . GLU A 1 332 ? -15.821 10.753 -5.055 1.00 98.44 332 GLU A C 1
ATOM 2635 O O . GLU A 1 332 ? -16.813 11.437 -4.794 1.00 98.44 332 GLU A O 1
ATOM 2640 N N . GLY A 1 333 ? -15.192 10.828 -6.228 1.00 97.69 333 GLY A N 1
ATOM 2641 C CA . GLY A 1 333 ? -15.585 11.728 -7.307 1.00 97.69 333 GLY A CA 1
ATOM 2642 C C . GLY A 1 333 ? -15.091 13.176 -7.199 1.00 97.69 333 GLY A C 1
ATOM 2643 O O . GLY A 1 333 ? -15.194 13.879 -8.206 1.00 97.69 333 GLY A O 1
ATOM 2644 N N . ASP A 1 334 ? -14.531 13.618 -6.064 1.00 98.56 334 ASP A N 1
ATOM 2645 C CA . ASP A 1 334 ? -13.897 14.942 -5.949 1.00 98.56 334 ASP A CA 1
ATOM 2646 C C . ASP A 1 334 ? -12.696 15.038 -6.915 1.00 98.56 334 ASP A C 1
ATOM 2648 O O . ASP A 1 334 ? -11.829 14.164 -6.922 1.00 98.56 334 ASP A O 1
ATOM 2652 N N . VAL A 1 335 ? -12.566 16.127 -7.680 1.00 98.56 335 VAL A N 1
ATOM 2653 C CA . VAL A 1 335 ? -11.287 16.472 -8.325 1.00 98.56 335 VAL A CA 1
ATOM 2654 C C . VAL A 1 335 ? -10.356 17.045 -7.260 1.00 98.56 335 VAL A C 1
ATOM 2656 O O . VAL A 1 335 ? -10.621 18.105 -6.679 1.00 98.56 335 VAL A O 1
ATOM 2659 N N . VAL A 1 336 ? -9.245 16.362 -6.996 1.00 98.69 336 VAL A N 1
ATOM 2660 C CA . VAL A 1 336 ? -8.327 16.706 -5.905 1.00 98.69 336 VAL A CA 1
ATOM 2661 C C . VAL A 1 336 ? -7.056 17.329 -6.457 1.00 98.69 336 VAL A C 1
ATOM 2663 O O . VAL A 1 336 ? -6.445 16.796 -7.375 1.00 98.69 336 VAL A O 1
ATOM 2666 N N . HIS A 1 337 ? -6.633 18.448 -5.867 1.00 98.75 337 HIS A N 1
ATOM 2667 C CA . HIS A 1 337 ? -5.308 19.037 -6.065 1.00 98.75 337 HIS A CA 1
ATOM 2668 C C . HIS A 1 337 ? -4.483 18.902 -4.785 1.00 98.75 337 HIS A C 1
ATOM 2670 O O . HIS A 1 337 ? -4.848 19.449 -3.743 1.00 98.75 337 HIS A O 1
ATOM 2676 N N . LEU A 1 338 ? -3.327 18.248 -4.864 1.00 98.50 338 LEU A N 1
ATOM 2677 C CA . LEU A 1 338 ? -2.333 18.239 -3.790 1.00 98.50 338 LEU A CA 1
ATOM 2678 C C . LEU A 1 338 ? -1.058 18.892 -4.287 1.00 98.50 338 LEU A C 1
ATOM 2680 O O . LEU A 1 338 ? -0.344 18.369 -5.137 1.00 98.50 338 LEU A O 1
ATOM 2684 N N . ARG A 1 339 ? -0.790 20.080 -3.762 1.00 98.38 339 ARG A N 1
ATOM 2685 C CA . ARG A 1 339 ? 0.374 20.868 -4.133 1.00 98.38 339 ARG A CA 1
ATOM 2686 C C . ARG A 1 339 ? 1.544 20.565 -3.210 1.00 98.38 339 ARG A C 1
ATOM 2688 O O . ARG A 1 339 ? 1.430 20.765 -2.003 1.00 98.38 339 ARG A O 1
ATOM 2695 N N . ILE A 1 340 ? 2.675 20.161 -3.776 1.00 98.00 340 ILE A N 1
ATOM 2696 C CA . ILE A 1 340 ? 3.939 20.037 -3.049 1.00 98.00 340 ILE A CA 1
ATOM 2697 C C . ILE A 1 340 ? 4.765 21.320 -3.167 1.00 98.00 340 ILE A C 1
ATOM 2699 O O . ILE A 1 340 ? 4.858 21.926 -4.236 1.00 98.00 340 ILE A O 1
ATOM 2703 N N . GLU A 1 341 ? 5.390 21.710 -2.060 1.00 97.19 341 GLU A N 1
ATOM 2704 C CA . GLU A 1 341 ? 6.385 22.780 -1.979 1.00 97.19 341 GLU A CA 1
ATOM 2705 C C . GLU A 1 341 ? 7.616 22.246 -1.216 1.00 97.19 341 GLU A C 1
ATOM 2707 O O . GLU A 1 341 ? 7.680 22.321 0.017 1.00 97.19 341 GLU A O 1
ATOM 2712 N N . PRO A 1 342 ? 8.594 21.659 -1.932 1.00 93.50 342 PRO A N 1
ATOM 2713 C CA . PRO A 1 342 ? 9.757 20.989 -1.355 1.00 93.50 342 PRO A CA 1
ATOM 2714 C C . PRO A 1 342 ? 10.615 21.891 -0.473 1.00 93.50 342 PRO A C 1
ATOM 2716 O O . PRO A 1 342 ? 11.192 21.398 0.481 1.00 93.50 342 PRO A O 1
ATOM 2719 N N . SER A 1 343 ? 10.718 23.197 -0.757 1.00 84.44 343 SER A N 1
ATOM 2720 C CA . SER A 1 343 ? 11.498 24.233 -0.030 1.00 84.44 343 SER A CA 1
ATOM 2721 C C . SER A 1 343 ? 12.996 23.958 0.250 1.00 84.44 343 SER A C 1
ATOM 2723 O O . SER A 1 343 ? 13.746 24.881 0.563 1.00 84.44 343 SER A O 1
ATOM 2725 N N . LYS A 1 344 ? 13.460 22.715 0.113 1.00 85.50 344 LYS A N 1
ATOM 2726 C CA . LYS A 1 344 ? 14.819 22.217 0.276 1.00 85.50 344 LYS A CA 1
ATOM 2727 C C . LYS A 1 344 ? 14.963 20.984 -0.611 1.00 85.50 344 LYS A C 1
ATOM 2729 O O . LYS A 1 344 ? 14.303 19.979 -0.373 1.00 85.50 344 LYS A O 1
ATOM 2734 N N . ARG A 1 345 ? 15.905 21.040 -1.559 1.00 88.81 345 ARG A N 1
ATOM 2735 C CA . ARG A 1 345 ? 16.157 19.956 -2.526 1.00 88.81 345 ARG A CA 1
ATOM 2736 C C . ARG A 1 345 ? 14.862 19.562 -3.252 1.00 88.81 345 ARG A C 1
ATOM 2738 O O . ARG A 1 345 ? 13.982 20.401 -3.428 1.00 88.81 345 ARG A O 1
ATOM 2745 N N . VAL A 1 346 ? 14.804 18.323 -3.716 1.00 94.06 346 VAL A N 1
ATOM 2746 C CA . VAL A 1 346 ? 13.693 17.758 -4.466 1.00 94.06 346 VAL A CA 1
ATOM 2747 C C . VAL A 1 346 ? 12.855 16.834 -3.596 1.00 94.06 346 VAL A C 1
ATOM 2749 O O . VAL A 1 346 ? 13.385 16.168 -2.702 1.00 94.06 346 VAL A O 1
ATOM 2752 N N . HIS A 1 347 ? 11.553 16.820 -3.858 1.00 96.19 347 HIS A N 1
ATOM 2753 C CA . HIS A 1 347 ? 10.586 15.925 -3.236 1.00 96.19 347 HIS A CA 1
ATOM 2754 C C . HIS A 1 347 ? 9.468 15.577 -4.218 1.00 96.19 347 HIS A C 1
ATOM 2756 O O . HIS A 1 347 ? 9.232 16.300 -5.184 1.00 96.19 347 HIS A O 1
ATOM 2762 N N . THR A 1 348 ? 8.747 14.501 -3.926 1.00 96.38 348 THR A N 1
ATOM 2763 C CA . THR A 1 348 ? 7.506 14.130 -4.611 1.00 96.38 348 THR A CA 1
ATOM 2764 C C . THR A 1 348 ? 6.420 13.797 -3.593 1.00 96.38 348 THR A C 1
ATOM 2766 O O . THR A 1 348 ? 6.688 13.728 -2.388 1.00 96.38 348 THR A O 1
ATOM 2769 N N . ILE A 1 349 ? 5.186 13.622 -4.062 1.00 97.12 349 ILE A N 1
ATOM 2770 C CA . ILE A 1 349 ? 4.131 12.962 -3.297 1.00 97.12 349 ILE A CA 1
ATOM 2771 C C . ILE A 1 349 ? 3.561 11.837 -4.147 1.00 97.12 349 ILE A C 1
ATOM 2773 O O . ILE A 1 349 ? 2.892 12.105 -5.137 1.00 97.12 349 ILE A O 1
ATOM 2777 N N . HIS A 1 350 ? 3.810 10.606 -3.717 1.00 97.38 350 HIS A N 1
ATOM 2778 C CA . HIS A 1 350 ? 3.125 9.422 -4.201 1.00 97.38 350 HIS A CA 1
ATOM 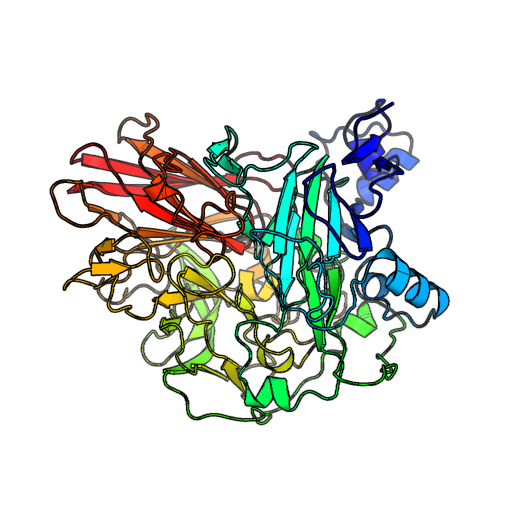2779 C C . HIS A 1 350 ? 1.913 9.119 -3.312 1.00 97.38 350 HIS A C 1
ATOM 2781 O O . HIS A 1 350 ? 1.975 9.261 -2.083 1.00 97.38 350 HIS A O 1
ATOM 2787 N N . LEU A 1 351 ? 0.801 8.749 -3.944 1.00 96.69 351 LEU A N 1
ATOM 2788 C CA . LEU A 1 351 ? -0.490 8.482 -3.316 1.00 96.69 351 LEU A CA 1
ATOM 2789 C C . LEU A 1 351 ? -0.666 6.970 -3.172 1.00 96.69 351 LEU A C 1
ATOM 2791 O O . LEU A 1 351 ? -1.241 6.322 -4.034 1.00 96.69 351 LEU A O 1
ATOM 2795 N N . HIS A 1 352 ? -0.167 6.416 -2.074 1.00 95.75 352 HIS A N 1
ATOM 2796 C CA . HIS A 1 352 ? -0.088 4.974 -1.865 1.00 95.75 352 HIS A CA 1
ATOM 2797 C C . HIS A 1 352 ? -1.478 4.317 -1.852 1.00 95.75 352 HIS A C 1
ATOM 2799 O O . HIS A 1 352 ? -2.314 4.610 -0.982 1.00 95.75 352 HIS A O 1
ATOM 2805 N N . GLY A 1 353 ? -1.723 3.473 -2.857 1.00 94.62 353 GLY A N 1
ATOM 2806 C CA . GLY A 1 353 ? -2.995 2.817 -3.149 1.00 94.62 353 GLY A CA 1
ATOM 2807 C C . GLY A 1 353 ? -3.997 3.636 -3.966 1.00 94.62 353 GLY A C 1
ATOM 2808 O O . GLY A 1 353 ? -5.152 3.234 -4.047 1.00 94.62 353 GLY A O 1
ATOM 2809 N N . MET A 1 354 ? -3.610 4.774 -4.540 1.00 96.38 354 MET A N 1
ATOM 2810 C CA . MET A 1 354 ? -4.395 5.470 -5.565 1.00 96.38 354 MET A CA 1
ATOM 2811 C C . MET A 1 354 ? -3.679 5.377 -6.901 1.00 96.38 354 MET A C 1
ATOM 2813 O O . MET A 1 354 ? -2.459 5.470 -6.945 1.00 96.38 354 MET A O 1
ATOM 2817 N N . GLU A 1 355 ? -4.444 5.288 -7.986 1.00 96.69 355 GLU A N 1
ATOM 2818 C CA . GLU A 1 355 ? -3.912 4.918 -9.293 1.00 96.69 355 GLU A CA 1
ATOM 2819 C C . GLU A 1 355 ? -4.147 6.012 -10.352 1.00 96.69 355 GLU A C 1
ATOM 2821 O O . GLU A 1 355 ? -5.001 5.864 -11.240 1.00 96.69 355 GLU A O 1
ATOM 2826 N N . PRO A 1 356 ? -3.451 7.160 -10.261 1.00 97.50 356 PRO A N 1
ATOM 2827 C CA . PRO A 1 356 ? -3.526 8.210 -11.269 1.00 97.50 356 PRO A CA 1
ATOM 2828 C C . PRO A 1 356 ? -2.679 7.871 -12.514 1.00 97.50 356 PRO A C 1
ATOM 2830 O O . PRO A 1 356 ? -2.073 6.802 -12.636 1.00 97.50 356 PRO A O 1
ATOM 2833 N N . ASP A 1 357 ? -2.626 8.800 -13.467 1.00 97.25 357 ASP A N 1
ATOM 2834 C CA . ASP A 1 357 ? -1.680 8.738 -14.583 1.00 97.25 357 ASP A CA 1
ATOM 2835 C C . ASP A 1 357 ? -0.223 8.862 -14.081 1.00 97.25 357 ASP A C 1
ATOM 2837 O O . ASP A 1 357 ? 0.001 9.441 -13.010 1.00 97.25 357 ASP A O 1
ATOM 2841 N N . PRO A 1 358 ? 0.790 8.379 -14.833 1.00 95.94 358 PRO A N 1
ATOM 2842 C CA . PRO A 1 358 ? 2.173 8.329 -14.350 1.00 95.94 358 PRO A CA 1
ATOM 2843 C C . PRO A 1 358 ? 2.715 9.687 -13.892 1.00 95.94 358 PRO A C 1
ATOM 2845 O O . PRO A 1 358 ? 3.434 9.768 -12.897 1.00 95.94 358 PRO A O 1
ATOM 2848 N N . ARG A 1 359 ? 2.314 10.783 -14.551 1.00 95.44 359 ARG A N 1
ATOM 2849 C CA . ARG A 1 359 ? 2.750 12.144 -14.204 1.00 95.44 359 ARG A CA 1
ATOM 2850 C C . ARG A 1 359 ? 2.257 12.585 -12.822 1.00 95.44 359 ARG A C 1
ATOM 2852 O O . ARG A 1 359 ? 2.893 13.409 -12.163 1.00 95.44 359 ARG A O 1
ATOM 2859 N N . ASN A 1 360 ? 1.111 12.066 -12.390 1.00 97.38 360 ASN A N 1
ATOM 2860 C CA . ASN A 1 360 ? 0.496 12.365 -11.101 1.00 97.38 360 ASN A CA 1
ATOM 2861 C C . ASN A 1 360 ? 0.726 11.270 -10.042 1.00 97.38 360 ASN A C 1
ATOM 2863 O O . ASN A 1 360 ? 0.329 11.462 -8.894 1.00 97.38 360 ASN A O 1
ATOM 2867 N N . ASP A 1 361 ? 1.407 10.175 -10.391 1.00 96.06 361 ASP A N 1
ATOM 2868 C CA . ASP A 1 361 ? 1.750 9.070 -9.483 1.00 96.06 361 ASP A CA 1
ATOM 2869 C C . ASP A 1 361 ? 2.884 9.431 -8.505 1.00 96.06 361 ASP A C 1
ATOM 2871 O O . ASP A 1 361 ? 2.989 8.878 -7.414 1.00 96.06 361 ASP A O 1
ATOM 2875 N N . GLY A 1 362 ? 3.727 10.408 -8.851 1.00 94.88 362 GLY A N 1
ATOM 2876 C CA . GLY A 1 362 ? 4.744 10.943 -7.940 1.00 94.88 362 GLY A CA 1
ATOM 2877 C C . GLY A 1 362 ? 5.993 10.079 -7.776 1.00 94.88 362 GLY A C 1
ATOM 2878 O O . GLY A 1 362 ? 6.777 10.325 -6.854 1.00 94.88 362 GLY A O 1
ATOM 2879 N N . VAL A 1 363 ? 6.213 9.119 -8.676 1.00 93.88 363 VAL A N 1
ATOM 2880 C CA . VAL A 1 363 ? 7.449 8.334 -8.764 1.00 93.88 363 VAL A CA 1
ATOM 2881 C C . VAL A 1 363 ? 8.425 8.996 -9.731 1.00 93.88 363 VAL A C 1
ATOM 2883 O O . VAL A 1 363 ? 8.155 9.087 -10.927 1.00 93.88 363 VAL A O 1
ATOM 2886 N N . GLY A 1 364 ? 9.588 9.435 -9.245 1.00 90.81 364 GLY A N 1
ATOM 2887 C CA . GLY A 1 364 ? 10.517 10.235 -10.052 1.00 90.81 364 GLY A CA 1
ATOM 2888 C C . GLY A 1 364 ? 11.047 9.525 -11.307 1.00 90.81 364 GLY A C 1
ATOM 2889 O O . GLY A 1 364 ? 11.230 10.171 -12.331 1.00 90.81 364 GLY A O 1
ATOM 2890 N N . HIS A 1 365 ? 11.224 8.196 -11.277 1.00 88.69 365 HIS A N 1
ATOM 2891 C CA . HIS A 1 365 ? 11.733 7.415 -12.419 1.00 88.69 365 HIS A CA 1
ATOM 2892 C C . HIS A 1 365 ? 10.745 7.291 -13.589 1.00 88.69 365 HIS A C 1
ATOM 2894 O O . HIS A 1 365 ? 11.193 7.161 -14.724 1.00 88.69 365 HIS A O 1
ATOM 2900 N N . THR A 1 366 ? 9.438 7.315 -13.324 1.00 89.31 366 THR A N 1
ATOM 2901 C CA . THR A 1 366 ? 8.379 7.239 -14.350 1.00 89.31 366 THR A CA 1
ATOM 2902 C C . THR A 1 366 ? 7.692 8.588 -14.586 1.00 89.31 366 THR A C 1
ATOM 2904 O O . THR A 1 366 ? 6.824 8.700 -15.446 1.00 89.31 366 THR A O 1
ATOM 2907 N N . SER A 1 367 ? 8.090 9.622 -13.838 1.00 93.25 367 SER A N 1
ATOM 2908 C CA . SER A 1 367 ? 7.626 11.003 -13.980 1.00 93.25 367 SER A CA 1
ATOM 2909 C C . SER A 1 367 ? 8.791 11.984 -13.785 1.00 93.25 367 SER A C 1
ATOM 2911 O O . SER A 1 367 ? 9.646 12.104 -14.659 1.00 93.25 367 SER A O 1
ATOM 2913 N N . PHE A 1 368 ? 8.834 12.686 -12.650 1.00 95.19 368 PHE A N 1
ATOM 2914 C CA . PHE A 1 368 ? 9.884 13.627 -12.274 1.00 95.19 368 PHE A CA 1
ATOM 2915 C C . PHE A 1 368 ? 9.883 13.920 -10.769 1.00 95.19 368 PHE A C 1
ATOM 2917 O O . PHE A 1 368 ? 8.887 13.766 -10.059 1.00 95.19 368 PHE A O 1
ATOM 2924 N N . GLU A 1 369 ? 11.012 14.422 -10.280 1.00 95.38 369 GLU A N 1
ATOM 2925 C CA . GLU A 1 369 ? 11.165 14.982 -8.945 1.00 95.38 369 GLU A CA 1
ATOM 2926 C C . GLU A 1 369 ? 11.001 16.505 -8.965 1.00 95.38 369 GLU A C 1
ATOM 2928 O O . GLU A 1 369 ? 11.476 17.198 -9.866 1.00 95.38 369 GLU A O 1
ATOM 2933 N N . VAL A 1 370 ? 10.342 17.060 -7.948 1.00 97.12 370 VAL A N 1
ATOM 2934 C CA . VAL A 1 370 ? 9.960 18.477 -7.929 1.00 97.12 370 VAL A CA 1
ATOM 2935 C C . VAL A 1 370 ? 10.963 19.268 -7.101 1.00 97.12 370 VAL A C 1
ATOM 2937 O O . VAL A 1 370 ? 11.181 18.941 -5.940 1.00 97.12 370 VAL A O 1
ATOM 2940 N N . SER A 1 371 ? 11.542 20.335 -7.659 1.00 95.88 371 SER A N 1
ATOM 2941 C CA . SER A 1 371 ? 12.476 21.251 -6.972 1.00 95.88 371 SER A CA 1
ATOM 2942 C C . SER A 1 371 ? 11.853 22.602 -6.595 1.00 95.88 371 SER A C 1
ATOM 2944 O O . SER A 1 371 ? 12.294 23.249 -5.645 1.00 95.88 371 SER A O 1
ATOM 2946 N N . GLY A 1 372 ? 10.822 23.032 -7.326 1.00 96.44 372 GLY A N 1
ATOM 2947 C CA . GLY A 1 372 ? 10.066 24.259 -7.088 1.00 96.44 372 GLY A CA 1
ATOM 2948 C C . GLY A 1 372 ? 8.705 23.964 -6.470 1.00 96.44 372 GLY A C 1
ATOM 2949 O O . GLY A 1 372 ? 8.538 24.069 -5.259 1.00 96.44 372 GLY A O 1
ATOM 2950 N N . SER A 1 373 ? 7.714 23.624 -7.291 1.00 97.31 373 SER A N 1
ATOM 2951 C CA . SER A 1 373 ? 6.377 23.258 -6.820 1.00 97.31 373 SER A CA 1
ATOM 2952 C C . SER A 1 373 ? 5.561 22.560 -7.897 1.00 97.31 373 SER A C 1
ATOM 2954 O O . SER A 1 373 ? 5.643 22.925 -9.061 1.00 97.31 373 SER A O 1
ATOM 2956 N N . TYR A 1 374 ? 4.717 21.614 -7.514 1.00 98.38 374 TYR A N 1
ATOM 2957 C CA . TYR A 1 374 ? 3.867 20.900 -8.464 1.00 98.38 374 TYR A CA 1
ATOM 2958 C C . TYR A 1 374 ? 2.519 20.599 -7.832 1.00 98.38 374 TYR A C 1
ATOM 2960 O O . TYR A 1 374 ? 2.422 20.473 -6.611 1.00 98.38 374 TYR A O 1
ATOM 2968 N N . THR A 1 375 ? 1.476 20.519 -8.652 1.00 98.50 375 THR A N 1
ATOM 2969 C CA . THR A 1 375 ? 0.141 20.124 -8.214 1.00 98.50 375 THR A CA 1
ATOM 2970 C C . THR A 1 375 ? -0.196 18.778 -8.831 1.00 98.50 375 THR A C 1
ATOM 2972 O O . THR A 1 375 ? -0.476 18.695 -10.022 1.00 98.50 375 THR A O 1
ATOM 2975 N N . TYR A 1 376 ? -0.199 17.752 -7.988 1.00 98.44 376 TYR A N 1
ATOM 2976 C CA . TYR A 1 376 ? -0.741 16.444 -8.317 1.00 98.44 376 TYR A CA 1
ATOM 2977 C C . TYR A 1 376 ? -2.263 16.562 -8.442 1.00 98.44 376 TYR A C 1
ATOM 2979 O O . TYR A 1 376 ? -2.903 17.172 -7.573 1.00 98.44 376 TYR A O 1
ATOM 2987 N N . GLN A 1 377 ? -2.828 16.014 -9.516 1.00 98.19 377 GLN A N 1
ATOM 2988 C CA . GLN A 1 377 ? -4.264 16.001 -9.783 1.00 98.19 377 GLN A CA 1
ATOM 2989 C C . GLN A 1 377 ? -4.757 14.576 -10.012 1.00 98.19 377 GLN A C 1
ATOM 2991 O O . GLN A 1 377 ? -4.182 13.837 -10.799 1.00 98.19 377 GLN A O 1
ATOM 2996 N N . TRP A 1 378 ? -5.847 14.214 -9.345 1.00 98.38 378 TRP A N 1
ATOM 2997 C CA . TRP A 1 378 ? -6.501 12.917 -9.501 1.00 98.38 378 TRP A CA 1
ATOM 2998 C C . TRP A 1 378 ? -7.967 13.018 -9.085 1.00 98.38 378 TRP A C 1
ATOM 3000 O O . TRP A 1 378 ? -8.408 14.041 -8.543 1.00 98.38 378 TRP A O 1
ATOM 3010 N N . LYS A 1 379 ? -8.721 11.950 -9.331 1.00 98.38 379 LYS A N 1
ATOM 3011 C CA . LYS A 1 379 ? -10.131 11.850 -8.961 1.00 98.38 379 LYS A CA 1
ATOM 3012 C C . LYS A 1 379 ? -10.418 10.463 -8.379 1.00 98.38 379 LYS A C 1
ATOM 3014 O O . LYS A 1 379 ? -10.438 9.515 -9.152 1.00 98.38 379 LYS A O 1
ATOM 3019 N N . PRO A 1 380 ? -10.643 10.322 -7.058 1.00 98.19 380 PRO A N 1
ATOM 3020 C CA . PRO A 1 380 ? -10.989 9.040 -6.445 1.00 98.19 380 PRO A CA 1
ATOM 3021 C C . PRO A 1 380 ? -12.180 8.374 -7.149 1.00 98.19 380 PRO A C 1
ATOM 3023 O O . PRO A 1 380 ? -13.216 9.026 -7.326 1.00 98.19 380 PRO A O 1
ATOM 3026 N N . ASP A 1 381 ? -12.034 7.105 -7.540 1.00 96.75 381 ASP A N 1
ATOM 3027 C CA . ASP A 1 381 ? -13.055 6.377 -8.300 1.00 96.75 381 ASP A CA 1
ATOM 3028 C C . ASP A 1 381 ? -14.395 6.300 -7.545 1.00 96.75 381 ASP A C 1
ATOM 3030 O O . ASP A 1 381 ? -14.438 6.161 -6.317 1.00 96.75 381 ASP A O 1
ATOM 3034 N N . LEU A 1 382 ? -15.504 6.407 -8.280 1.00 97.06 382 LEU A N 1
ATOM 3035 C CA . LEU A 1 382 ? -16.843 6.478 -7.697 1.00 97.06 382 LEU A CA 1
ATOM 3036 C C . LEU A 1 382 ? -17.379 5.076 -7.406 1.00 97.06 382 LEU A C 1
ATOM 3038 O O . LEU A 1 382 ? -17.554 4.268 -8.318 1.00 97.06 382 LEU A O 1
ATOM 3042 N N . GLY A 1 383 ? -17.713 4.798 -6.146 1.00 96.50 383 GLY A N 1
ATOM 3043 C CA . GLY A 1 383 ? -18.267 3.508 -5.763 1.00 96.50 383 GLY A CA 1
ATOM 3044 C C . GLY A 1 383 ? -19.657 3.268 -6.344 1.00 96.50 383 GLY A C 1
ATOM 3045 O O . GLY A 1 383 ? -20.524 4.145 -6.332 1.00 96.50 383 GLY A O 1
ATOM 3046 N N . ARG A 1 384 ? -19.908 2.031 -6.783 1.00 96.50 384 ARG A N 1
ATOM 3047 C CA . ARG A 1 384 ? -21.247 1.554 -7.155 1.00 96.50 384 ARG A CA 1
ATOM 3048 C C . ARG A 1 384 ? -21.689 0.430 -6.218 1.00 96.50 384 ARG A C 1
ATOM 3050 O O . ARG A 1 384 ? -20.916 -0.505 -6.000 1.00 96.50 384 ARG A O 1
ATOM 3057 N N . PRO A 1 385 ? -22.912 0.479 -5.656 1.00 97.12 385 PRO A N 1
ATOM 3058 C CA . PRO A 1 385 ? -23.426 -0.606 -4.830 1.00 97.12 385 PRO A CA 1
ATOM 3059 C C . PRO A 1 385 ? -23.343 -1.964 -5.529 1.00 97.12 385 PRO A C 1
ATOM 3061 O O . PRO A 1 385 ? -23.779 -2.115 -6.670 1.00 97.12 385 PRO A O 1
ATOM 3064 N N . GLY A 1 386 ? -22.795 -2.958 -4.834 1.00 96.38 386 GLY A N 1
ATOM 3065 C CA . GLY A 1 386 ? -22.646 -4.307 -5.365 1.00 96.38 386 GLY A CA 1
ATOM 3066 C C . GLY A 1 386 ? -21.634 -4.474 -6.504 1.00 96.38 386 GLY A C 1
ATOM 3067 O O . GLY A 1 386 ? -21.587 -5.564 -7.071 1.00 96.38 386 GLY A O 1
ATOM 3068 N N . ASP A 1 387 ? -20.837 -3.460 -6.848 1.00 95.56 387 ASP A N 1
ATOM 3069 C CA . ASP A 1 387 ? -19.766 -3.582 -7.841 1.00 95.56 387 ASP A CA 1
ATOM 3070 C C . ASP A 1 387 ? -18.414 -3.785 -7.137 1.00 95.56 387 ASP A C 1
ATOM 3072 O O . ASP A 1 387 ? -18.002 -2.937 -6.339 1.00 95.56 387 ASP A O 1
ATOM 3076 N N . PRO A 1 388 ? -17.710 -4.904 -7.378 1.00 94.69 388 PRO A N 1
ATOM 3077 C CA . PRO A 1 388 ? -16.387 -5.121 -6.816 1.00 94.69 388 PRO A CA 1
ATOM 3078 C C . PRO A 1 388 ? -15.262 -4.454 -7.603 1.00 94.69 388 PRO A C 1
ATOM 3080 O O . PRO A 1 388 ? -14.131 -4.476 -7.135 1.00 94.69 388 PRO A O 1
ATOM 3083 N N . ASN A 1 389 ? -15.535 -3.873 -8.770 1.00 93.19 389 ASN A N 1
ATOM 3084 C CA . ASN A 1 389 ? -14.514 -3.309 -9.649 1.00 93.19 389 ASN A CA 1
ATOM 3085 C C . ASN A 1 389 ? -14.358 -1.790 -9.491 1.00 93.19 389 ASN A C 1
ATOM 3087 O O . ASN A 1 389 ? -13.402 -1.234 -10.025 1.00 93.19 389 ASN A O 1
ATOM 3091 N N . GLN A 1 390 ? -15.270 -1.112 -8.790 1.00 93.00 390 GLN A N 1
ATOM 3092 C CA . GLN A 1 390 ? -15.292 0.352 -8.690 1.00 93.00 390 GLN A CA 1
ATOM 3093 C C . GLN A 1 390 ? -15.406 0.840 -7.246 1.00 93.00 390 GLN A C 1
ATOM 3095 O O . GLN A 1 390 ? -16.043 0.200 -6.404 1.00 93.00 390 GLN A O 1
ATOM 3100 N N . GLY A 1 391 ? -14.836 2.019 -6.994 1.00 95.69 391 GLY A N 1
ATOM 3101 C CA . GLY A 1 391 ? -14.958 2.747 -5.730 1.00 95.69 391 GLY A CA 1
ATOM 3102 C C . GLY A 1 391 ? -13.677 2.803 -4.917 1.00 95.69 391 GLY A C 1
ATOM 3103 O O . GLY A 1 391 ? -13.054 1.776 -4.645 1.00 95.69 391 GLY A O 1
ATOM 3104 N N . ALA A 1 392 ? -13.306 4.014 -4.513 1.00 97.19 392 ALA A N 1
ATOM 3105 C CA . ALA A 1 392 ? -12.090 4.312 -3.770 1.00 97.19 392 ALA A CA 1
ATOM 3106 C C . ALA A 1 392 ? -12.320 4.528 -2.262 1.00 97.19 392 ALA A C 1
ATOM 3108 O O . ALA A 1 392 ? -11.371 4.849 -1.556 1.00 97.19 392 ALA A O 1
ATOM 3109 N N . GLY A 1 393 ? -13.538 4.380 -1.733 1.00 97.31 393 GLY A N 1
ATOM 3110 C CA . GLY A 1 393 ? -13.829 4.572 -0.309 1.00 97.31 393 GLY A CA 1
ATOM 3111 C C . GLY A 1 393 ? -12.997 3.662 0.605 1.00 97.31 393 GLY A C 1
ATOM 3112 O O . GLY A 1 393 ? -13.148 2.441 0.566 1.00 97.31 393 GLY A O 1
ATOM 3113 N N . GLY A 1 394 ? -12.141 4.250 1.450 1.00 96.94 394 GLY A N 1
ATOM 3114 C CA . GLY A 1 394 ? -11.212 3.484 2.285 1.00 96.94 394 GLY A CA 1
ATOM 3115 C C . GLY A 1 394 ? -10.040 4.276 2.879 1.00 96.94 394 GLY A C 1
ATOM 3116 O O . GLY A 1 394 ? -10.028 5.513 2.884 1.00 96.94 394 GLY A O 1
ATOM 3117 N N . SER A 1 395 ? -9.065 3.532 3.415 1.00 97.75 395 SER A N 1
ATOM 3118 C CA . SER A 1 395 ? -7.837 4.039 4.047 1.00 97.75 395 SER A CA 1
ATOM 3119 C C . SER A 1 395 ? -6.605 3.901 3.150 1.00 97.75 395 SER A C 1
ATOM 3121 O O . SER A 1 395 ? -6.256 2.810 2.696 1.00 97.75 395 SER A O 1
ATOM 3123 N N . TYR A 1 396 ? -5.881 5.005 3.009 1.00 98.12 396 TYR A N 1
ATOM 3124 C CA . TYR A 1 396 ? -4.684 5.154 2.186 1.00 98.12 396 TYR A CA 1
ATOM 3125 C C . TYR A 1 396 ? -3.640 5.975 2.942 1.00 98.12 396 TYR A C 1
ATOM 3127 O O . TYR A 1 396 ? -3.855 6.435 4.071 1.00 98.12 396 TYR A O 1
ATOM 3135 N N . PHE A 1 397 ? -2.506 6.220 2.308 1.00 97.81 397 PHE A N 1
ATOM 3136 C CA . PHE A 1 397 ? -1.560 7.219 2.774 1.00 97.81 397 PHE A CA 1
ATOM 3137 C C . PHE A 1 397 ? -0.840 7.845 1.589 1.00 97.81 397 PHE A C 1
ATOM 3139 O O . PHE A 1 397 ? -0.999 7.426 0.452 1.00 97.81 397 PHE A O 1
ATOM 3146 N N . TYR A 1 398 ? -0.083 8.897 1.846 1.00 97.94 398 TYR A N 1
ATOM 3147 C CA . TYR A 1 398 ? 0.769 9.519 0.846 1.00 97.94 398 TYR A CA 1
ATOM 3148 C C . TYR A 1 398 ? 2.174 9.664 1.415 1.00 97.94 398 TYR A C 1
ATOM 3150 O O . TYR A 1 398 ? 2.333 9.851 2.628 1.00 97.94 398 TYR A O 1
ATOM 3158 N N . HIS A 1 399 ? 3.194 9.589 0.563 1.00 97.12 399 HIS A N 1
ATOM 3159 C CA . HIS A 1 399 ? 4.581 9.725 0.994 1.00 97.12 399 HIS A CA 1
ATOM 3160 C C . HIS A 1 399 ? 5.516 10.286 -0.079 1.00 97.12 399 HIS A C 1
ATOM 3162 O O . HIS A 1 399 ? 5.166 10.371 -1.251 1.00 97.12 399 HIS A O 1
ATOM 3168 N N . CYS A 1 400 ? 6.722 10.687 0.329 1.00 95.50 400 CYS A N 1
ATOM 3169 C CA . CYS A 1 400 ? 7.779 11.068 -0.610 1.00 95.50 400 CYS A CA 1
ATOM 3170 C C . CYS A 1 400 ? 8.376 9.838 -1.303 1.00 95.50 400 CYS A C 1
ATOM 3172 O O . CYS A 1 400 ? 8.663 8.852 -0.621 1.00 95.50 400 CYS A O 1
ATOM 3174 N N . HIS A 1 401 ? 8.616 9.924 -2.616 1.00 93.50 401 HIS A N 1
ATOM 3175 C CA . HIS A 1 401 ? 9.145 8.818 -3.432 1.00 93.50 401 HIS A CA 1
ATOM 3176 C C . HIS A 1 401 ? 10.574 9.051 -3.976 1.00 93.50 401 HIS A C 1
ATOM 3178 O O . HIS A 1 401 ? 11.086 8.269 -4.760 1.00 93.50 401 HIS A O 1
ATOM 3184 N N . VAL A 1 402 ? 11.266 10.111 -3.540 1.00 91.19 402 VAL A N 1
ATOM 3185 C CA . VAL A 1 402 ? 12.650 10.419 -3.984 1.00 91.19 402 VAL A CA 1
ATOM 3186 C C . VAL A 1 402 ? 13.667 9.402 -3.447 1.00 91.19 402 VAL A C 1
ATOM 3188 O O . VAL A 1 402 ? 14.393 8.743 -4.181 1.00 91.19 402 VAL A O 1
ATOM 3191 N N . ASN A 1 403 ? 13.722 9.254 -2.123 1.00 90.06 403 ASN A N 1
ATOM 3192 C CA . ASN A 1 403 ? 14.508 8.223 -1.446 1.00 90.06 403 ASN A CA 1
ATOM 3193 C C . ASN A 1 403 ? 13.588 7.545 -0.441 1.00 90.06 403 ASN A C 1
ATOM 3195 O O . ASN A 1 403 ? 13.691 7.800 0.759 1.00 90.06 403 ASN A O 1
ATOM 3199 N N . THR A 1 404 ? 12.626 6.774 -0.954 1.00 90.38 404 THR A N 1
ATOM 3200 C CA . THR A 1 404 ? 11.485 6.245 -0.189 1.00 90.38 404 THR A CA 1
ATOM 3201 C C . THR A 1 404 ? 11.918 5.645 1.147 1.00 90.38 404 THR A C 1
ATOM 3203 O O . THR A 1 404 ? 11.400 6.052 2.186 1.00 90.38 404 THR A O 1
ATOM 3206 N N . VAL A 1 405 ? 12.958 4.801 1.137 1.00 90.75 405 VAL A N 1
ATOM 3207 C CA . VAL A 1 405 ? 13.520 4.151 2.335 1.00 90.75 405 VAL A CA 1
ATOM 3208 C C . VAL A 1 405 ? 13.903 5.151 3.427 1.00 90.75 405 VAL A C 1
ATOM 3210 O O . VAL A 1 405 ? 13.549 4.988 4.595 1.00 90.75 405 VAL A O 1
ATOM 3213 N N . LEU A 1 406 ? 14.632 6.208 3.078 1.00 94.00 406 LEU A N 1
ATOM 3214 C CA . LEU A 1 406 ? 15.066 7.182 4.072 1.00 94.00 406 LEU A CA 1
ATOM 3215 C C . LEU A 1 406 ? 13.966 8.202 4.377 1.00 94.00 406 LEU A C 1
ATOM 3217 O O . LEU A 1 406 ? 13.727 8.525 5.532 1.00 94.00 406 LEU A O 1
ATOM 3221 N N . HIS A 1 407 ? 13.281 8.732 3.367 1.00 94.75 407 HIS A N 1
ATOM 3222 C CA . HIS A 1 407 ? 12.350 9.852 3.538 1.00 94.75 407 HIS A CA 1
ATOM 3223 C C . HIS A 1 407 ? 11.093 9.447 4.312 1.00 94.75 407 HIS A C 1
ATOM 3225 O O . HIS A 1 407 ? 10.657 10.209 5.176 1.00 94.75 407 HIS A O 1
ATOM 3231 N N . VAL A 1 408 ? 10.553 8.245 4.088 1.00 94.25 408 VAL A N 1
ATOM 3232 C CA . VAL A 1 408 ? 9.452 7.714 4.912 1.00 94.25 408 VAL A CA 1
ATOM 3233 C C . VAL A 1 408 ? 9.927 7.476 6.348 1.00 94.25 408 VAL A C 1
ATOM 3235 O O . VAL A 1 408 ? 9.231 7.882 7.279 1.00 94.25 408 VAL A O 1
ATOM 3238 N N . GLN A 1 409 ? 11.146 6.954 6.540 1.00 94.25 409 GLN A N 1
ATOM 3239 C CA . GLN A 1 409 ? 11.743 6.768 7.870 1.00 94.25 409 GLN A CA 1
ATOM 3240 C C . GLN A 1 409 ? 12.013 8.081 8.612 1.00 94.25 409 GLN A C 1
ATOM 3242 O O . GLN A 1 409 ? 12.035 8.120 9.838 1.00 94.25 409 GLN A O 1
ATOM 3247 N N . MET A 1 410 ? 12.224 9.173 7.886 1.00 95.88 410 MET A N 1
ATOM 3248 C CA . MET A 1 410 ? 12.352 10.501 8.480 1.00 95.88 410 MET A CA 1
ATOM 3249 C C . MET A 1 410 ? 10.989 11.136 8.777 1.00 95.88 410 MET A C 1
ATOM 3251 O O . MET A 1 410 ? 10.945 12.159 9.455 1.00 95.88 410 MET A O 1
ATOM 3255 N N . GLY A 1 411 ? 9.885 10.523 8.337 1.00 94.88 411 GLY A N 1
ATOM 3256 C CA . GLY A 1 411 ? 8.515 10.934 8.635 1.00 94.88 411 GLY A CA 1
ATOM 3257 C C . GLY A 1 411 ? 7.754 11.584 7.481 1.00 94.88 411 GLY A C 1
ATOM 3258 O O . GLY A 1 411 ? 6.690 12.161 7.725 1.00 94.88 411 GLY A O 1
ATOM 3259 N N . MET A 1 412 ? 8.236 11.511 6.235 1.00 96.44 412 MET A N 1
ATOM 3260 C CA . MET A 1 412 ? 7.562 12.079 5.057 1.00 96.44 412 MET A CA 1
ATOM 3261 C C . MET A 1 412 ? 6.407 11.196 4.574 1.00 96.44 412 MET A C 1
ATOM 3263 O O . MET A 1 412 ? 6.357 10.814 3.408 1.00 96.44 412 MET A O 1
ATOM 3267 N N . ALA A 1 413 ? 5.483 10.879 5.481 1.00 96.56 413 ALA A N 1
ATOM 3268 C CA . ALA A 1 413 ? 4.282 10.098 5.225 1.00 96.56 413 ALA A CA 1
ATOM 3269 C C . ALA A 1 413 ? 3.096 10.639 6.038 1.00 96.56 413 ALA A C 1
ATOM 3271 O O . ALA A 1 413 ? 3.246 11.032 7.202 1.00 96.56 413 ALA A O 1
ATOM 3272 N N . GLY A 1 414 ? 1.909 10.662 5.433 1.00 96.56 414 GLY A N 1
ATOM 3273 C CA . GLY A 1 414 ? 0.674 11.113 6.074 1.00 96.56 414 GLY A CA 1
ATOM 3274 C C . GLY A 1 414 ? -0.530 10.270 5.672 1.00 96.56 414 GLY A C 1
ATOM 3275 O O . GLY A 1 414 ? -0.557 9.741 4.564 1.00 96.56 414 GLY A O 1
ATOM 3276 N N . PRO A 1 415 ? -1.534 10.128 6.550 1.00 97.12 415 PRO A N 1
ATOM 3277 C CA . PRO A 1 415 ? -2.722 9.354 6.241 1.00 97.12 415 PRO A CA 1
ATOM 3278 C C . PRO A 1 415 ? -3.577 10.049 5.181 1.00 97.12 415 PRO A C 1
ATOM 3280 O O . PRO A 1 415 ? -3.637 11.282 5.103 1.00 97.12 415 PRO A O 1
ATOM 3283 N N . MET A 1 416 ? -4.297 9.236 4.418 1.00 98.19 416 MET A N 1
ATOM 3284 C CA . MET A 1 416 ? -5.300 9.676 3.464 1.00 98.19 416 MET A CA 1
ATOM 3285 C C . MET A 1 416 ? -6.575 8.844 3.628 1.00 98.19 416 MET A C 1
ATOM 3287 O O . MET A 1 416 ? -6.518 7.632 3.807 1.00 98.19 416 MET A O 1
ATOM 3291 N N . ILE A 1 417 ? -7.734 9.496 3.619 1.00 98.56 417 ILE A N 1
ATOM 3292 C CA . ILE A 1 417 ? -9.038 8.841 3.764 1.00 98.56 417 ILE A CA 1
ATOM 3293 C C . ILE A 1 417 ? -9.949 9.319 2.647 1.00 98.56 417 ILE A C 1
ATOM 3295 O O . ILE A 1 417 ? -10.094 10.525 2.435 1.00 98.56 417 ILE A O 1
ATOM 3299 N N . ILE A 1 418 ? -10.589 8.370 1.979 1.00 98.62 418 ILE A N 1
ATOM 3300 C CA . ILE A 1 418 ? -11.597 8.642 0.963 1.00 98.62 418 ILE A CA 1
ATOM 3301 C C . ILE A 1 418 ? -12.943 8.235 1.542 1.00 98.62 418 ILE A C 1
ATOM 3303 O O . ILE A 1 418 ? -13.170 7.067 1.855 1.00 98.62 418 ILE A O 1
ATOM 3307 N N . ASP A 1 419 ? -13.815 9.213 1.746 1.00 98.44 419 ASP A N 1
ATOM 3308 C CA . ASP A 1 419 ? -15.200 8.967 2.122 1.00 98.44 419 ASP A CA 1
ATOM 3309 C C . ASP A 1 419 ? -16.004 8.577 0.868 1.00 98.44 419 ASP A C 1
ATOM 3311 O O . ASP A 1 419 ? -15.824 9.201 -0.180 1.00 98.44 419 ASP A O 1
ATOM 3315 N N . PRO A 1 420 ? -16.914 7.590 0.936 1.00 98.00 420 PRO A N 1
ATOM 3316 C CA . PRO A 1 420 ? -17.767 7.275 -0.200 1.00 98.00 420 PRO A CA 1
ATOM 3317 C C . PRO A 1 420 ? -18.739 8.412 -0.510 1.00 98.00 420 PRO A C 1
ATOM 3319 O O . PRO A 1 420 ? -19.224 9.103 0.395 1.00 98.00 420 PRO A O 1
ATOM 3322 N N . ALA A 1 421 ? -19.096 8.552 -1.784 1.00 96.88 421 ALA A N 1
ATOM 3323 C CA . ALA A 1 421 ? -20.209 9.411 -2.161 1.00 96.88 421 ALA A CA 1
ATOM 3324 C C . ALA A 1 421 ? -21.522 8.853 -1.579 1.00 96.88 421 ALA A C 1
ATOM 3326 O O . ALA A 1 421 ? -21.752 7.642 -1.542 1.00 96.88 421 ALA A O 1
ATOM 3327 N N . VAL A 1 422 ? -22.408 9.737 -1.112 1.00 96.81 422 VAL A N 1
ATOM 3328 C CA . VAL A 1 422 ? -23.698 9.312 -0.548 1.00 96.81 422 VAL A CA 1
ATOM 3329 C C . VAL A 1 422 ? -24.606 8.817 -1.670 1.00 96.81 422 VAL A C 1
ATOM 3331 O O . VAL A 1 422 ? -25.016 9.593 -2.533 1.00 96.81 422 VAL A O 1
ATOM 3334 N N . HIS A 1 423 ? -24.965 7.535 -1.627 1.00 97.38 423 HIS A N 1
ATOM 3335 C CA . HIS A 1 423 ? -25.917 6.938 -2.558 1.00 97.38 423 HIS A CA 1
ATOM 3336 C C . HIS A 1 423 ? -27.357 7.029 -2.011 1.00 97.38 423 HIS A C 1
ATOM 3338 O O . HIS A 1 423 ? -27.557 6.770 -0.821 1.00 97.38 423 HIS A O 1
ATOM 3344 N N . PRO A 1 424 ? -28.379 7.332 -2.841 1.00 96.50 424 PRO A N 1
ATOM 3345 C CA . PRO A 1 424 ? -29.771 7.451 -2.389 1.00 96.50 424 PRO A CA 1
ATOM 3346 C C . PRO A 1 424 ? -30.308 6.213 -1.655 1.00 96.50 424 PRO A C 1
ATOM 3348 O O . PRO A 1 424 ? -30.967 6.350 -0.627 1.00 96.50 424 PRO A O 1
ATOM 3351 N N . ASP A 1 425 ? -29.968 5.015 -2.137 1.00 96.88 425 ASP A N 1
ATOM 3352 C CA . ASP A 1 425 ? -30.391 3.744 -1.521 1.00 96.88 425 ASP A CA 1
ATOM 3353 C C . ASP A 1 425 ? -29.611 3.391 -0.243 1.00 96.88 425 ASP A C 1
ATOM 3355 O O . ASP A 1 425 ? -30.006 2.510 0.519 1.00 96.88 425 ASP A O 1
ATOM 3359 N N . PHE A 1 426 ? -28.509 4.097 0.017 1.00 96.88 426 PHE A N 1
ATOM 3360 C CA . PHE A 1 426 ? -27.633 3.878 1.165 1.00 96.88 426 PHE A CA 1
ATOM 3361 C C . PHE A 1 426 ? -27.435 5.191 1.932 1.00 96.88 426 PHE A C 1
ATOM 3363 O O . PHE A 1 426 ? -26.305 5.668 2.079 1.00 96.88 426 PHE A O 1
ATOM 3370 N N . PRO A 1 427 ? -28.515 5.782 2.479 1.00 96.56 427 PRO A N 1
ATOM 3371 C CA . PRO A 1 427 ? -28.437 7.068 3.152 1.00 96.56 427 PRO A CA 1
ATOM 3372 C C . PRO A 1 427 ? -27.527 7.000 4.381 1.00 96.56 427 PRO A C 1
ATOM 3374 O O . PRO A 1 427 ? -27.315 5.933 4.975 1.00 96.56 427 PRO A O 1
ATOM 3377 N N . VAL A 1 428 ? -27.009 8.166 4.766 1.00 97.44 428 VAL A N 1
ATOM 3378 C CA . VAL A 1 428 ? -26.130 8.348 5.922 1.00 97.44 428 VAL A CA 1
ATOM 3379 C C . VAL A 1 428 ? -26.859 9.197 6.971 1.00 97.44 428 VAL A C 1
ATOM 3381 O O . VAL A 1 428 ? -27.156 10.362 6.699 1.00 97.44 428 VAL A O 1
ATOM 3384 N N . PRO A 1 429 ? -27.192 8.645 8.154 1.00 96.06 429 PRO A N 1
ATO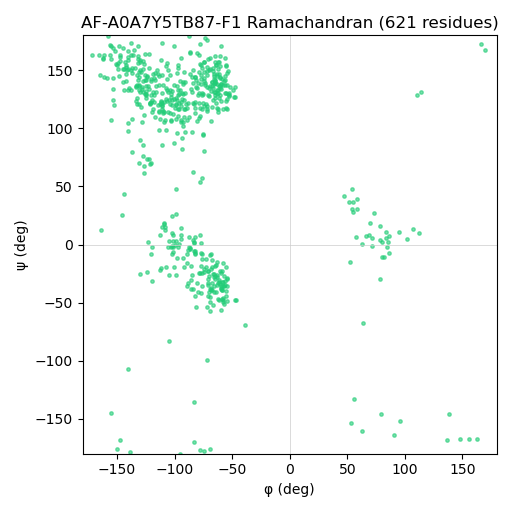M 3385 C CA . PRO A 1 429 ? -27.793 9.421 9.232 1.00 96.06 429 PRO A CA 1
ATOM 3386 C C . PRO A 1 429 ? -26.779 10.389 9.862 1.00 96.06 429 PRO A C 1
ATOM 3388 O O . PRO A 1 429 ? -25.565 10.206 9.767 1.00 96.06 429 PRO A O 1
ATOM 3391 N N . ALA A 1 430 ? -27.282 11.423 10.542 1.00 95.19 430 ALA A N 1
ATOM 3392 C CA . ALA A 1 430 ? -26.438 12.374 11.262 1.00 95.19 430 ALA A CA 1
ATOM 3393 C C . ALA A 1 430 ? -25.564 11.664 12.312 1.00 95.19 430 ALA A C 1
ATOM 3395 O O . ALA A 1 430 ? -26.039 10.788 13.032 1.00 95.19 430 ALA A O 1
ATOM 3396 N N . GLY A 1 431 ? -24.291 12.058 12.404 1.00 95.00 431 GLY A N 1
ATOM 3397 C CA . GLY A 1 431 ? -23.320 11.434 13.312 1.00 95.00 431 GLY A CA 1
ATOM 3398 C C . GLY A 1 431 ? -22.742 10.101 12.818 1.00 95.00 431 GLY A C 1
ATOM 3399 O O . GLY A 1 431 ? -21.950 9.489 13.525 1.00 95.00 431 GLY A O 1
ATOM 3400 N N . ALA A 1 432 ? -23.087 9.654 11.609 1.00 97.12 432 ALA A N 1
ATOM 3401 C CA . ALA A 1 432 ? -22.528 8.448 11.011 1.00 97.12 432 ALA A CA 1
ATOM 3402 C C . ALA A 1 432 ? -21.848 8.734 9.668 1.00 97.12 432 ALA A C 1
ATOM 3404 O O . ALA A 1 432 ? -22.072 9.771 9.043 1.00 97.12 432 ALA A O 1
ATOM 3405 N N . ARG A 1 433 ? -21.035 7.781 9.216 1.00 97.56 433 ARG A N 1
ATOM 3406 C CA . ARG A 1 433 ? -20.512 7.673 7.845 1.00 97.56 433 ARG A CA 1
ATOM 3407 C C . ARG A 1 433 ? -20.564 6.218 7.402 1.00 97.56 433 ARG A C 1
ATOM 3409 O O . ARG A 1 433 ? -20.688 5.327 8.239 1.00 97.56 433 ARG A O 1
ATOM 3416 N N . ARG A 1 434 ? -20.469 5.978 6.095 1.00 97.75 434 ARG A N 1
ATOM 3417 C CA . ARG A 1 434 ? -20.227 4.637 5.547 1.00 97.75 434 ARG A CA 1
ATOM 3418 C C . ARG A 1 434 ? -18.754 4.465 5.225 1.00 97.75 434 ARG A C 1
ATOM 3420 O O . ARG A 1 434 ? -18.098 5.430 4.853 1.00 97.75 434 ARG A O 1
ATOM 3427 N N . SER A 1 435 ? -18.246 3.246 5.365 1.00 95.88 435 SER A N 1
ATOM 3428 C CA . SER A 1 435 ? -16.864 2.915 4.989 1.00 95.88 435 SER A CA 1
ATOM 3429 C C . SER A 1 435 ? -16.647 2.899 3.472 1.00 95.88 435 SER A C 1
ATOM 3431 O O . SER A 1 435 ? -15.573 3.248 3.009 1.00 95.88 435 SER A O 1
ATOM 3433 N N . PHE A 1 436 ? -17.673 2.507 2.717 1.00 97.56 436 PHE A N 1
ATOM 3434 C CA . PHE A 1 436 ? -17.758 2.512 1.252 1.00 97.56 436 PHE A CA 1
ATOM 3435 C C . PHE A 1 436 ? -19.248 2.586 0.853 1.00 97.56 436 PHE A C 1
ATOM 3437 O O . PHE A 1 436 ? -20.109 2.489 1.729 1.00 97.56 436 PHE A O 1
ATOM 3444 N N . VAL A 1 437 ? -19.573 2.787 -0.428 1.00 97.19 437 VAL A N 1
ATOM 3445 C CA . VAL A 1 437 ? -20.910 3.226 -0.901 1.00 97.19 437 VAL A CA 1
ATOM 3446 C C . VAL A 1 437 ? -22.116 2.461 -0.318 1.00 97.19 437 VAL A C 1
ATOM 3448 O O . VAL A 1 437 ? -23.057 3.074 0.180 1.00 97.19 437 VAL A O 1
ATOM 3451 N N . ASP A 1 438 ? -22.070 1.129 -0.310 1.00 97.19 438 ASP A N 1
ATOM 3452 C CA . ASP A 1 438 ? -23.072 0.206 0.248 1.00 97.19 438 ASP A CA 1
ATOM 3453 C C . ASP A 1 438 ? -22.584 -0.473 1.539 1.00 97.19 438 ASP A C 1
ATOM 3455 O O . ASP A 1 438 ? -23.170 -1.439 2.024 1.00 97.19 438 ASP A O 1
ATOM 3459 N N . GLY A 1 439 ? -21.494 0.041 2.104 1.00 96.25 439 GLY A N 1
ATOM 3460 C CA . GLY A 1 439 ? -20.832 -0.497 3.276 1.00 96.25 439 GLY A CA 1
ATOM 3461 C C . GLY A 1 439 ? -21.520 -0.154 4.590 1.00 96.25 439 GLY A C 1
ATOM 3462 O O . GLY A 1 439 ? -22.469 0.637 4.641 1.00 96.25 439 GLY A O 1
ATOM 3463 N N . PRO A 1 440 ? -21.038 -0.743 5.691 1.00 96.38 440 PRO A N 1
ATOM 3464 C CA . PRO A 1 440 ? -21.592 -0.508 7.011 1.00 96.38 440 PRO A CA 1
ATOM 3465 C C . PRO A 1 440 ? -21.461 0.945 7.460 1.00 96.38 440 PRO A C 1
ATOM 3467 O O . PRO A 1 440 ? -20.505 1.647 7.124 1.00 96.38 440 PRO A O 1
ATOM 3470 N N . LEU A 1 441 ? -22.417 1.358 8.291 1.00 97.50 441 LEU A N 1
ATOM 3471 C CA . LEU A 1 441 ? -22.340 2.609 9.031 1.00 97.50 441 LEU A CA 1
ATOM 3472 C C . LEU A 1 441 ? -21.390 2.475 10.224 1.00 97.50 441 LEU A C 1
ATOM 3474 O O . LEU A 1 441 ? -21.405 1.457 10.921 1.00 97.50 441 LEU A O 1
ATOM 3478 N N . TYR A 1 442 ? -20.638 3.535 10.492 1.00 97.94 442 TYR A N 1
ATOM 3479 C CA . TYR A 1 442 ? -19.823 3.701 11.690 1.00 97.94 442 TYR A CA 1
ATOM 3480 C C . TYR A 1 442 ? -20.050 5.082 12.314 1.00 97.94 442 TYR A C 1
ATOM 3482 O O . TYR A 1 442 ? -20.474 6.019 11.634 1.00 97.94 442 TYR A O 1
ATOM 3490 N N . ASP A 1 443 ? -19.787 5.197 13.615 1.00 97.38 443 ASP A N 1
ATOM 3491 C CA . ASP A 1 443 ? -19.906 6.460 14.353 1.00 97.38 443 ASP A CA 1
ATOM 3492 C C . ASP A 1 443 ? -18.691 7.356 14.085 1.00 97.38 443 ASP A C 1
ATOM 3494 O O . ASP A 1 443 ? -17.550 6.980 14.374 1.00 97.38 443 ASP A O 1
ATOM 3498 N N . VAL A 1 444 ? -18.938 8.563 13.571 1.00 96.25 444 VAL A N 1
ATOM 3499 C CA . VAL A 1 444 ? -17.876 9.536 13.268 1.00 96.25 444 VAL A CA 1
ATOM 3500 C C . VAL A 1 444 ? -17.113 9.952 14.521 1.00 96.25 444 VAL A C 1
ATOM 3502 O O . VAL A 1 444 ? -15.901 10.126 14.456 1.00 96.25 444 VAL A O 1
ATOM 3505 N N . ALA A 1 445 ? -17.787 10.019 15.674 1.00 95.25 445 ALA A N 1
ATOM 3506 C CA . ALA A 1 445 ? -17.206 10.492 16.928 1.00 95.25 445 ALA A CA 1
ATOM 3507 C C . ALA A 1 445 ? -16.211 9.502 17.548 1.00 95.25 445 ALA A C 1
ATOM 3509 O O . ALA A 1 445 ? -15.501 9.840 18.501 1.00 95.25 445 ALA A O 1
ATOM 3510 N N . THR A 1 446 ? -16.177 8.261 17.055 1.00 96.50 446 THR A N 1
ATOM 3511 C CA . THR A 1 446 ? -15.238 7.236 17.525 1.00 96.50 446 THR A CA 1
ATOM 3512 C C . THR A 1 446 ? -14.316 6.705 16.438 1.00 96.50 446 THR A C 1
ATOM 3514 O O . THR A 1 446 ? -13.432 5.919 16.763 1.00 96.50 446 THR A O 1
ATOM 3517 N N . GLU A 1 447 ? -14.449 7.159 15.186 1.00 98.12 447 GLU A N 1
ATOM 3518 C CA . GLU A 1 447 ? -13.524 6.804 14.108 1.00 98.12 447 GLU A CA 1
ATOM 3519 C C . GLU A 1 447 ? -12.075 7.084 14.529 1.00 98.12 447 GLU A C 1
ATOM 3521 O O . GLU A 1 447 ? -11.744 8.182 14.986 1.00 98.12 447 GLU A O 1
ATOM 3526 N N . ALA A 1 448 ? -11.206 6.087 14.385 1.00 97.69 448 ALA A N 1
ATOM 3527 C CA . ALA A 1 448 ? -9.827 6.161 14.841 1.00 97.69 448 ALA A CA 1
ATOM 3528 C C . ALA A 1 448 ? -8.854 5.584 13.814 1.00 97.69 448 ALA A C 1
ATOM 3530 O O . ALA A 1 448 ? -9.191 4.680 13.054 1.00 97.69 448 ALA A O 1
ATOM 3531 N N . LEU A 1 449 ? -7.626 6.095 13.837 1.00 97.69 449 LEU A N 1
ATOM 3532 C CA . LEU A 1 449 ? -6.493 5.610 13.058 1.00 97.69 449 LEU A CA 1
ATOM 3533 C C . LEU A 1 449 ? -5.384 5.144 14.003 1.00 97.69 449 LEU A C 1
ATOM 3535 O O . LEU A 1 449 ? -4.984 5.904 14.885 1.00 97.69 449 LEU A O 1
ATOM 3539 N N . LEU A 1 450 ? -4.849 3.947 13.778 1.00 97.88 450 LEU A N 1
ATOM 3540 C CA . LEU A 1 450 ? -3.617 3.463 14.392 1.00 97.88 450 LEU A CA 1
ATOM 3541 C C . LEU A 1 450 ? -2.570 3.180 13.318 1.00 97.88 450 LEU A C 1
ATOM 3543 O O . LEU A 1 450 ? -2.827 2.458 12.359 1.00 97.88 450 LEU A O 1
ATOM 3547 N N . VAL A 1 451 ? -1.374 3.726 13.503 1.00 97.50 451 VAL A N 1
ATOM 3548 C CA . VAL A 1 451 ? -0.253 3.520 12.585 1.00 97.50 451 VAL A CA 1
ATOM 3549 C C . VAL A 1 451 ? 0.907 2.889 13.335 1.00 97.50 451 VAL A C 1
ATOM 3551 O O . VAL A 1 451 ? 1.382 3.444 14.327 1.00 97.50 451 VAL A O 1
ATOM 3554 N N . ALA A 1 452 ? 1.372 1.734 12.870 1.00 97.31 452 ALA A N 1
ATOM 3555 C CA . ALA A 1 452 ? 2.593 1.130 13.384 1.00 97.31 452 ALA A CA 1
ATOM 3556 C C . ALA A 1 452 ? 3.807 1.889 12.822 1.00 97.31 452 ALA A C 1
ATOM 3558 O O . ALA A 1 452 ? 3.893 2.096 11.612 1.00 97.31 452 ALA A O 1
ATOM 3559 N N . TYR A 1 453 ? 4.732 2.304 13.692 1.00 96.69 453 TYR A N 1
ATOM 3560 C CA . TYR A 1 453 ? 5.937 3.039 13.301 1.00 96.69 453 TYR A CA 1
ATOM 3561 C C . TYR A 1 453 ? 7.123 2.740 14.225 1.00 96.69 453 TYR A C 1
ATOM 3563 O O . TYR A 1 453 ? 6.955 2.577 15.435 1.00 96.69 453 TYR A O 1
ATOM 3571 N N . ALA A 1 454 ? 8.333 2.713 13.680 1.00 95.94 454 ALA A N 1
ATOM 3572 C CA . ALA A 1 454 ? 9.549 2.365 14.391 1.00 95.94 454 ALA A CA 1
ATOM 3573 C C . ALA A 1 454 ? 10.688 3.273 13.939 1.00 95.94 454 ALA A C 1
ATOM 3575 O O . ALA A 1 454 ? 10.705 3.767 12.815 1.00 95.94 454 ALA A O 1
ATOM 3576 N N . VAL A 1 455 ? 11.636 3.512 14.840 1.00 96.38 455 VAL A N 1
ATOM 3577 C CA . VAL A 1 455 ? 12.772 4.398 14.595 1.00 96.38 455 VAL A CA 1
ATOM 3578 C C . VAL A 1 455 ? 14.081 3.656 14.770 1.00 96.38 455 VAL A C 1
ATOM 3580 O O . VAL A 1 455 ? 14.389 3.164 15.861 1.00 96.38 455 VAL A O 1
ATOM 3583 N N . ASP A 1 456 ? 14.868 3.632 13.696 1.00 95.25 456 ASP A N 1
ATOM 3584 C CA . ASP A 1 456 ? 16.296 3.347 13.751 1.00 95.25 456 ASP A CA 1
ATOM 3585 C C . ASP A 1 456 ? 17.068 4.664 13.880 1.00 95.25 456 ASP A C 1
ATOM 3587 O O . ASP A 1 456 ? 17.253 5.364 12.883 1.00 95.25 456 ASP A O 1
ATOM 3591 N N . PRO A 1 457 ? 17.548 5.024 15.083 1.00 95.62 457 PRO A N 1
ATOM 3592 C CA . PRO A 1 457 ? 18.174 6.321 15.314 1.00 95.62 457 PRO A CA 1
ATOM 3593 C C . PRO A 1 457 ? 19.403 6.568 14.427 1.00 95.62 457 PRO A C 1
ATOM 3595 O O . PRO A 1 457 ? 19.710 7.724 14.156 1.00 95.62 457 PRO A O 1
ATOM 3598 N N . ARG A 1 458 ? 20.063 5.514 13.919 1.00 95.31 458 ARG A N 1
ATOM 3599 C CA . ARG A 1 458 ? 21.229 5.640 13.029 1.00 95.31 458 ARG A CA 1
ATOM 3600 C C . ARG A 1 458 ? 20.865 6.320 11.711 1.00 95.31 458 ARG A C 1
ATOM 3602 O O . ARG A 1 458 ? 21.666 7.066 11.162 1.00 95.31 458 ARG A O 1
ATOM 3609 N N . TRP A 1 459 ? 19.659 6.072 11.198 1.00 94.81 459 TRP A N 1
ATOM 3610 C CA . TRP A 1 459 ? 19.211 6.660 9.934 1.00 94.81 459 TRP A CA 1
ATOM 3611 C C . TRP A 1 459 ? 18.820 8.133 10.093 1.00 94.81 459 TRP A C 1
ATOM 3613 O O . TRP A 1 459 ? 18.946 8.905 9.148 1.00 94.81 459 TRP A O 1
ATOM 3623 N N . HIS A 1 460 ? 18.444 8.558 11.303 1.00 95.69 460 HIS A N 1
ATOM 3624 C CA . HIS A 1 460 ? 18.072 9.946 11.603 1.00 95.69 460 HIS A CA 1
ATOM 3625 C C . HIS A 1 460 ? 19.272 10.900 11.729 1.00 95.69 460 HIS A C 1
ATOM 3627 O O . HIS A 1 460 ? 19.097 12.094 11.975 1.00 95.69 460 HIS A O 1
ATOM 3633 N N . GLU A 1 461 ? 20.488 10.389 11.535 1.00 94.88 461 GLU A N 1
ATOM 3634 C CA . GLU A 1 461 ? 21.724 11.168 11.419 1.00 94.88 461 GLU A CA 1
ATOM 3635 C C . GLU A 1 461 ? 22.169 11.329 9.952 1.00 94.88 461 GLU A C 1
ATOM 3637 O O . GLU A 1 461 ? 23.114 12.067 9.661 1.00 94.88 461 GLU A O 1
ATOM 3642 N N . LEU A 1 462 ? 21.496 10.654 9.011 1.00 95.12 462 LEU A N 1
ATOM 3643 C CA . LEU A 1 462 ? 21.864 10.653 7.600 1.00 95.12 462 LEU A CA 1
ATOM 3644 C C . LEU A 1 462 ? 21.460 11.950 6.892 1.00 95.12 462 LEU A C 1
ATOM 3646 O O . LEU A 1 462 ? 20.485 12.626 7.222 1.00 95.12 462 LEU A O 1
ATOM 3650 N N . SER A 1 463 ? 22.221 12.288 5.850 1.00 93.19 463 SER A N 1
ATOM 3651 C CA . SER A 1 463 ? 21.880 13.408 4.976 1.00 93.19 463 SER A CA 1
ATOM 3652 C C . SER A 1 463 ? 20.708 13.062 4.053 1.00 93.19 463 SER A C 1
ATOM 3654 O O . SER A 1 463 ? 20.481 11.907 3.710 1.00 93.19 463 SER A O 1
ATOM 3656 N N . HIS A 1 464 ? 20.012 14.088 3.567 1.00 92.25 464 HIS A N 1
ATOM 3657 C CA . HIS A 1 464 ? 18.801 13.952 2.746 1.00 92.25 464 HIS A CA 1
ATOM 3658 C C . HIS A 1 464 ? 18.933 13.075 1.485 1.00 92.25 464 HIS A C 1
ATOM 3660 O O . HIS A 1 464 ? 17.964 12.425 1.106 1.00 92.25 464 HIS A O 1
ATOM 3666 N N . ALA A 1 465 ? 20.120 12.998 0.875 1.00 91.19 465 ALA A N 1
ATOM 3667 C CA . ALA A 1 465 ? 20.379 12.184 -0.324 1.00 91.19 465 ALA A CA 1
ATOM 3668 C C . ALA A 1 465 ? 21.262 10.954 -0.041 1.00 91.19 465 ALA A C 1
ATOM 3670 O O . ALA A 1 465 ? 21.886 10.426 -0.957 1.00 91.19 465 ALA A O 1
ATOM 3671 N N . ALA A 1 466 ? 21.382 10.531 1.222 1.00 92.44 466 ALA A N 1
ATOM 3672 C CA . ALA A 1 466 ? 22.276 9.439 1.592 1.00 92.44 466 ALA A CA 1
ATOM 3673 C C . ALA A 1 466 ? 21.961 8.155 0.804 1.00 92.44 466 ALA A C 1
ATOM 3675 O O . ALA A 1 466 ? 20.807 7.733 0.718 1.00 92.44 466 ALA A O 1
ATOM 3676 N N . GLY A 1 467 ? 23.003 7.557 0.224 1.00 89.56 467 GLY A N 1
ATOM 3677 C CA . GLY A 1 467 ? 22.929 6.310 -0.531 1.00 89.56 467 GLY A CA 1
ATOM 3678 C C . GLY A 1 467 ? 22.428 6.441 -1.972 1.00 89.56 467 GLY A C 1
ATOM 3679 O O . GLY A 1 467 ? 22.572 5.480 -2.721 1.00 89.56 467 GLY A O 1
ATOM 3680 N N . LEU A 1 468 ? 21.895 7.590 -2.410 1.00 87.88 468 LEU A N 1
ATOM 3681 C CA . LEU A 1 468 ? 21.376 7.743 -3.782 1.00 87.88 468 LEU A CA 1
ATOM 3682 C C . LEU A 1 468 ? 22.472 7.647 -4.857 1.00 87.88 468 LEU A C 1
ATOM 3684 O O . LEU A 1 468 ? 22.206 7.181 -5.960 1.00 87.88 468 LEU A O 1
ATOM 3688 N N . SER A 1 469 ? 23.716 8.012 -4.530 1.00 84.56 469 SER A N 1
ATOM 3689 C CA . SER A 1 469 ? 24.853 7.950 -5.466 1.00 84.56 469 SER A CA 1
ATOM 3690 C C . SER A 1 469 ? 25.656 6.649 -5.354 1.00 84.56 469 SER A C 1
ATOM 3692 O O . SER A 1 469 ? 26.712 6.503 -5.969 1.00 84.56 469 SER A O 1
ATOM 3694 N N . GLY A 1 470 ? 25.149 5.687 -4.582 1.00 83.88 470 GLY A N 1
ATOM 3695 C CA . GLY A 1 470 ? 25.724 4.356 -4.434 1.00 83.88 470 GLY A CA 1
ATOM 3696 C C . GLY A 1 470 ? 26.660 4.155 -3.257 1.00 83.88 470 GLY A C 1
ATOM 3697 O O . GLY A 1 470 ? 27.306 3.112 -3.165 1.00 83.88 470 GLY A O 1
ATOM 3698 N N . GLU A 1 471 ? 26.713 5.115 -2.341 1.00 90.69 471 GLU A N 1
ATOM 3699 C CA . GLU A 1 471 ? 27.340 4.912 -1.047 1.00 90.69 471 GLU A CA 1
ATOM 3700 C C . GLU A 1 471 ? 26.589 3.831 -0.258 1.00 90.69 471 GLU A C 1
ATOM 3702 O O . GLU A 1 471 ? 25.363 3.871 -0.130 1.00 90.69 471 GLU A O 1
ATOM 3707 N N . ASP A 1 472 ? 27.327 2.882 0.318 1.00 92.31 472 ASP A N 1
ATOM 3708 C CA . ASP A 1 472 ? 26.770 1.975 1.320 1.00 92.31 472 ASP A CA 1
ATOM 3709 C C . ASP A 1 472 ? 26.616 2.742 2.637 1.00 92.31 472 ASP A C 1
ATOM 3711 O O . ASP A 1 472 ? 27.567 2.890 3.408 1.00 92.31 472 ASP A O 1
ATOM 3715 N N . VAL A 1 473 ? 25.415 3.268 2.869 1.00 93.31 473 VAL A N 1
ATOM 3716 C CA . VAL A 1 473 ? 25.051 3.950 4.120 1.00 93.31 473 VAL A CA 1
ATOM 3717 C C . VAL A 1 473 ? 24.210 3.049 5.031 1.00 93.31 473 VAL A C 1
ATOM 3719 O O . VAL A 1 473 ? 23.681 3.503 6.044 1.00 93.31 473 VAL A O 1
ATOM 3722 N N . GLY A 1 474 ? 24.101 1.759 4.691 1.00 91.81 474 GLY A N 1
ATOM 3723 C CA . GLY A 1 474 ? 23.385 0.763 5.480 1.00 91.81 474 GLY A CA 1
ATOM 3724 C C . GLY A 1 474 ? 21.859 0.872 5.439 1.00 91.81 474 GLY A C 1
ATOM 3725 O O . GLY A 1 474 ? 21.217 0.422 6.388 1.00 91.81 474 GLY A O 1
ATOM 3726 N N . LEU A 1 475 ? 21.260 1.417 4.368 1.00 91.75 475 LEU A N 1
ATOM 3727 C CA . LEU A 1 475 ? 19.793 1.434 4.193 1.00 91.75 475 LEU A CA 1
ATOM 3728 C C . LEU A 1 475 ? 19.187 0.043 3.952 1.00 91.75 475 LEU A C 1
ATOM 3730 O O . LEU A 1 475 ? 17.974 -0.114 3.996 1.00 91.75 475 LEU A O 1
ATOM 3734 N N . ASN A 1 476 ? 20.022 -0.979 3.755 1.00 88.38 476 ASN A N 1
ATOM 3735 C CA . ASN A 1 476 ? 19.602 -2.376 3.719 1.00 88.38 476 ASN A CA 1
ATOM 3736 C C . ASN A 1 476 ? 19.577 -3.031 5.118 1.00 88.38 476 ASN A C 1
ATOM 3738 O O . ASN A 1 476 ? 19.473 -4.252 5.217 1.00 88.38 476 ASN A O 1
ATOM 3742 N N . ARG A 1 477 ? 19.797 -2.244 6.183 1.00 89.00 477 ARG A N 1
ATOM 3743 C CA . ARG A 1 477 ? 19.776 -2.696 7.577 1.00 89.00 477 ARG A CA 1
ATOM 3744 C C . ARG A 1 477 ? 19.115 -1.663 8.491 1.00 89.00 477 ARG A C 1
ATOM 3746 O O . ARG A 1 477 ? 19.768 -0.718 8.940 1.00 89.00 477 ARG A O 1
ATOM 3753 N N . PHE A 1 478 ? 17.892 -1.943 8.892 1.00 89.25 478 PHE A N 1
ATOM 3754 C CA . PHE A 1 478 ? 17.049 -1.238 9.837 1.00 89.25 478 PHE A CA 1
ATOM 3755 C C . PHE A 1 478 ? 17.013 -2.043 11.125 1.00 89.25 478 PHE A C 1
ATOM 3757 O O . PHE A 1 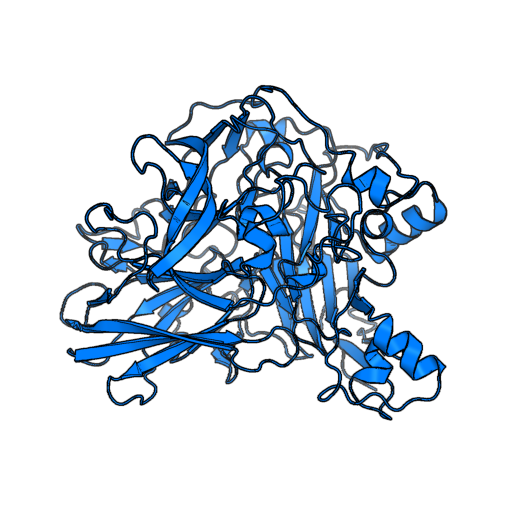478 ? 16.549 -3.179 11.207 1.00 89.25 478 PHE A O 1
ATOM 3764 N N . ASP A 1 479 ? 17.582 -1.440 12.151 1.00 90.56 479 ASP A N 1
ATOM 3765 C CA . ASP A 1 479 ? 17.748 -2.006 13.479 1.00 90.56 479 ASP A CA 1
ATOM 3766 C C . ASP A 1 479 ? 17.035 -1.064 14.458 1.00 90.56 479 ASP A C 1
ATOM 3768 O O . ASP A 1 479 ? 17.686 -0.310 15.194 1.00 90.56 479 ASP A O 1
ATOM 3772 N N . PRO A 1 480 ? 15.689 -1.018 14.400 1.00 94.00 480 PRO A N 1
ATOM 3773 C CA . PRO A 1 480 ? 14.904 -0.057 15.154 1.00 94.00 480 PRO A CA 1
ATOM 3774 C C . PRO A 1 480 ? 15.122 -0.229 16.658 1.00 94.00 480 PRO A C 1
ATOM 3776 O O . PRO A 1 480 ? 15.118 -1.336 17.203 1.00 94.00 480 PRO A O 1
ATOM 3779 N N . ARG A 1 481 ? 15.287 0.900 17.348 1.00 96.19 481 ARG A N 1
ATOM 3780 C CA . ARG A 1 481 ? 15.431 0.967 18.812 1.00 96.19 481 ARG A CA 1
ATOM 3781 C C . ARG A 1 481 ? 14.199 1.532 19.497 1.00 96.19 481 ARG A C 1
ATOM 3783 O O . ARG A 1 481 ? 13.996 1.271 20.681 1.00 96.19 481 ARG A O 1
ATOM 3790 N N . HIS A 1 482 ? 13.357 2.232 18.746 1.00 97.31 482 HIS A N 1
ATOM 3791 C CA . HIS A 1 482 ? 12.112 2.786 19.249 1.00 97.31 482 HIS A CA 1
ATOM 3792 C C . HIS A 1 482 ? 10.934 2.289 18.420 1.00 97.31 482 HIS A C 1
ATOM 3794 O O . HIS A 1 482 ? 11.049 2.088 17.216 1.00 97.31 482 HIS A O 1
ATOM 3800 N N . PHE A 1 483 ? 9.801 2.082 19.084 1.00 97.81 483 PHE A N 1
ATOM 3801 C CA . PHE A 1 483 ? 8.598 1.494 18.498 1.00 97.81 483 PHE A CA 1
ATOM 3802 C C . PHE A 1 483 ? 7.387 2.241 19.034 1.00 97.81 483 PHE A C 1
ATOM 3804 O O . PHE A 1 483 ? 7.292 2.480 20.245 1.00 97.81 483 PHE A O 1
ATOM 3811 N N . TYR A 1 484 ? 6.466 2.591 18.150 1.00 97.50 484 TYR A N 1
ATOM 3812 C CA . TYR A 1 484 ? 5.377 3.513 18.421 1.00 97.50 484 TYR A CA 1
ATOM 3813 C C . TYR A 1 484 ? 4.095 3.068 17.726 1.00 97.50 484 TYR A C 1
ATOM 3815 O O . TYR A 1 484 ? 4.109 2.532 16.621 1.00 97.50 484 TYR A O 1
ATOM 3823 N N . VAL A 1 485 ? 2.974 3.353 18.380 1.00 97.62 485 VAL A N 1
ATOM 3824 C CA . VAL A 1 485 ? 1.653 3.326 17.758 1.00 97.62 485 VAL A CA 1
ATOM 3825 C C . VAL A 1 485 ? 1.196 4.773 17.669 1.00 97.62 485 VAL A C 1
ATOM 3827 O O . VAL A 1 485 ? 1.030 5.437 18.693 1.00 97.62 485 VAL A O 1
ATOM 3830 N N . LEU A 1 486 ? 1.085 5.274 16.446 1.00 96.44 486 LEU A N 1
ATOM 3831 C CA . LEU A 1 486 ? 0.742 6.657 16.135 1.00 96.44 486 LEU A CA 1
ATOM 3832 C C . LEU A 1 486 ? -0.734 6.773 15.742 1.00 96.44 486 LEU A C 1
ATOM 3834 O O . LEU A 1 486 ? -1.412 5.769 15.538 1.00 96.44 486 LEU A O 1
ATOM 3838 N N . GLY A 1 487 ? -1.223 8.005 15.623 1.00 94.38 487 GLY A N 1
ATOM 3839 C CA . GLY A 1 487 ? -2.611 8.304 15.274 1.00 94.38 487 GLY A CA 1
ATOM 3840 C C . GLY A 1 487 ? -3.493 8.562 16.498 1.00 94.38 487 GLY A C 1
ATOM 3841 O O . GLY A 1 487 ? -3.035 9.069 17.522 1.00 94.38 487 GLY A O 1
ATOM 3842 N N . GLY A 1 488 ? -4.784 8.270 16.387 1.00 94.50 488 GLY A N 1
ATOM 3843 C CA . GLY A 1 488 ? -5.785 8.573 17.405 1.00 94.50 488 GLY A CA 1
ATOM 3844 C C . GLY A 1 488 ? -7.194 8.695 16.828 1.00 94.50 488 GLY A C 1
ATOM 3845 O O . GLY A 1 488 ? -7.437 8.323 15.682 1.00 94.50 488 GLY A O 1
ATOM 3846 N N . GLY A 1 489 ? -8.122 9.229 17.626 1.00 94.56 489 GLY A N 1
ATOM 3847 C CA . GLY A 1 489 ? -9.468 9.566 17.155 1.00 94.56 489 GLY A CA 1
ATOM 3848 C C . GLY A 1 489 ? -9.438 10.688 16.112 1.00 94.56 489 GLY A C 1
ATOM 3849 O O . GLY A 1 489 ? -8.705 11.664 16.276 1.00 94.56 489 GLY A O 1
ATOM 3850 N N . LEU A 1 490 ? -10.235 10.552 15.052 1.00 93.88 490 LEU A N 1
ATOM 3851 C CA . LEU A 1 490 ? -10.254 11.469 13.907 1.00 93.88 490 LEU A CA 1
ATOM 3852 C C . LEU A 1 490 ? -11.234 12.641 14.058 1.00 93.88 490 LEU A C 1
ATOM 3854 O O . LEU A 1 490 ? -11.095 13.633 13.346 1.00 93.88 490 LEU A O 1
ATOM 3858 N N . ASP A 1 491 ? -12.173 12.552 15.000 1.00 84.44 491 ASP A N 1
ATOM 3859 C CA . ASP A 1 491 ? -13.148 13.609 15.329 1.00 84.44 491 ASP A CA 1
ATOM 3860 C C . ASP A 1 491 ? -12.766 14.401 16.602 1.00 84.44 491 ASP A C 1
ATOM 3862 O O . ASP A 1 491 ? -13.528 15.205 17.132 1.00 84.44 491 ASP A O 1
ATOM 3866 N N . GLY A 1 492 ? -11.560 14.166 17.133 1.00 67.19 492 GLY A N 1
ATOM 3867 C CA . GLY A 1 492 ? -11.049 14.849 18.322 1.00 67.19 492 GLY A CA 1
ATOM 3868 C C . GLY A 1 492 ? -10.488 16.251 18.037 1.00 67.19 492 GLY A C 1
ATOM 3869 O O . GLY A 1 492 ? -10.175 16.583 16.889 1.00 67.19 492 GLY A O 1
ATOM 3870 N N . PRO A 1 493 ? -10.289 17.088 19.078 1.00 59.38 493 PRO A N 1
ATOM 3871 C CA . PRO A 1 493 ? -9.557 18.340 18.922 1.00 59.38 493 PRO A CA 1
ATOM 3872 C C . PRO A 1 493 ? -8.168 18.065 18.341 1.00 59.38 493 PRO A C 1
ATOM 3874 O O . PRO A 1 493 ? -7.544 17.050 18.662 1.00 59.38 493 PRO A O 1
ATOM 3877 N N . ALA A 1 494 ? -7.677 18.981 17.500 1.00 68.38 494 ALA A N 1
ATOM 3878 C CA . ALA A 1 494 ? -6.363 18.832 16.893 1.00 68.38 494 ALA A CA 1
ATOM 3879 C C . ALA A 1 494 ? -5.306 18.620 17.998 1.00 68.38 494 ALA A C 1
ATOM 3881 O O . ALA A 1 494 ? -5.230 19.426 18.932 1.00 68.38 494 ALA A O 1
ATOM 3882 N N . PRO A 1 495 ? -4.514 17.538 17.932 1.00 70.12 495 PRO A N 1
ATOM 3883 C CA . PRO A 1 495 ? -3.515 17.255 18.949 1.00 70.12 495 PRO A CA 1
ATOM 3884 C C . PRO A 1 495 ? -2.495 18.394 19.002 1.00 70.12 495 PRO A C 1
ATOM 3886 O O . PRO A 1 495 ? -2.030 18.871 17.971 1.00 70.12 495 PRO A O 1
ATOM 3889 N N . THR A 1 496 ? -2.135 18.813 20.215 1.00 68.31 496 THR A N 1
ATOM 3890 C CA . THR A 1 496 ? -1.151 19.882 20.460 1.00 68.31 496 THR A CA 1
ATOM 3891 C C . THR A 1 496 ? 0.290 19.374 20.510 1.00 68.31 496 THR A C 1
ATOM 3893 O O . THR A 1 496 ? 1.218 20.155 20.699 1.00 68.31 496 THR A O 1
ATOM 3896 N N . ARG A 1 497 ? 0.483 18.055 20.395 1.00 78.75 497 ARG A N 1
ATOM 3897 C CA . ARG A 1 497 ? 1.793 17.403 20.444 1.00 78.75 497 ARG A CA 1
ATOM 3898 C C . ARG A 1 497 ? 2.428 17.372 19.059 1.00 78.75 497 ARG A C 1
ATOM 3900 O O . ARG A 1 497 ? 1.736 17.154 18.070 1.00 78.75 497 ARG A O 1
ATOM 3907 N N . ASP A 1 498 ? 3.753 17.479 19.039 1.00 85.06 498 ASP A N 1
ATOM 3908 C CA . ASP A 1 498 ? 4.574 17.313 17.836 1.00 85.06 498 ASP A CA 1
ATOM 3909 C C . ASP A 1 498 ? 4.395 15.913 17.206 1.00 85.06 498 ASP A C 1
ATOM 3911 O O . ASP A 1 498 ? 4.363 15.785 15.985 1.00 85.06 498 ASP A O 1
ATOM 3915 N N . VAL A 1 499 ? 4.245 14.863 18.027 1.00 94.19 499 VAL A N 1
ATOM 3916 C CA . VAL A 1 499 ? 3.980 13.484 17.580 1.00 94.19 499 VAL A CA 1
ATOM 3917 C C . VAL A 1 499 ? 2.632 13.007 18.118 1.00 94.19 499 VAL A C 1
ATOM 3919 O O . VAL A 1 499 ? 2.394 12.996 19.332 1.00 94.19 499 VAL A O 1
ATOM 3922 N N . ILE A 1 500 ? 1.744 12.607 17.210 1.00 93.94 500 ILE A N 1
ATOM 3923 C CA . ILE A 1 500 ? 0.386 12.163 17.517 1.00 93.94 500 ILE A CA 1
ATOM 3924 C C . ILE A 1 500 ? 0.410 10.664 17.817 1.00 93.94 500 ILE A C 1
ATOM 3926 O O . ILE A 1 500 ? 0.591 9.844 16.919 1.00 93.94 500 ILE A O 1
ATOM 3930 N N . ALA A 1 501 ? 0.199 10.314 19.082 1.00 94.81 501 ALA A N 1
ATOM 3931 C CA . ALA A 1 501 ? 0.085 8.937 19.543 1.00 94.81 501 ALA A CA 1
ATOM 3932 C C . ALA A 1 501 ? -1.017 8.836 20.610 1.00 94.81 501 ALA A C 1
ATOM 3934 O O . ALA A 1 501 ? -1.035 9.665 21.535 1.00 94.81 501 ALA A O 1
ATOM 3935 N N . PRO A 1 502 ? -1.925 7.848 20.525 1.00 94.31 502 PRO A N 1
ATOM 3936 C CA . PRO A 1 502 ? -3.010 7.715 21.479 1.00 94.31 502 PRO A CA 1
ATOM 3937 C C . PRO A 1 502 ? -2.526 7.026 22.757 1.00 94.31 502 PRO A C 1
ATOM 3939 O O . PRO A 1 502 ? -1.757 6.070 22.721 1.00 94.31 502 PRO A O 1
ATOM 3942 N N . THR A 1 503 ? -3.022 7.480 23.907 1.00 94.19 503 THR A N 1
ATOM 3943 C CA . THR A 1 503 ? -2.867 6.757 25.182 1.00 94.19 503 THR A CA 1
ATOM 3944 C C . THR A 1 503 ? -4.034 5.816 25.465 1.00 94.19 503 THR A C 1
ATOM 3946 O O . THR A 1 503 ? -3.905 4.929 26.299 1.00 94.19 503 THR A O 1
ATOM 3949 N N . GLN A 1 504 ? -5.168 6.032 24.798 1.00 96.19 504 GLN A N 1
ATOM 3950 C CA . GLN A 1 504 ? -6.371 5.202 24.794 1.00 96.19 504 GLN A CA 1
ATOM 3951 C C . GLN A 1 504 ? -7.272 5.636 23.628 1.00 96.19 504 GLN A C 1
ATOM 3953 O O . GLN A 1 504 ? -7.136 6.756 23.127 1.00 96.19 504 GLN A O 1
ATOM 3958 N N . LEU A 1 505 ? -8.227 4.791 23.250 1.00 96.56 505 LEU A N 1
ATOM 3959 C CA . LEU A 1 505 ? -9.286 5.106 22.293 1.00 96.56 505 LEU A CA 1
ATOM 3960 C C . LEU A 1 505 ? -10.657 4.829 22.906 1.00 96.56 505 LEU A C 1
ATOM 3962 O O . LEU A 1 505 ? -10.822 3.888 23.680 1.00 96.56 505 LEU A O 1
ATOM 3966 N N . ARG A 1 506 ? -11.651 5.641 22.545 1.00 95.50 506 ARG A N 1
ATOM 3967 C CA . ARG A 1 506 ? -13.054 5.345 22.842 1.00 95.50 506 ARG A CA 1
ATOM 3968 C C . ARG A 1 506 ? -13.578 4.371 21.791 1.00 95.50 506 ARG A C 1
ATOM 3970 O O . ARG A 1 506 ? -13.350 4.584 20.606 1.00 95.50 506 ARG A O 1
ATOM 3977 N N . VAL A 1 507 ? -14.302 3.351 22.237 1.00 96.56 507 VAL A N 1
ATOM 3978 C CA . VAL A 1 507 ? -14.975 2.381 21.371 1.00 96.56 507 VAL A CA 1
ATOM 3979 C C . VAL A 1 507 ? -16.442 2.299 21.776 1.00 96.56 507 VAL A C 1
ATOM 3981 O O . VAL A 1 507 ? -16.766 2.362 22.962 1.00 96.56 507 VAL A O 1
ATOM 3984 N N . ASN A 1 508 ? -17.336 2.185 20.803 1.00 97.00 508 ASN A N 1
ATOM 3985 C CA . ASN A 1 508 ? -18.757 2.004 21.069 1.00 97.00 508 ASN A CA 1
ATOM 3986 C C . ASN A 1 508 ? -19.084 0.537 21.348 1.00 97.00 508 ASN A C 1
ATOM 3988 O O . ASN A 1 508 ? -18.523 -0.376 20.742 1.00 97.00 508 ASN A O 1
ATOM 3992 N N . THR A 1 509 ? -20.025 0.318 22.257 1.00 94.44 509 THR A N 1
ATOM 3993 C CA . THR A 1 509 ? -20.693 -0.974 22.426 1.00 94.44 509 THR A CA 1
ATOM 3994 C C . THR A 1 509 ? -21.896 -1.079 21.484 1.00 94.44 509 THR A C 1
ATOM 3996 O O . THR A 1 509 ? -22.392 -0.059 21.000 1.00 94.44 509 THR A O 1
ATOM 3999 N N . PRO A 1 510 ? -22.456 -2.285 21.270 1.00 83.31 510 PRO A N 1
ATOM 4000 C CA . PRO A 1 510 ? -23.706 -2.435 20.520 1.00 83.31 510 PRO A CA 1
ATOM 4001 C C . PRO A 1 510 ? -24.882 -1.605 21.070 1.00 83.31 510 PRO A C 1
ATOM 4003 O O . PRO A 1 510 ? -25.852 -1.374 20.355 1.00 83.31 510 PRO A O 1
ATOM 4006 N N . ALA A 1 511 ? -24.816 -1.166 22.333 1.00 83.50 511 ALA A N 1
ATOM 4007 C CA . ALA A 1 511 ? -25.858 -0.376 22.981 1.00 83.50 511 ALA A CA 1
ATOM 4008 C C . ALA A 1 511 ? -25.747 1.140 22.725 1.00 83.50 511 ALA A C 1
ATOM 4010 O O . ALA A 1 511 ? -26.730 1.848 22.935 1.00 83.50 511 ALA A O 1
ATOM 4011 N N . THR A 1 512 ? -24.585 1.655 22.300 1.00 81.62 512 THR A N 1
ATOM 4012 C CA . THR A 1 512 ? -24.320 3.107 22.237 1.00 81.62 512 THR A CA 1
ATOM 4013 C C . THR A 1 512 ? -24.382 3.726 20.847 1.00 81.62 512 THR A C 1
ATOM 4015 O O . THR A 1 512 ? -24.288 4.947 20.731 1.00 81.62 512 THR A O 1
ATOM 4018 N N . GLY A 1 513 ? -24.622 2.930 19.803 1.00 84.62 513 GLY A N 1
ATOM 4019 C CA . GLY A 1 513 ? -24.894 3.429 18.457 1.00 84.62 513 GLY A CA 1
ATOM 4020 C C . GLY A 1 513 ? -24.197 2.618 17.375 1.00 84.62 513 GLY A C 1
ATOM 4021 O O . GLY A 1 513 ? -24.058 1.400 17.477 1.00 84.62 513 GLY A O 1
ATOM 4022 N N . HIS A 1 514 ? -23.779 3.303 16.310 1.00 95.94 514 HIS A N 1
ATOM 4023 C CA . HIS A 1 514 ? -22.993 2.678 15.253 1.00 95.94 514 HIS A CA 1
ATOM 4024 C C . HIS A 1 514 ? -21.617 2.235 15.781 1.00 95.94 514 HIS A C 1
ATOM 4026 O O . HIS A 1 514 ? -21.053 2.895 16.662 1.00 95.94 514 HIS A O 1
ATOM 4032 N N . PRO A 1 515 ? -21.064 1.125 15.259 1.00 97.44 515 PRO A N 1
ATOM 4033 C CA . PRO A 1 515 ? -19.762 0.630 15.683 1.00 97.44 515 PRO A CA 1
ATOM 4034 C C . PRO A 1 515 ? -18.653 1.649 15.409 1.00 97.44 515 PRO A C 1
ATOM 4036 O O . PRO A 1 515 ? -18.756 2.505 14.528 1.00 97.44 515 PRO A O 1
ATOM 4039 N N . THR A 1 516 ? -17.565 1.523 16.159 1.00 98.25 516 THR A N 1
ATOM 4040 C CA . THR A 1 516 ? -16.342 2.289 15.923 1.00 98.25 516 THR A CA 1
ATOM 4041 C C . THR A 1 516 ? -15.585 1.715 14.731 1.00 98.25 516 THR A C 1
ATOM 4043 O O . THR A 1 516 ? -15.327 0.511 14.700 1.00 98.25 516 THR A O 1
ATOM 4046 N N . LEU A 1 517 ? -15.186 2.570 13.785 1.00 98.62 517 LEU A N 1
ATOM 4047 C CA . LEU A 1 517 ? -14.252 2.205 12.720 1.00 98.62 517 LEU A CA 1
ATOM 4048 C C . LEU A 1 517 ? -12.811 2.453 13.173 1.00 98.62 517 LEU A C 1
ATOM 4050 O O . LEU A 1 517 ? -12.420 3.592 13.433 1.00 98.62 517 LEU A O 1
ATOM 4054 N N . LEU A 1 518 ? -12.030 1.379 13.242 1.00 98.69 518 LEU A N 1
ATOM 4055 C CA . LEU A 1 518 ? -10.594 1.397 13.469 1.00 98.69 518 LEU A CA 1
ATOM 4056 C C . LEU A 1 518 ? -9.866 1.184 12.140 1.00 98.69 518 LEU A C 1
ATOM 4058 O O . LEU A 1 518 ? -9.907 0.097 11.567 1.00 98.69 518 LEU A O 1
ATOM 4062 N N . ARG A 1 519 ? -9.174 2.222 11.682 1.00 98.56 519 ARG A N 1
ATOM 4063 C CA . ARG A 1 519 ? -8.284 2.197 10.520 1.00 98.56 519 ARG A CA 1
ATOM 4064 C C . ARG A 1 519 ? -6.878 1.856 10.993 1.00 98.56 519 ARG A C 1
ATOM 4066 O O . ARG A 1 519 ? -6.390 2.462 11.949 1.00 98.56 519 ARG A O 1
ATOM 4073 N N . MET A 1 520 ? -6.223 0.900 10.354 1.00 98.12 520 MET A N 1
ATOM 4074 C CA . MET A 1 520 ? -4.864 0.474 10.684 1.00 98.12 520 MET A CA 1
ATOM 4075 C C . MET A 1 520 ? -3.973 0.601 9.460 1.00 98.12 520 MET A C 1
ATOM 4077 O O . MET A 1 520 ? -4.370 0.199 8.372 1.00 98.12 520 MET A O 1
ATOM 4081 N N . ALA A 1 521 ? -2.769 1.133 9.646 1.00 96.94 521 ALA A N 1
ATOM 4082 C CA . ALA A 1 521 ? -1.745 1.191 8.610 1.00 96.94 521 ALA A CA 1
ATOM 4083 C C . ALA A 1 521 ? -0.372 0.835 9.186 1.00 96.94 521 ALA A C 1
ATOM 4085 O O . ALA A 1 521 ? -0.088 1.095 10.361 1.00 96.94 521 ALA A O 1
ATOM 4086 N N . ASN A 1 522 ? 0.500 0.260 8.365 1.00 96.06 522 ASN A N 1
ATOM 4087 C CA . ASN A 1 522 ? 1.874 -0.033 8.754 1.00 96.06 522 ASN A CA 1
ATOM 4088 C C . ASN A 1 522 ? 2.854 0.895 8.027 1.00 96.06 522 ASN A C 1
ATOM 4090 O O . ASN A 1 522 ? 3.128 0.711 6.846 1.00 96.06 522 ASN A O 1
ATOM 4094 N N . PHE A 1 523 ? 3.400 1.885 8.736 1.00 93.69 523 PHE A N 1
ATOM 4095 C CA . PHE A 1 523 ? 4.444 2.778 8.212 1.00 93.69 523 PHE A CA 1
ATOM 4096 C C . PHE A 1 523 ? 5.855 2.288 8.578 1.00 93.69 523 PHE A C 1
ATOM 4098 O O . PHE A 1 523 ? 6.818 3.046 8.488 1.00 93.69 523 PHE A O 1
ATOM 4105 N N . ASN A 1 524 ? 5.990 1.039 9.031 1.00 89.94 524 ASN A N 1
ATOM 4106 C CA . ASN A 1 524 ? 7.286 0.383 9.157 1.00 89.94 524 ASN A CA 1
ATOM 4107 C C . ASN A 1 524 ? 7.674 -0.295 7.847 1.00 89.94 524 ASN A C 1
ATOM 4109 O O . ASN A 1 524 ? 6.904 -0.373 6.896 1.00 89.94 524 ASN A O 1
ATOM 4113 N N . TYR A 1 525 ? 8.851 -0.903 7.885 1.00 88.19 525 TYR A N 1
ATOM 4114 C CA . TYR A 1 525 ? 9.397 -1.719 6.814 1.00 88.19 525 TYR A CA 1
ATOM 4115 C C . TYR A 1 525 ? 9.432 -3.222 7.114 1.00 88.19 525 TYR A C 1
ATOM 4117 O O . TYR A 1 525 ? 10.145 -3.980 6.454 1.00 88.19 525 TYR A O 1
ATOM 4125 N N . PHE A 1 526 ? 8.712 -3.657 8.145 1.00 87.50 526 PHE A N 1
ATOM 4126 C CA . PHE A 1 526 ? 8.647 -5.056 8.547 1.00 87.50 526 PHE A CA 1
ATOM 4127 C C . PHE A 1 526 ? 7.220 -5.435 8.980 1.00 87.50 526 PHE A C 1
ATOM 4129 O O . PHE A 1 526 ? 6.403 -4.550 9.279 1.00 87.50 526 PHE A O 1
ATOM 4136 N N . PRO A 1 527 ? 6.900 -6.740 9.014 1.00 91.94 527 PRO A N 1
ATOM 4137 C CA . PRO A 1 527 ? 5.560 -7.196 9.352 1.00 91.94 527 PRO A CA 1
ATOM 4138 C C . PRO A 1 527 ? 5.177 -6.884 10.799 1.00 91.94 527 PRO A C 1
ATOM 4140 O O . PRO A 1 527 ? 6.002 -6.934 11.714 1.00 91.94 527 PRO A O 1
ATOM 4143 N N . SER A 1 528 ? 3.904 -6.572 11.005 1.00 95.31 528 SER A N 1
ATOM 4144 C CA . SER A 1 528 ? 3.320 -6.336 12.320 1.00 95.31 528 SER A CA 1
ATOM 4145 C C . SER A 1 528 ? 2.079 -7.198 12.520 1.00 95.31 528 SER A C 1
ATOM 4147 O O . SER A 1 528 ? 1.424 -7.613 11.564 1.00 95.31 528 SER A O 1
ATOM 4149 N N . ARG A 1 529 ? 1.726 -7.436 13.784 1.00 97.19 529 ARG A N 1
ATOM 4150 C CA . ARG A 1 529 ? 0.492 -8.128 14.161 1.00 97.19 529 ARG A CA 1
ATOM 4151 C C . ARG A 1 529 ? -0.313 -7.284 15.135 1.00 97.19 529 ARG A C 1
ATOM 4153 O O . ARG A 1 529 ? 0.221 -6.826 16.139 1.00 97.19 529 ARG A O 1
ATOM 4160 N N . ALA A 1 530 ? -1.597 -7.089 14.863 1.00 98.31 530 ALA A N 1
ATOM 4161 C CA . ALA A 1 530 ? -2.543 -6.515 15.811 1.00 98.31 530 ALA A CA 1
ATOM 4162 C C . ALA A 1 530 ? -3.237 -7.646 16.574 1.00 98.31 530 ALA A C 1
ATOM 4164 O O . ALA A 1 530 ? -3.735 -8.579 15.952 1.00 98.31 530 ALA A O 1
ATOM 4165 N N . LEU A 1 531 ? -3.281 -7.565 17.903 1.00 98.56 531 LEU A N 1
ATOM 4166 C CA . LEU A 1 531 ? -3.945 -8.520 18.793 1.00 98.56 531 LEU A CA 1
ATOM 4167 C C . LEU A 1 531 ? -4.998 -7.806 19.639 1.00 98.56 531 LEU A C 1
ATOM 4169 O O . LEU A 1 531 ? -4.694 -6.778 20.239 1.00 98.56 531 LEU A O 1
ATOM 4173 N N . PHE A 1 532 ? -6.197 -8.372 19.743 1.00 98.75 532 PHE A N 1
ATOM 4174 C CA . PHE A 1 532 ? -7.295 -7.838 20.545 1.00 98.75 532 PHE A CA 1
ATOM 4175 C C . PHE A 1 532 ? -7.534 -8.715 21.775 1.00 98.75 532 PHE A C 1
ATOM 4177 O O . PHE A 1 532 ? -7.793 -9.919 21.661 1.00 98.75 532 PHE A O 1
ATOM 4184 N N . THR A 1 533 ? -7.458 -8.111 22.960 1.00 98.81 533 THR A N 1
ATOM 4185 C CA . THR A 1 533 ? -7.686 -8.794 24.237 1.00 98.81 533 THR A CA 1
ATOM 4186 C C . THR A 1 533 ? -8.636 -8.025 25.144 1.00 98.81 533 THR A C 1
ATOM 4188 O O . THR A 1 533 ? -8.841 -6.821 24.989 1.00 98.81 533 THR A O 1
ATOM 4191 N N . ASP A 1 534 ? -9.194 -8.706 26.140 1.00 98.31 534 ASP A N 1
ATOM 4192 C CA . ASP A 1 534 ? -9.767 -8.044 27.310 1.00 98.31 534 ASP A CA 1
ATOM 4193 C C . ASP A 1 534 ? -8.656 -7.493 28.232 1.00 98.31 534 ASP A C 1
ATOM 4195 O O . ASP A 1 534 ? -7.456 -7.658 27.977 1.00 98.31 534 ASP A O 1
ATOM 4199 N N . ALA A 1 535 ? -9.047 -6.826 29.320 1.00 96.62 535 ALA A N 1
ATOM 4200 C CA . ALA A 1 535 ? -8.112 -6.309 30.321 1.00 96.62 535 ALA A CA 1
ATOM 4201 C C . ALA A 1 535 ? -7.326 -7.402 31.078 1.00 96.62 535 ALA A C 1
ATOM 4203 O O . ALA A 1 535 ? -6.301 -7.094 31.684 1.00 96.62 535 ALA A O 1
ATOM 4204 N N . ALA A 1 536 ? -7.791 -8.655 31.059 1.00 97.06 536 ALA A N 1
ATOM 4205 C CA . ALA A 1 536 ? -7.099 -9.800 31.649 1.00 97.06 536 ALA A CA 1
ATOM 4206 C C . ALA A 1 536 ? -6.111 -10.464 30.669 1.00 97.06 536 ALA A C 1
ATOM 4208 O O . ALA A 1 536 ? -5.371 -11.363 31.065 1.00 97.06 536 ALA A O 1
ATOM 4209 N N . GLY A 1 537 ? -6.065 -10.013 29.410 1.00 97.38 537 GLY A N 1
ATOM 4210 C CA . GLY A 1 537 ? -5.204 -10.559 28.363 1.00 97.38 537 GLY A CA 1
ATOM 4211 C C . GLY A 1 537 ? -5.804 -11.751 27.612 1.00 97.38 537 GLY A C 1
ATOM 4212 O O . GLY A 1 537 ? -5.113 -12.352 26.790 1.00 97.38 537 GLY A O 1
ATOM 4213 N N . ASN A 1 538 ? -7.075 -12.094 27.843 1.00 98.25 538 ASN A N 1
ATOM 4214 C CA . ASN A 1 538 ? -7.751 -13.132 27.066 1.00 98.25 538 ASN A CA 1
ATOM 4215 C C . ASN A 1 538 ? -8.100 -12.593 25.681 1.00 98.25 538 ASN A C 1
ATOM 4217 O O . ASN A 1 538 ? -8.521 -11.446 25.546 1.00 98.25 538 ASN A O 1
ATOM 4221 N N . ARG A 1 539 ? -7.956 -13.423 24.648 1.00 98.25 539 ARG A N 1
ATOM 4222 C CA . ARG A 1 539 ? -8.245 -13.041 23.261 1.00 98.25 539 ARG A CA 1
ATOM 4223 C C . ARG A 1 539 ? -9.736 -12.806 23.046 1.00 98.25 539 ARG A C 1
ATOM 4225 O O . ARG A 1 539 ? -10.561 -13.596 23.501 1.00 98.25 539 ARG A O 1
ATOM 4232 N N . VAL A 1 540 ? -10.075 -11.729 22.337 1.00 98.19 540 VAL A N 1
ATOM 4233 C CA . VAL A 1 540 ? -11.466 -11.337 22.077 1.00 98.19 540 VAL A CA 1
ATOM 4234 C C . VAL A 1 540 ? -11.670 -11.101 20.591 1.00 98.19 540 VAL A C 1
ATOM 4236 O O . VAL A 1 540 ? -11.081 -10.194 20.005 1.00 98.19 540 VAL A O 1
ATOM 4239 N N . ARG A 1 541 ? -12.557 -11.894 19.981 1.00 97.75 541 ARG A N 1
ATOM 4240 C CA . ARG A 1 541 ? -12.963 -11.726 18.582 1.00 97.75 541 ARG A CA 1
ATOM 4241 C C . ARG A 1 541 ? -13.903 -10.533 18.447 1.00 97.75 541 ARG A C 1
ATOM 4243 O O . ARG A 1 541 ? -15.117 -10.703 18.429 1.00 97.75 541 ARG A O 1
ATOM 4250 N N . MET A 1 542 ? -13.336 -9.333 18.401 1.00 97.56 542 MET A N 1
ATOM 4251 C CA . MET A 1 542 ? -14.086 -8.075 18.333 1.00 97.56 542 MET A CA 1
ATOM 4252 C C . MET A 1 542 ? -13.780 -7.230 17.096 1.00 97.56 542 MET A C 1
ATOM 4254 O O . MET A 1 542 ? -14.466 -6.237 16.889 1.00 97.56 542 MET A O 1
ATOM 4258 N N . ALA A 1 543 ? -12.783 -7.579 16.282 1.00 98.38 543 ALA A N 1
ATOM 4259 C CA . ALA A 1 543 ? -12.444 -6.825 15.078 1.00 98.38 543 ALA A CA 1
ATOM 4260 C C . ALA A 1 543 ? -13.088 -7.479 13.852 1.00 98.38 543 ALA A C 1
ATOM 4262 O O . ALA A 1 543 ? -12.711 -8.580 13.467 1.00 98.38 543 ALA A O 1
ATOM 4263 N N . GLU A 1 544 ? -14.083 -6.834 13.252 1.00 98.00 544 GLU A N 1
ATOM 4264 C CA . GLU A 1 544 ? -14.664 -7.251 11.975 1.00 98.00 544 GLU A CA 1
ATOM 4265 C C . GLU A 1 544 ? -13.938 -6.544 10.832 1.00 98.00 544 GLU A C 1
ATOM 4267 O O . GLU A 1 544 ? -14.109 -5.340 10.650 1.00 98.00 544 GLU A O 1
ATOM 4272 N N . LEU A 1 545 ? -13.158 -7.288 10.052 1.00 98.31 545 LEU A N 1
ATOM 4273 C CA . LEU A 1 545 ? -12.467 -6.765 8.876 1.00 98.31 545 LEU A CA 1
ATOM 4274 C C . LEU A 1 545 ? -13.462 -6.466 7.747 1.00 98.31 545 LEU A C 1
ATOM 4276 O O . LEU A 1 545 ? -14.269 -7.325 7.385 1.00 98.31 545 LEU A O 1
ATOM 4280 N N . ILE A 1 546 ? -13.407 -5.251 7.193 1.00 98.00 546 ILE A N 1
ATOM 4281 C CA . ILE A 1 546 ? -14.347 -4.796 6.151 1.00 98.00 546 ILE A CA 1
ATOM 4282 C C . ILE A 1 546 ? -13.673 -4.311 4.862 1.00 98.00 546 ILE A C 1
ATOM 4284 O O . ILE A 1 546 ? -14.312 -4.356 3.811 1.00 98.00 546 ILE A O 1
ATOM 4288 N N . ALA A 1 547 ? -12.411 -3.887 4.927 1.00 97.38 547 ALA A N 1
ATOM 4289 C CA . ALA A 1 547 ? -11.609 -3.528 3.763 1.00 97.38 547 ALA A CA 1
ATOM 4290 C C . ALA A 1 547 ? -10.114 -3.774 4.021 1.00 97.38 547 ALA A C 1
ATOM 4292 O O . ALA A 1 547 ? -9.660 -3.752 5.171 1.00 97.38 547 ALA A O 1
ATOM 4293 N N . HIS A 1 548 ? -9.373 -3.976 2.935 1.00 96.62 548 HIS A N 1
ATOM 4294 C CA . HIS A 1 548 ? -7.913 -4.083 2.873 1.00 96.62 548 HIS A CA 1
ATOM 4295 C C . HIS A 1 548 ? -7.423 -3.166 1.762 1.00 96.62 548 HIS A C 1
ATOM 4297 O O . HIS A 1 548 ? -8.063 -3.068 0.718 1.00 96.62 548 HIS A O 1
ATOM 4303 N N . ASP A 1 549 ? -6.354 -2.422 2.030 1.00 95.50 549 ASP A N 1
ATOM 4304 C CA . ASP A 1 549 ? -5.713 -1.541 1.052 1.00 95.50 549 ASP A CA 1
ATOM 4305 C C . ASP A 1 549 ? -6.664 -0.568 0.326 1.00 95.50 549 ASP A C 1
ATOM 4307 O O . ASP A 1 549 ? -6.515 -0.240 -0.853 1.00 95.50 549 ASP A O 1
ATOM 4311 N N . GLY A 1 550 ? -7.660 -0.076 1.066 1.00 95.00 550 GLY A N 1
ATOM 4312 C CA . GLY A 1 550 ? -8.648 0.874 0.562 1.00 95.00 550 GLY A CA 1
ATOM 4313 C C . GLY A 1 550 ? -9.784 0.253 -0.257 1.00 95.00 550 GLY A C 1
ATOM 4314 O O . GLY A 1 550 ? -10.660 0.981 -0.714 1.00 95.00 550 GLY A O 1
ATOM 4315 N N . ARG A 1 551 ? -9.826 -1.078 -0.409 1.00 96.38 551 ARG A N 1
ATOM 4316 C CA . ARG A 1 551 ? -10.861 -1.785 -1.176 1.00 96.38 551 ARG A CA 1
ATOM 4317 C C . ARG A 1 551 ? -11.706 -2.706 -0.277 1.00 96.38 551 ARG A C 1
ATOM 4319 O O . ARG A 1 551 ? -11.167 -3.408 0.583 1.00 96.38 551 ARG A O 1
ATOM 4326 N N . PRO A 1 552 ? -13.044 -2.722 -0.436 1.00 96.62 552 PRO A N 1
ATOM 4327 C CA . PRO A 1 552 ? -13.936 -3.506 0.416 1.00 96.62 552 PRO A CA 1
ATOM 4328 C C . PRO A 1 552 ? -13.847 -5.010 0.146 1.00 96.62 552 PRO A C 1
ATOM 4330 O O . PRO A 1 552 ? -13.766 -5.442 -1.005 1.00 96.62 552 PRO A O 1
ATOM 4333 N N . PHE A 1 553 ? -13.999 -5.825 1.192 1.00 97.50 553 PHE A N 1
ATOM 4334 C CA . PHE A 1 553 ? -14.201 -7.264 1.013 1.00 97.50 553 PHE A CA 1
ATOM 4335 C C . PHE A 1 553 ? -15.620 -7.541 0.514 1.00 97.50 553 PHE A C 1
ATOM 4337 O O . PHE A 1 553 ? -16.611 -7.261 1.204 1.00 97.50 553 PHE A O 1
ATOM 4344 N N . ARG A 1 554 ? -15.726 -8.148 -0.668 1.00 96.81 554 ARG A N 1
ATOM 4345 C CA . ARG A 1 554 ? -17.002 -8.462 -1.319 1.00 96.81 554 ARG A CA 1
ATOM 4346 C C . ARG A 1 554 ? -17.100 -9.926 -1.719 1.00 96.81 554 ARG A C 1
ATOM 4348 O O . ARG A 1 554 ? -16.104 -10.563 -2.041 1.00 96.81 554 ARG A O 1
ATOM 4355 N N . ASP A 1 555 ? -18.328 -10.431 -1.744 1.00 97.00 555 ASP A N 1
ATOM 4356 C CA . ASP A 1 555 ? -18.631 -11.741 -2.310 1.00 97.00 555 ASP A CA 1
ATOM 4357 C C . ASP A 1 555 ? -18.660 -11.665 -3.840 1.00 97.00 555 ASP A C 1
ATOM 4359 O O . ASP A 1 555 ? -19.552 -11.061 -4.440 1.00 97.00 555 ASP A O 1
ATOM 4363 N N . THR A 1 556 ? -17.678 -12.289 -4.480 1.00 95.38 556 THR A N 1
ATOM 4364 C CA . THR A 1 556 ? -17.508 -12.314 -5.941 1.00 95.38 556 THR A CA 1
ATOM 4365 C C . THR A 1 556 ? -17.815 -13.688 -6.539 1.00 95.38 556 THR A C 1
ATOM 4367 O O . THR A 1 556 ? -17.418 -13.992 -7.665 1.00 95.38 556 THR A O 1
ATOM 4370 N N . SER A 1 557 ? -18.518 -14.550 -5.792 1.00 93.56 557 SER A N 1
ATOM 4371 C CA . SER A 1 557 ? -18.832 -15.924 -6.213 1.00 93.56 557 SER A CA 1
ATOM 4372 C C . SER A 1 557 ? -19.900 -16.005 -7.306 1.00 93.56 557 SER A C 1
ATOM 4374 O O . SER A 1 557 ? -20.007 -17.021 -7.992 1.00 93.56 557 SER A O 1
ATOM 4376 N N . ARG A 1 558 ? -20.692 -14.941 -7.485 1.00 91.81 558 ARG A N 1
ATOM 4377 C CA . ARG A 1 558 ? -21.786 -14.876 -8.460 1.00 91.81 558 ARG A CA 1
ATOM 4378 C C . ARG A 1 558 ? -21.437 -13.911 -9.585 1.00 91.81 558 ARG A C 1
ATOM 4380 O O . ARG A 1 558 ? -21.365 -12.708 -9.362 1.00 91.81 558 ARG A O 1
ATOM 4387 N N . ARG A 1 559 ? -21.291 -14.453 -10.792 1.00 85.38 559 ARG A N 1
ATOM 4388 C CA . ARG A 1 559 ? -20.949 -13.716 -12.013 1.00 85.38 559 ARG A CA 1
ATOM 4389 C C . ARG A 1 559 ? -21.960 -12.623 -12.366 1.00 85.38 559 ARG A C 1
ATOM 4391 O O . ARG A 1 559 ? -21.610 -11.456 -12.452 1.00 85.38 559 ARG A O 1
ATOM 4398 N N . ASP A 1 560 ? -23.226 -13.003 -12.511 1.00 86.81 560 ASP A N 1
ATOM 4399 C CA . ASP A 1 560 ? -24.270 -12.126 -13.060 1.00 86.81 560 ASP A CA 1
ATOM 4400 C C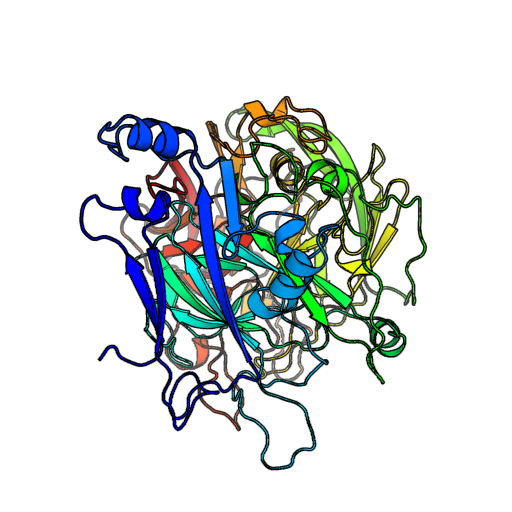 . ASP A 1 560 ? -25.129 -11.463 -11.964 1.00 86.81 560 ASP A C 1
ATOM 4402 O O . ASP A 1 560 ? -26.303 -11.155 -12.169 1.00 86.81 560 ASP A O 1
ATOM 4406 N N . ALA A 1 561 ? -24.571 -11.281 -10.761 1.00 91.19 561 ALA A N 1
ATOM 4407 C CA . ALA A 1 561 ? -25.278 -10.701 -9.621 1.00 91.19 561 ALA A CA 1
ATOM 4408 C C . ALA A 1 561 ? -24.451 -9.604 -8.930 1.00 91.19 561 ALA A C 1
ATOM 4410 O O . ALA A 1 561 ? -23.223 -9.580 -9.054 1.00 91.19 561 ALA A O 1
ATOM 4411 N N . PRO A 1 562 ? -25.102 -8.712 -8.158 1.00 95.06 562 PRO A N 1
ATOM 4412 C CA . PRO A 1 562 ? -24.395 -7.813 -7.257 1.00 95.06 562 PRO A CA 1
ATOM 4413 C C . PRO A 1 562 ? -23.508 -8.592 -6.278 1.00 95.06 562 PRO A C 1
ATOM 4415 O O . PRO A 1 562 ? -23.913 -9.648 -5.768 1.00 95.06 562 PRO A O 1
ATOM 4418 N N . SER A 1 563 ? -22.332 -8.037 -5.998 1.00 97.19 563 SER A N 1
ATOM 4419 C CA . SER A 1 563 ? -21.351 -8.525 -5.033 1.00 97.19 563 SER A CA 1
ATOM 4420 C C . SER A 1 563 ? -21.551 -7.851 -3.674 1.00 97.19 563 SER A C 1
ATOM 4422 O O . SER A 1 563 ? -21.001 -6.765 -3.439 1.00 97.19 563 SER A O 1
ATOM 4424 N N . PRO A 1 564 ? -22.358 -8.445 -2.771 1.00 96.31 564 PRO A N 1
ATOM 4425 C CA . PRO A 1 564 ? -22.606 -7.854 -1.468 1.00 96.31 564 PRO A CA 1
ATOM 4426 C C . PRO A 1 564 ? -21.316 -7.799 -0.637 1.00 96.31 564 PRO A C 1
ATOM 4428 O O . PRO A 1 564 ? -20.415 -8.626 -0.827 1.00 96.31 564 PRO A O 1
ATOM 4431 N N . PRO A 1 565 ? -21.226 -6.868 0.324 1.00 96.25 565 PRO A N 1
ATOM 4432 C CA . PRO A 1 565 ? -20.157 -6.873 1.313 1.00 96.25 565 PRO A CA 1
ATOM 4433 C C . PRO A 1 565 ? -20.129 -8.203 2.076 1.00 96.25 565 PRO A C 1
ATOM 4435 O O . PRO A 1 565 ? -21.183 -8.722 2.451 1.00 96.25 565 PRO A O 1
ATOM 4438 N N . ILE A 1 566 ? -18.942 -8.744 2.375 1.00 96.44 566 ILE A N 1
ATOM 4439 C CA . ILE A 1 566 ? -18.815 -10.053 3.053 1.00 96.44 566 ILE A CA 1
ATOM 4440 C C . ILE A 1 566 ? -19.599 -10.100 4.372 1.00 96.44 566 ILE A C 1
ATOM 4442 O O . ILE A 1 566 ? -20.230 -11.109 4.691 1.00 96.44 566 ILE A O 1
ATOM 4446 N N . ARG A 1 567 ? -19.656 -8.983 5.099 1.00 93.94 567 ARG A N 1
ATOM 4447 C CA . ARG A 1 567 ? -20.434 -8.846 6.339 1.00 93.94 567 ARG A CA 1
ATOM 4448 C C . ARG A 1 567 ? -21.924 -9.200 6.212 1.00 93.94 567 ARG A C 1
ATOM 4450 O O . ARG A 1 567 ? -22.517 -9.659 7.190 1.00 93.94 567 ARG A O 1
ATOM 4457 N N . ASP A 1 568 ? -22.504 -9.012 5.028 1.00 94.69 568 ASP A N 1
ATOM 4458 C CA . ASP A 1 568 ? -23.937 -9.168 4.759 1.00 94.69 568 ASP A CA 1
ATOM 4459 C C . ASP A 1 568 ? -24.264 -10.553 4.178 1.00 94.69 568 ASP A C 1
ATOM 4461 O O . ASP A 1 568 ? -25.421 -10.880 3.932 1.00 94.69 568 ASP A O 1
ATOM 4465 N N . THR A 1 569 ? -23.250 -11.411 4.015 1.00 93.44 569 THR A N 1
ATOM 4466 C CA . THR A 1 569 ? -23.400 -12.797 3.535 1.00 93.44 569 THR A CA 1
ATOM 4467 C C . THR A 1 569 ? -23.685 -13.804 4.653 1.00 93.44 569 THR A C 1
ATOM 4469 O O . THR A 1 569 ? -23.825 -14.996 4.395 1.00 93.44 569 THR A O 1
ATOM 4472 N N . GLY A 1 570 ? -23.729 -13.352 5.911 1.00 90.25 570 GLY A N 1
ATOM 4473 C CA . GLY A 1 570 ? -23.794 -14.221 7.092 1.00 90.25 570 GLY A CA 1
ATOM 4474 C C . GLY A 1 570 ? -22.430 -14.723 7.587 1.00 90.25 570 GLY A C 1
ATOM 4475 O O . GLY A 1 570 ? -22.372 -15.369 8.630 1.00 90.25 570 GLY A O 1
ATOM 4476 N N . HIS A 1 571 ? -21.330 -14.381 6.901 1.00 89.00 571 HIS A N 1
ATOM 4477 C CA . HIS A 1 571 ? -19.966 -14.819 7.225 1.00 89.00 571 HIS A CA 1
ATOM 4478 C C . HIS A 1 571 ? -19.028 -13.630 7.458 1.00 89.00 571 HIS A C 1
ATOM 4480 O O . HIS A 1 571 ? -18.177 -13.311 6.635 1.00 89.00 571 HIS A O 1
ATOM 4486 N N . ARG A 1 572 ? -19.183 -12.952 8.600 1.00 92.12 572 ARG A N 1
ATOM 4487 C CA . ARG A 1 572 ? -18.318 -11.819 8.968 1.00 92.12 572 ARG A CA 1
ATOM 4488 C C . ARG A 1 572 ? -16.873 -12.271 9.187 1.00 92.12 572 ARG A C 1
ATOM 4490 O O . ARG A 1 572 ? -16.638 -13.252 9.896 1.00 92.12 572 ARG A O 1
ATOM 4497 N N . LEU A 1 573 ? -15.917 -11.476 8.708 1.00 96.06 573 LEU A N 1
ATOM 4498 C CA . LEU A 1 573 ? -14.484 -11.626 8.993 1.00 96.06 573 LEU A CA 1
ATOM 4499 C C . LEU A 1 573 ? -14.147 -11.114 10.406 1.00 96.06 573 LEU A C 1
ATOM 4501 O O . LEU A 1 573 ? -13.366 -10.184 10.588 1.00 96.06 573 LEU A O 1
ATOM 4505 N N . LEU A 1 574 ? -14.803 -11.685 11.421 1.00 96.81 574 LEU A N 1
ATOM 4506 C CA . LEU A 1 574 ? -14.613 -11.326 12.824 1.00 96.81 574 LEU A CA 1
ATOM 4507 C C . LEU A 1 574 ? -13.402 -12.066 13.402 1.00 96.81 574 LEU A C 1
ATOM 4509 O O . LEU A 1 574 ? -13.393 -13.298 13.465 1.00 96.81 574 LEU A O 1
ATOM 4513 N N . THR A 1 575 ? -12.416 -11.329 13.892 1.00 98.38 575 THR A N 1
ATOM 4514 C CA . THR A 1 575 ? -11.145 -11.862 14.385 1.00 98.38 575 THR A CA 1
ATOM 4515 C C . THR A 1 575 ? -10.728 -11.212 15.704 1.00 98.38 575 THR A C 1
ATOM 4517 O O . THR A 1 575 ? -11.262 -10.183 16.124 1.00 98.38 575 THR A O 1
ATOM 4520 N N . ASP A 1 576 ? -9.791 -11.860 16.388 1.00 98.50 576 ASP A N 1
ATOM 4521 C CA . ASP A 1 576 ? -9.067 -11.326 17.542 1.00 98.50 576 ASP A CA 1
ATOM 4522 C C . ASP A 1 576 ? -7.625 -10.926 17.184 1.00 98.50 576 ASP A C 1
ATOM 4524 O O . ASP A 1 576 ? -6.864 -10.521 18.064 1.00 98.50 576 ASP A O 1
ATOM 4528 N N . HIS A 1 577 ? -7.233 -11.050 15.911 1.00 98.38 577 HIS A N 1
ATOM 4529 C CA . HIS A 1 577 ? -5.932 -10.620 15.421 1.00 98.38 577 HIS A CA 1
ATOM 4530 C C . HIS A 1 577 ? -5.849 -10.461 13.908 1.00 98.38 577 HIS A C 1
ATOM 4532 O O . HIS A 1 577 ? -6.643 -11.035 13.168 1.00 98.38 577 HIS A O 1
ATOM 4538 N N . ILE A 1 578 ? -4.855 -9.692 13.470 1.00 97.50 578 ILE A N 1
ATOM 4539 C CA . ILE A 1 578 ? -4.596 -9.373 12.066 1.00 97.50 578 ILE A CA 1
ATOM 4540 C C . ILE A 1 578 ? -3.080 -9.306 11.873 1.00 97.50 578 ILE A C 1
ATOM 4542 O O . ILE A 1 578 ? -2.401 -8.665 12.676 1.00 97.50 578 ILE A O 1
ATOM 4546 N N . ALA A 1 579 ? -2.554 -9.951 10.838 1.00 96.06 579 ALA A N 1
ATOM 4547 C CA . ALA A 1 579 ? -1.183 -9.778 10.369 1.00 96.06 579 ALA A CA 1
ATOM 4548 C C . ALA A 1 579 ? -1.179 -8.802 9.189 1.00 96.06 579 ALA A C 1
ATOM 4550 O O . ALA A 1 579 ? -2.056 -8.873 8.330 1.00 96.06 579 ALA A O 1
ATOM 4551 N N . PHE A 1 580 ? -0.228 -7.871 9.184 1.00 94.81 580 PHE A N 1
ATOM 4552 C CA . PHE A 1 580 ? -0.119 -6.861 8.139 1.00 94.81 580 PHE A CA 1
ATOM 4553 C C . PHE A 1 580 ? 1.329 -6.366 7.987 1.00 94.81 580 PHE A C 1
ATOM 4555 O O . PHE A 1 580 ? 1.991 -5.930 8.937 1.00 94.81 580 PHE A O 1
ATOM 4562 N N . GLY A 1 581 ? 1.833 -6.475 6.767 1.00 93.50 581 GLY A N 1
ATOM 4563 C CA . GLY A 1 581 ? 3.145 -6.077 6.287 1.00 93.50 581 GLY A CA 1
ATOM 4564 C C . GLY A 1 581 ? 3.327 -4.567 6.169 1.00 93.50 581 GLY A C 1
ATOM 4565 O O . GLY A 1 581 ? 2.410 -3.788 6.413 1.00 93.50 581 GLY A O 1
ATOM 4566 N N . ALA A 1 582 ? 4.545 -4.151 5.820 1.00 93.50 582 ALA A N 1
ATOM 4567 C CA . ALA A 1 582 ? 4.859 -2.768 5.469 1.00 93.50 582 ALA A CA 1
ATOM 4568 C C . ALA A 1 582 ? 3.897 -2.229 4.396 1.00 93.50 582 ALA A C 1
ATOM 4570 O O . ALA A 1 582 ? 3.634 -2.917 3.415 1.00 93.50 582 ALA A O 1
ATOM 4571 N N . ALA A 1 583 ? 3.402 -1.004 4.579 1.00 94.69 583 ALA A N 1
ATOM 4572 C CA . ALA A 1 583 ? 2.458 -0.321 3.691 1.00 94.69 583 ALA A CA 1
ATOM 4573 C C . ALA A 1 583 ? 1.065 -0.968 3.509 1.00 94.69 583 ALA A C 1
ATOM 4575 O O . ALA A 1 583 ? 0.218 -0.376 2.841 1.00 94.69 583 ALA A O 1
ATOM 4576 N N . GLU A 1 584 ? 0.767 -2.102 4.150 1.00 95.94 584 GLU A N 1
ATOM 4577 C CA . GLU A 1 584 ? -0.595 -2.651 4.177 1.00 95.94 584 GLU A CA 1
ATOM 4578 C C . GLU A 1 584 ? -1.514 -1.855 5.114 1.00 95.94 584 GLU A C 1
ATOM 4580 O O . GLU A 1 584 ? -1.087 -1.320 6.154 1.00 95.94 584 GLU A O 1
ATOM 4585 N N . ARG A 1 585 ? -2.803 -1.800 4.755 1.00 96.31 585 ARG A N 1
ATOM 4586 C CA . ARG A 1 585 ? -3.853 -1.152 5.551 1.00 96.31 585 ARG A CA 1
ATOM 4587 C C . ARG A 1 585 ? -5.059 -2.056 5.731 1.00 96.31 585 ARG A C 1
ATOM 4589 O O . ARG A 1 585 ? -5.486 -2.737 4.807 1.00 96.31 585 ARG A O 1
ATOM 4596 N N . TYR A 1 586 ? -5.674 -1.971 6.905 1.00 98.12 586 TYR A N 1
ATOM 4597 C CA . TYR A 1 586 ? -6.922 -2.661 7.214 1.00 98.12 586 TYR A CA 1
ATOM 4598 C C . TYR A 1 586 ? -7.917 -1.718 7.874 1.00 98.12 586 TYR A C 1
ATOM 4600 O O . TYR A 1 586 ? -7.576 -0.991 8.808 1.00 98.12 586 TYR A O 1
ATOM 4608 N N . ASP A 1 587 ? -9.170 -1.809 7.445 1.00 98.56 587 ASP A N 1
ATOM 4609 C CA . ASP A 1 587 ? -10.298 -1.162 8.105 1.00 98.56 587 ASP A CA 1
ATOM 4610 C C . ASP A 1 587 ? -11.109 -2.218 8.858 1.00 98.56 587 ASP A C 1
ATOM 4612 O O . ASP A 1 587 ? -11.568 -3.211 8.280 1.00 98.56 587 ASP A O 1
ATOM 4616 N N . ALA A 1 588 ? -11.290 -1.999 10.162 1.00 98.44 588 ALA A N 1
ATOM 4617 C CA . ALA A 1 588 ? -11.990 -2.912 11.052 1.00 98.44 588 ALA A CA 1
ATOM 4618 C C . ALA A 1 588 ? -13.101 -2.202 11.831 1.00 98.44 588 ALA A C 1
ATOM 4620 O O . ALA A 1 588 ? -12.874 -1.178 12.473 1.00 98.44 588 ALA A O 1
ATOM 4621 N N . LEU A 1 589 ? -14.300 -2.779 11.845 1.00 98.38 589 LEU A N 1
ATOM 4622 C CA . LEU A 1 589 ? -15.343 -2.378 12.783 1.00 98.38 589 LEU A CA 1
ATOM 4623 C C . LEU A 1 589 ? -15.166 -3.103 14.107 1.00 98.38 589 LEU A C 1
ATOM 4625 O O . LEU A 1 589 ? -15.020 -4.324 14.146 1.00 98.38 589 LEU A O 1
ATOM 4629 N N . LEU A 1 590 ? -15.203 -2.348 15.197 1.00 98.44 590 LEU A N 1
ATOM 4630 C CA . LEU A 1 590 ? -15.029 -2.894 16.534 1.00 98.44 590 LEU A CA 1
ATOM 4631 C C . LEU A 1 590 ? -16.377 -3.245 17.172 1.00 98.44 590 LEU A C 1
ATOM 4633 O O . LEU A 1 590 ? -17.282 -2.415 17.242 1.00 98.44 590 LEU A O 1
ATOM 4637 N N . HIS A 1 591 ? -16.459 -4.470 17.691 1.00 97.38 591 HIS A N 1
ATOM 4638 C CA . HIS A 1 591 ? -17.627 -5.068 18.342 1.00 97.38 591 HIS A CA 1
ATOM 4639 C C . HIS A 1 591 ? -17.257 -5.603 19.733 1.00 97.38 591 HIS A C 1
ATOM 4641 O O . HIS A 1 591 ? -17.211 -6.821 19.933 1.00 97.38 591 HIS A O 1
ATOM 4647 N N . PRO A 1 592 ? -16.931 -4.736 20.709 1.00 97.00 592 PRO A N 1
ATOM 4648 C CA . PRO A 1 592 ? -16.668 -5.198 22.067 1.00 97.00 592 PRO A CA 1
ATOM 4649 C C . PRO A 1 592 ? -17.917 -5.903 22.637 1.00 97.00 592 PRO A C 1
ATOM 4651 O O . PRO A 1 592 ? -19.026 -5.377 22.504 1.00 97.00 592 PRO A O 1
ATOM 4654 N N . PRO A 1 593 ? -17.771 -7.071 23.292 1.00 95.00 593 PRO A N 1
ATOM 4655 C CA . PRO A 1 593 ? -18.907 -7.859 23.782 1.00 95.00 593 PRO A CA 1
ATOM 4656 C C . PRO A 1 593 ? -19.672 -7.197 24.938 1.00 95.00 593 PRO A C 1
ATOM 4658 O O . PRO A 1 593 ? -20.823 -7.543 25.196 1.00 95.00 593 PRO A O 1
ATOM 4661 N N . SER A 1 594 ? -19.049 -6.259 25.650 1.00 94.56 594 SER A N 1
ATOM 4662 C CA . SER A 1 594 ? -19.651 -5.522 26.761 1.00 94.56 594 SER A CA 1
ATOM 4663 C C . SER A 1 594 ? -18.987 -4.157 26.921 1.00 94.56 594 SER A C 1
ATOM 4665 O O . SER A 1 594 ? -17.921 -3.906 26.360 1.00 94.56 594 SER A O 1
ATOM 4667 N N . ALA A 1 595 ? -19.578 -3.286 27.740 1.00 96.19 595 ALA A N 1
ATOM 4668 C CA . ALA A 1 595 ? -18.843 -2.140 28.267 1.00 96.19 595 ALA A CA 1
ATOM 4669 C C . ALA A 1 595 ? -17.648 -2.630 29.103 1.00 96.19 595 ALA A C 1
ATOM 4671 O O . ALA A 1 595 ? -17.722 -3.680 29.751 1.00 96.19 595 ALA A O 1
ATOM 4672 N N . GLY A 1 596 ? -16.547 -1.884 29.081 1.00 96.56 596 GLY A N 1
ATOM 4673 C CA . GLY A 1 596 ? -15.318 -2.263 29.772 1.00 96.56 596 GLY A CA 1
ATOM 4674 C C . GLY A 1 596 ? -14.057 -1.793 29.058 1.00 96.56 596 GLY A C 1
ATOM 4675 O O . GLY A 1 596 ? -14.102 -0.971 28.144 1.00 96.56 596 GLY A O 1
ATOM 4676 N N . THR A 1 597 ? -12.919 -2.323 29.494 1.00 98.31 597 THR A N 1
ATOM 4677 C CA . THR A 1 597 ? -11.620 -2.043 28.881 1.00 98.31 597 THR A CA 1
ATOM 4678 C C . THR A 1 597 ? -11.155 -3.261 28.100 1.00 98.31 597 THR A C 1
ATOM 4680 O O . THR A 1 597 ? -10.997 -4.346 28.660 1.00 98.31 597 THR A O 1
ATOM 4683 N N . PHE A 1 598 ? -10.895 -3.046 26.818 1.00 98.62 598 PHE A N 1
ATOM 4684 C CA . PHE A 1 598 ? -10.199 -3.968 25.929 1.00 98.62 598 PHE A CA 1
ATOM 4685 C C . PHE A 1 598 ? -8.840 -3.372 25.570 1.00 98.62 598 PHE A C 1
ATOM 4687 O O . PHE A 1 598 ? -8.529 -2.234 25.931 1.00 98.62 598 PHE A O 1
ATOM 4694 N N . VAL A 1 599 ? -8.008 -4.131 24.875 1.00 98.69 599 VAL A N 1
ATOM 4695 C CA . VAL A 1 599 ? -6.675 -3.697 24.468 1.00 98.69 599 VAL A CA 1
ATOM 4696 C C . VAL A 1 599 ? -6.433 -4.149 23.039 1.00 98.69 599 VAL A C 1
ATOM 4698 O O . VAL A 1 599 ? -6.682 -5.305 22.710 1.00 98.69 599 VAL A O 1
ATOM 4701 N N . VAL A 1 600 ? -5.927 -3.240 22.206 1.00 98.69 600 VAL A N 1
ATOM 4702 C CA . VAL A 1 600 ? -5.244 -3.613 20.966 1.00 98.69 600 VAL A CA 1
ATOM 4703 C C . VAL A 1 600 ? -3.738 -3.532 21.193 1.00 98.69 600 VAL A C 1
ATOM 4705 O O . VAL A 1 600 ? -3.225 -2.501 21.632 1.00 98.69 600 VAL A O 1
ATOM 4708 N N . THR A 1 601 ? -3.025 -4.620 20.925 1.00 98.69 601 THR A N 1
ATOM 4709 C CA . THR A 1 601 ? -1.564 -4.695 20.996 1.00 98.69 601 THR A CA 1
ATOM 4710 C C . THR A 1 601 ? -0.996 -4.862 19.600 1.00 98.69 601 THR A C 1
ATOM 4712 O O . THR A 1 601 ? -1.331 -5.820 18.914 1.00 98.69 601 THR A O 1
ATOM 4715 N N . ILE A 1 602 ? -0.109 -3.953 19.203 1.00 98.31 602 ILE A N 1
ATOM 4716 C CA . ILE A 1 602 ? 0.710 -4.089 18.002 1.00 98.31 602 ILE A CA 1
ATOM 4717 C C . ILE A 1 602 ? 2.024 -4.767 18.390 1.00 98.31 602 ILE A C 1
ATOM 4719 O O . ILE A 1 602 ? 2.798 -4.238 19.198 1.00 98.31 602 ILE A O 1
ATOM 4723 N N . GLU A 1 603 ? 2.255 -5.952 17.837 1.00 97.94 603 GLU A N 1
ATOM 4724 C CA . GLU A 1 603 ? 3.518 -6.679 17.888 1.00 97.94 603 GLU A CA 1
ATOM 4725 C C . GLU A 1 603 ? 4.336 -6.343 16.638 1.00 97.94 603 GLU A C 1
ATOM 4727 O O . GLU A 1 603 ? 3.857 -6.478 15.516 1.00 97.94 603 GLU A O 1
ATOM 4732 N N . PHE A 1 604 ? 5.568 -5.888 16.847 1.00 96.81 604 PHE A N 1
ATOM 4733 C CA . PHE A 1 604 ? 6.520 -5.545 15.794 1.00 96.81 604 PHE A CA 1
ATOM 4734 C C . PHE A 1 604 ? 7.424 -6.752 15.582 1.00 96.81 604 PHE A C 1
ATOM 4736 O O . PHE A 1 604 ? 8.128 -7.137 16.517 1.00 96.81 604 PHE A O 1
ATOM 4743 N N . GLU A 1 605 ? 7.409 -7.367 14.405 1.00 92.44 605 GLU A N 1
ATOM 4744 C CA . GLU A 1 605 ? 8.092 -8.638 14.173 1.00 92.44 605 GLU A CA 1
ATOM 4745 C C . GLU A 1 605 ? 9.309 -8.453 13.270 1.00 92.44 605 GLU A C 1
ATOM 4747 O O . GLU A 1 605 ? 9.275 -7.752 12.262 1.00 92.44 605 GLU A O 1
ATOM 4752 N N . HIS A 1 606 ? 10.412 -9.113 13.617 1.00 87.50 606 HIS A N 1
ATOM 4753 C CA . HIS A 1 606 ? 11.596 -9.122 12.773 1.00 87.50 606 HIS A CA 1
ATOM 4754 C C . HIS A 1 606 ? 11.255 -9.739 11.412 1.00 87.50 606 HIS A C 1
ATOM 4756 O O . HIS A 1 606 ? 10.756 -10.863 11.350 1.00 87.50 606 HIS A O 1
ATOM 4762 N N . TRP A 1 607 ? 11.590 -9.048 10.324 1.00 83.25 607 TRP A N 1
ATOM 4763 C CA . TRP A 1 607 ? 11.188 -9.440 8.972 1.00 83.25 607 TRP A CA 1
ATOM 4764 C C . TRP A 1 607 ? 11.679 -10.840 8.562 1.00 83.25 607 TRP A C 1
ATOM 4766 O O . TRP A 1 607 ? 10.911 -11.574 7.966 1.00 83.25 607 TRP A O 1
ATOM 4776 N N . ALA A 1 608 ? 12.903 -11.257 8.918 1.00 79.31 608 ALA A N 1
ATOM 4777 C CA . ALA A 1 608 ? 13.382 -12.623 8.626 1.00 79.31 608 ALA A CA 1
ATOM 4778 C C . ALA A 1 608 ? 12.908 -13.682 9.634 1.00 79.31 608 ALA A C 1
ATOM 4780 O O . ALA A 1 608 ? 12.385 -14.726 9.265 1.00 79.31 608 ALA A O 1
ATOM 4781 N N . THR A 1 609 ? 13.147 -13.448 10.929 1.00 80.56 609 THR A N 1
ATOM 4782 C CA . THR A 1 609 ? 12.985 -14.485 11.965 1.00 80.56 609 THR A CA 1
ATOM 4783 C C . THR A 1 609 ? 11.582 -14.546 12.561 1.00 80.56 609 THR A C 1
ATOM 4785 O O . THR A 1 609 ? 11.316 -15.419 13.382 1.00 80.56 609 THR A O 1
ATOM 4788 N N . ARG A 1 610 ? 10.704 -13.589 12.226 1.00 85.00 610 ARG A N 1
ATOM 4789 C CA . ARG A 1 610 ? 9.366 -13.387 12.817 1.00 85.00 610 ARG A CA 1
ATOM 4790 C C . ARG A 1 610 ? 9.369 -13.181 14.343 1.00 85.00 610 ARG A C 1
ATOM 4792 O O . ARG A 1 610 ? 8.318 -13.075 14.963 1.00 85.00 610 ARG A O 1
ATOM 4799 N N . ARG A 1 611 ? 10.544 -13.064 14.976 1.00 89.56 611 ARG A N 1
ATOM 4800 C CA . ARG A 1 611 ? 10.678 -12.783 16.410 1.00 89.56 611 ARG A CA 1
ATOM 4801 C C . ARG A 1 611 ? 10.065 -11.423 16.738 1.00 89.56 611 ARG A C 1
ATOM 4803 O O . ARG A 1 611 ? 10.451 -10.423 16.136 1.00 89.56 611 ARG A O 1
ATOM 4810 N N . VAL A 1 612 ? 9.212 -11.367 17.759 1.00 95.25 612 VAL A N 1
ATOM 4811 C CA . VAL A 1 612 ? 8.671 -10.105 18.284 1.00 95.25 612 VAL A CA 1
ATOM 4812 C C . VAL A 1 612 ? 9.805 -9.241 18.854 1.00 95.25 612 VAL A C 1
ATOM 4814 O O . VAL A 1 612 ? 10.478 -9.627 19.809 1.00 95.25 612 VAL A O 1
ATOM 4817 N N . LEU A 1 613 ? 10.010 -8.068 18.259 1.00 95.06 613 LEU A N 1
ATOM 4818 C CA . LEU A 1 613 ? 10.986 -7.051 18.654 1.00 95.06 613 LEU A CA 1
ATOM 4819 C C . LEU A 1 613 ? 10.432 -6.122 19.737 1.00 95.06 613 LEU A C 1
ATOM 4821 O O . LEU A 1 613 ? 11.151 -5.734 20.656 1.00 95.06 613 LEU A O 1
ATOM 4825 N N . ALA A 1 614 ? 9.149 -5.775 19.640 1.00 97.44 614 ALA A N 1
ATOM 4826 C CA . ALA A 1 614 ? 8.471 -4.919 20.600 1.00 97.44 614 ALA A CA 1
ATOM 4827 C C . ALA A 1 614 ? 6.962 -5.168 20.610 1.00 97.44 614 ALA A C 1
ATOM 4829 O O . ALA A 1 614 ? 6.385 -5.665 19.646 1.00 97.44 614 ALA A O 1
ATOM 4830 N N . ARG A 1 615 ? 6.322 -4.765 21.711 1.00 97.94 615 ARG A N 1
ATOM 4831 C CA . ARG A 1 615 ? 4.865 -4.712 21.858 1.00 97.94 615 ARG A CA 1
ATOM 4832 C C . ARG A 1 615 ? 4.446 -3.313 22.271 1.00 97.94 615 ARG A C 1
ATOM 4834 O O . ARG A 1 615 ? 5.085 -2.714 23.145 1.00 97.94 615 ARG A O 1
ATOM 4841 N N . ARG A 1 616 ? 3.385 -2.789 21.667 1.00 98.12 616 ARG A N 1
ATOM 4842 C CA . ARG A 1 616 ? 2.766 -1.517 22.055 1.00 98.12 616 ARG A CA 1
ATOM 4843 C C . ARG A 1 616 ? 1.265 -1.691 22.153 1.00 98.12 616 ARG A C 1
ATOM 4845 O O . ARG A 1 616 ? 0.640 -2.154 21.210 1.00 98.12 616 ARG A O 1
ATOM 4852 N N . SER A 1 617 ? 0.711 -1.320 23.298 1.00 98.00 617 SER A N 1
ATOM 4853 C CA . SER A 1 617 ? -0.696 -1.538 23.614 1.00 98.00 617 SER A CA 1
ATOM 4854 C C . SER A 1 617 ? -1.437 -0.216 23.715 1.00 98.00 617 SER A C 1
ATOM 4856 O O . SER A 1 617 ? -0.944 0.722 24.341 1.00 98.00 617 SER A O 1
ATOM 4858 N N . VAL A 1 618 ? -2.636 -0.170 23.143 1.00 98.38 618 VAL A N 1
ATOM 4859 C CA . VAL A 1 618 ? -3.569 0.949 23.259 1.00 98.38 618 VAL A CA 1
ATOM 4860 C C . VAL A 1 618 ? -4.851 0.432 23.919 1.00 98.38 618 VAL A C 1
ATOM 4862 O O . VAL A 1 618 ? -5.523 -0.434 23.352 1.00 98.38 618 VAL A O 1
ATOM 4865 N N . PRO A 1 619 ? -5.206 0.925 25.118 1.00 98.50 619 PRO A N 1
ATOM 4866 C CA . PRO A 1 619 ? -6.491 0.642 25.740 1.00 98.50 619 PRO A CA 1
ATOM 4867 C C . PRO A 1 619 ? -7.659 1.110 24.865 1.00 98.50 619 PRO A C 1
ATOM 4869 O O . PRO A 1 619 ? -7.678 2.243 24.383 1.00 98.50 619 PRO A O 1
ATOM 4872 N N . LEU A 1 620 ? -8.651 0.243 24.708 1.00 98.44 620 LEU A N 1
ATOM 4873 C CA . LEU A 1 620 ? -9.913 0.478 24.022 1.00 98.44 620 LEU A CA 1
ATOM 4874 C C . LEU A 1 620 ? -11.025 0.548 25.074 1.00 98.44 620 LEU A C 1
ATOM 4876 O O . LEU A 1 620 ? -11.393 -0.459 25.680 1.00 98.44 620 LEU A O 1
ATOM 4880 N N . ILE A 1 621 ? -11.542 1.745 25.323 1.00 97.75 621 ILE A N 1
ATOM 4881 C CA . ILE A 1 621 ? -12.547 1.998 26.355 1.00 97.75 621 ILE A CA 1
ATOM 4882 C C . ILE A 1 621 ? -13.933 1.862 25.726 1.00 97.75 621 ILE A C 1
ATOM 4884 O O . ILE A 1 621 ? -14.430 2.807 25.108 1.00 97.75 621 ILE A O 1
ATOM 4888 N N . ALA A 1 622 ? -14.532 0.683 25.883 1.00 96.88 622 ALA A N 1
ATOM 4889 C CA . ALA A 1 622 ? -15.860 0.356 25.385 1.00 96.88 622 ALA A CA 1
ATOM 4890 C C . ALA A 1 622 ? -16.931 0.962 26.299 1.00 96.88 622 ALA A C 1
ATOM 4892 O O . ALA A 1 622 ? -16.996 0.625 27.488 1.00 96.88 622 ALA A O 1
ATOM 4893 N N . ARG A 1 623 ? -17.750 1.868 25.759 1.00 89.81 623 ARG A N 1
ATOM 4894 C CA . ARG A 1 623 ? -18.831 2.536 26.498 1.00 89.81 623 ARG A CA 1
ATOM 4895 C C . ARG A 1 623 ? -20.166 2.459 25.796 1.00 89.81 623 ARG A C 1
ATOM 4897 O O . ARG A 1 623 ? -20.204 2.396 24.543 1.00 89.81 623 ARG A O 1
#